Protein AF-0000000080788253 (afdb_homodimer)

Organism: Sulfurisphaera tokodaii (strain DSM 16993 / JCM 10545 / NBRC 100140 / 7) (NCBI:txid273063)

Structure (mmCIF, N/CA/C/O backbone):
data_AF-0000000080788253-model_v1
#
loop_
_entity.id
_entity.type
_entity.pdbx_description
1 polymer GTPase
#
loop_
_atom_site.group_PDB
_atom_site.id
_atom_site.type_symbol
_atom_site.label_atom_id
_atom_site.label_alt_id
_atom_site.label_comp_id
_atom_site.label_asym_id
_atom_site.label_entity_id
_atom_site.label_seq_id
_atom_site.pdbx_PDB_ins_code
_atom_site.Cartn_x
_atom_site.Cartn_y
_atom_site.Cartn_z
_atom_site.occupancy
_atom_site.B_iso_or_equiv
_atom_site.auth_seq_id
_atom_site.auth_comp_id
_atom_site.auth_asym_id
_atom_site.auth_atom_id
_atom_site.pdbx_PDB_model_num
ATOM 1 N N . MET A 1 1 ? 3.764 26.172 13.43 1 94.62 1 MET A N 1
ATOM 2 C CA . MET A 1 1 ? 2.744 25.578 12.562 1 94.62 1 MET A CA 1
ATOM 3 C C . MET A 1 1 ? 2.59 24.094 12.836 1 94.62 1 MET A C 1
ATOM 5 O O . MET A 1 1 ? 3.518 23.453 13.328 1 94.62 1 MET A O 1
ATOM 9 N N . TYR A 1 2 ? 1.348 23.641 12.648 1 97.25 2 TYR A N 1
ATOM 10 C CA . TYR A 1 2 ? 1.09 22.219 12.742 1 97.25 2 TYR A CA 1
ATOM 11 C C . TYR A 1 2 ? 0.846 21.609 11.367 1 97.25 2 TYR A C 1
ATOM 13 O O . TYR A 1 2 ? 0.045 22.141 10.586 1 97.25 2 TYR A O 1
ATOM 21 N N . PHE A 1 3 ? 1.555 20.547 11.062 1 98.25 3 PHE A N 1
ATOM 22 C CA . PHE A 1 3 ? 1.405 19.891 9.766 1 98.25 3 PHE A CA 1
ATOM 23 C C . PHE A 1 3 ? 0.56 18.625 9.891 1 98.25 3 PHE A C 1
ATOM 25 O O . PHE A 1 3 ? 0.757 17.828 10.812 1 98.25 3 PHE A O 1
ATOM 32 N N . ILE A 1 4 ? -0.395 18.469 8.992 1 98.69 4 ILE A N 1
ATOM 33 C CA . ILE A 1 4 ? -1.281 17.312 8.961 1 98.69 4 ILE A CA 1
ATOM 34 C C . ILE A 1 4 ? -1.165 16.609 7.609 1 98.69 4 ILE A C 1
ATOM 36 O O . ILE A 1 4 ? -1.608 17.141 6.586 1 98.69 4 ILE A O 1
ATOM 40 N N . PHE A 1 5 ? -0.598 15.438 7.586 1 98.75 5 PHE A N 1
ATOM 41 C CA . PHE A 1 5 ? -0.48 14.648 6.363 1 98.75 5 PHE A CA 1
ATOM 42 C C . PHE A 1 5 ? -1.684 13.734 6.195 1 98.75 5 PHE A C 1
ATOM 44 O O . PHE A 1 5 ? -1.979 12.922 7.074 1 98.75 5 PHE A O 1
ATOM 51 N N . ILE A 1 6 ? -2.391 13.859 5.07 1 98.81 6 ILE A N 1
ATOM 52 C CA . ILE A 1 6 ? -3.551 13.016 4.801 1 98.81 6 ILE A CA 1
ATOM 53 C C . ILE A 1 6 ? -3.123 11.789 3.99 1 98.81 6 ILE A C 1
ATOM 55 O O . ILE A 1 6 ? -2.635 11.922 2.865 1 98.81 6 ILE A O 1
ATOM 59 N N . LEU A 1 7 ? -3.307 10.602 4.605 1 98.56 7 LEU A N 1
ATOM 60 C CA . LEU A 1 7 ? -2.838 9.344 4.023 1 98.56 7 LEU A CA 1
ATOM 61 C C . LEU A 1 7 ? -3.998 8.383 3.811 1 98.56 7 LEU A C 1
ATOM 63 O O . LEU A 1 7 ? -5.016 8.461 4.504 1 98.56 7 LEU A O 1
ATOM 67 N N . GLY A 1 8 ? -3.801 7.473 2.867 1 97.94 8 GLY A N 1
ATOM 68 C CA . GLY A 1 8 ? -4.785 6.461 2.527 1 97.94 8 GLY A CA 1
ATOM 69 C C . GLY A 1 8 ? -4.582 5.867 1.147 1 97.94 8 GLY A C 1
ATOM 70 O O . GLY A 1 8 ? -3.779 6.371 0.361 1 97.94 8 GLY A O 1
ATOM 71 N N . THR A 1 9 ? -5.336 4.828 0.932 1 96.5 9 THR A N 1
ATOM 72 C CA . THR A 1 9 ? -5.238 4.176 -0.37 1 96.5 9 THR A CA 1
ATOM 73 C C . THR A 1 9 ? -5.945 5.004 -1.442 1 96.5 9 THR A C 1
ATOM 75 O O . THR A 1 9 ? -6.629 5.98 -1.13 1 96.5 9 THR A O 1
ATOM 78 N N . ALA A 1 10 ? -5.703 4.574 -2.668 1 93.31 10 ALA A N 1
ATOM 79 C CA . ALA A 1 10 ? -6.344 5.262 -3.787 1 93.31 10 ALA A CA 1
ATOM 80 C C . ALA A 1 10 ? -7.863 5.215 -3.664 1 93.31 10 ALA A C 1
ATOM 82 O O . ALA A 1 10 ? -8.445 4.152 -3.439 1 93.31 10 ALA A O 1
ATOM 83 N N . GLY A 1 11 ? -8.477 6.34 -3.723 1 91.62 11 GLY A N 1
ATOM 84 C CA . GLY A 1 11 ? -9.93 6.398 -3.701 1 91.62 11 GLY A CA 1
ATOM 85 C C . GLY A 1 11 ? -10.508 6.48 -2.299 1 91.62 11 GLY A C 1
ATOM 86 O O . GLY A 1 11 ? -11.727 6.52 -2.123 1 91.62 11 GLY A O 1
ATOM 87 N N . SER A 1 12 ? -9.664 6.574 -1.305 1 96.44 12 SER A N 1
ATOM 88 C CA . SER A 1 12 ? -10.141 6.535 0.073 1 96.44 12 SER A CA 1
ATOM 89 C C . SER A 1 12 ? -10.742 7.875 0.485 1 96.44 12 SER A C 1
ATOM 91 O O . SER A 1 12 ? -11.422 7.965 1.513 1 96.44 12 SER A O 1
ATOM 93 N N . GLY A 1 13 ? -10.477 8.984 -0.256 1 96.31 13 GLY A N 1
ATOM 94 C CA . GLY A 1 13 ? -11.102 10.266 0.038 1 96.31 13 GLY A CA 1
ATOM 95 C C . GLY A 1 13 ? -10.117 11.312 0.534 1 96.31 13 GLY A C 1
ATOM 96 O O . GLY A 1 13 ? -10.508 12.297 1.159 1 96.31 13 GLY A O 1
ATOM 97 N N . LYS A 1 14 ? -8.828 11.164 0.25 1 97.94 14 LYS A N 1
ATOM 98 C CA . LYS A 1 14 ? -7.777 12.055 0.742 1 97.94 14 LYS A CA 1
ATOM 99 C C . LYS A 1 14 ? -8.055 13.5 0.34 1 97.94 14 LYS A C 1
ATOM 101 O O . LYS A 1 14 ? -8.164 14.375 1.199 1 97.94 14 LYS A O 1
ATOM 106 N N . THR A 1 15 ? -8.234 13.727 -0.964 1 97.19 15 THR A N 1
ATOM 107 C CA . THR A 1 15 ? -8.398 15.07 -1.51 1 97.19 15 THR A CA 1
ATOM 108 C C . THR A 1 15 ? -9.688 15.711 -0.995 1 97.19 15 THR A C 1
ATOM 110 O O . THR A 1 15 ? -9.703 16.906 -0.669 1 97.19 15 THR A O 1
ATOM 113 N N . THR A 1 16 ? -10.719 14.945 -0.894 1 97.38 16 THR A N 1
ATOM 114 C CA . THR A 1 16 ? -11.992 15.445 -0.392 1 97.38 16 THR A CA 1
ATOM 115 C C . THR A 1 16 ? -11.883 15.82 1.084 1 97.38 16 THR A C 1
ATOM 117 O O . THR A 1 16 ? -12.445 16.828 1.517 1 97.38 16 THR A O 1
ATOM 120 N N . LEU A 1 17 ? -11.172 15 1.87 1 98.62 17 LEU A N 1
ATOM 121 C CA . LEU A 1 17 ? -11 15.32 3.285 1 98.62 17 LEU A CA 1
ATOM 122 C C . LEU A 1 17 ? -10.164 16.578 3.467 1 98.62 17 LEU A C 1
ATOM 124 O O . LEU A 1 17 ? -10.422 17.375 4.367 1 98.62 17 LEU A O 1
ATOM 128 N N . VAL A 1 18 ? -9.141 16.766 2.621 1 98.75 18 VAL A N 1
ATOM 129 C CA . VAL A 1 18 ? -8.297 17.953 2.691 1 98.75 18 VAL A CA 1
ATOM 130 C C . VAL A 1 18 ? -9.164 19.203 2.576 1 98.75 18 VAL A C 1
ATOM 132 O O . VAL A 1 18 ? -9.055 20.125 3.396 1 98.75 18 VAL A O 1
ATOM 135 N N . LYS A 1 19 ? -10.047 19.203 1.65 1 98.5 19 LYS A N 1
ATOM 136 C CA . LYS A 1 19 ? -10.938 20.344 1.438 1 98.5 19 LYS A CA 1
ATOM 137 C C . LYS A 1 19 ? -11.875 20.547 2.623 1 98.5 19 LYS A C 1
ATOM 139 O O . LYS A 1 19 ? -12.008 21.656 3.143 1 98.5 19 LYS A O 1
ATOM 144 N N . SER A 1 20 ? -12.492 19.484 3.039 1 98.5 20 SER A N 1
ATOM 145 C CA . SER A 1 20 ? -13.469 19.562 4.121 1 98.5 20 SER A CA 1
ATOM 146 C C . SER A 1 20 ? -12.812 19.984 5.43 1 98.5 20 SER A C 1
ATOM 148 O O . SER A 1 20 ? -13.391 20.766 6.191 1 98.5 20 SER A O 1
ATOM 150 N N . LEU A 1 21 ? -11.625 19.453 5.707 1 98.69 21 LEU A N 1
ATOM 151 C CA . LEU A 1 21 ? -10.898 19.812 6.918 1 98.69 21 LEU A CA 1
ATOM 152 C C . LEU A 1 21 ? -10.469 21.281 6.883 1 98.69 21 LEU A C 1
ATOM 154 O O . LEU A 1 21 ? -10.531 21.969 7.902 1 98.69 21 LEU A O 1
ATOM 158 N N . GLN A 1 22 ? -10.031 21.75 5.719 1 98.62 22 GLN A N 1
ATOM 159 C CA . GLN A 1 22 ? -9.703 23.172 5.582 1 98.62 22 GLN A CA 1
ATOM 160 C C . GLN A 1 22 ? -10.914 24.047 5.906 1 98.62 22 GLN A C 1
ATOM 162 O O . GLN A 1 22 ? -10.805 25 6.684 1 98.62 22 GLN A O 1
ATOM 167 N N . ASP A 1 23 ? -12.023 23.734 5.258 1 98.31 23 ASP A N 1
ATOM 168 C CA . ASP A 1 23 ? -13.242 24.484 5.5 1 98.31 23 ASP A CA 1
ATOM 169 C C . ASP A 1 23 ? -13.594 24.516 6.984 1 98.31 23 ASP A C 1
ATOM 171 O O . ASP A 1 23 ? -13.953 25.562 7.531 1 98.31 23 ASP A O 1
ATOM 175 N N . TYR A 1 24 ? -13.523 23.375 7.574 1 98.38 24 TYR A N 1
ATOM 176 C CA . TYR A 1 24 ? -13.805 23.25 9 1 98.38 24 TYR A CA 1
ATOM 177 C C . TYR A 1 24 ? -12.914 24.172 9.82 1 98.38 24 TYR A C 1
ATOM 179 O O . TYR A 1 24 ? -13.391 24.891 10.703 1 98.38 24 TYR A O 1
ATOM 187 N N . LEU A 1 25 ? -11.617 24.156 9.547 1 98.06 25 LEU A N 1
ATOM 188 C CA . LEU A 1 25 ? -10.656 24.953 10.297 1 98.06 25 LEU A CA 1
ATOM 189 C C . LEU A 1 25 ? -10.883 26.438 10.062 1 98.06 25 LEU A C 1
ATOM 191 O O . LEU A 1 25 ? -10.859 27.234 11.008 1 98.06 25 LEU A O 1
ATOM 195 N N . LEU A 1 26 ? -11.133 26.828 8.828 1 97.44 26 LEU A N 1
ATOM 196 C CA . LEU A 1 26 ? -11.414 28.219 8.5 1 97.44 26 LEU A CA 1
ATOM 197 C C . LEU A 1 26 ? -12.68 28.703 9.188 1 97.44 26 LEU A C 1
ATOM 199 O O . LEU A 1 26 ? -12.727 29.812 9.719 1 97.44 26 LEU A O 1
ATOM 203 N N . ASP A 1 27 ? -13.641 27.875 9.195 1 97.19 27 ASP A N 1
ATOM 204 C CA . ASP A 1 27 ? -14.914 28.203 9.836 1 97.19 27 ASP A CA 1
ATOM 205 C C . ASP A 1 27 ? -14.734 28.406 11.336 1 97.19 27 ASP A C 1
ATOM 207 O O . ASP A 1 27 ? -15.539 29.094 11.977 1 97.19 27 ASP A O 1
ATOM 211 N N . ASN A 1 28 ? -13.789 27.781 11.883 1 96.19 28 ASN A N 1
ATOM 212 C CA . ASN A 1 28 ? -13.492 27.922 13.305 1 96.19 28 ASN A CA 1
ATOM 213 C C . ASN A 1 28 ? -12.391 28.953 13.539 1 96.19 28 ASN A C 1
ATOM 215 O O . ASN A 1 28 ? -11.727 28.938 14.578 1 96.19 28 ASN A O 1
ATOM 219 N N . GLU A 1 29 ? -12 29.75 12.523 1 96.06 29 GLU A N 1
ATOM 220 C CA . GLU A 1 29 ? -11.141 30.922 12.586 1 96.06 29 GLU A CA 1
ATOM 221 C C . GLU A 1 29 ? -9.68 30.531 12.773 1 96.06 29 GLU A C 1
ATOM 223 O O . GLU A 1 29 ? -8.93 31.219 13.461 1 96.06 29 GLU A O 1
ATOM 228 N N . MET A 1 30 ? -9.406 29.359 12.305 1 95.88 30 MET A N 1
ATOM 229 C CA . MET A 1 30 ? -8.008 28.938 12.273 1 95.88 30 MET A CA 1
ATOM 230 C C . MET A 1 30 ? -7.43 29.094 10.867 1 95.88 30 MET A C 1
ATOM 232 O O . MET A 1 30 ? -7.992 28.578 9.898 1 95.88 30 MET A O 1
ATOM 236 N N . ASP A 1 31 ? -6.32 29.797 10.852 1 96.62 31 ASP A N 1
ATOM 237 C CA . ASP A 1 31 ? -5.66 29.969 9.562 1 96.62 31 ASP A CA 1
ATOM 238 C C . ASP A 1 31 ? -5.094 28.641 9.055 1 96.62 31 ASP A C 1
ATOM 240 O O . ASP A 1 31 ? -4.469 27.891 9.812 1 96.62 31 ASP A O 1
ATOM 244 N N . THR A 1 32 ? -5.363 28.406 7.777 1 98 32 THR A N 1
ATOM 245 C CA . THR A 1 32 ? -4.98 27.125 7.223 1 98 32 THR A CA 1
ATOM 246 C C . THR A 1 32 ? -4.352 27.281 5.844 1 98 32 THR A C 1
ATOM 248 O O . THR A 1 32 ? -4.734 28.188 5.086 1 98 32 THR A O 1
ATOM 251 N N . ALA A 1 33 ? -3.35 26.5 5.539 1 98.5 33 ALA A N 1
ATOM 252 C CA . ALA A 1 33 ? -2.734 26.391 4.223 1 98.5 33 ALA A CA 1
ATOM 253 C C . ALA A 1 33 ? -2.76 24.938 3.729 1 98.5 33 ALA A C 1
ATOM 255 O O . ALA A 1 33 ? -2.836 24 4.531 1 98.5 33 ALA A O 1
ATOM 256 N N . ILE A 1 34 ? -2.752 24.781 2.383 1 98.75 34 ILE A N 1
ATOM 257 C CA . ILE A 1 34 ? -2.768 23.453 1.789 1 98.75 34 ILE A CA 1
ATOM 258 C C . ILE A 1 34 ? -1.551 23.281 0.883 1 98.75 34 ILE A C 1
ATOM 260 O O . ILE A 1 34 ? -1.215 24.172 0.104 1 98.75 34 ILE A O 1
ATOM 264 N N . ILE A 1 35 ? -0.908 22.172 1.058 1 98.56 35 ILE A N 1
ATOM 265 C CA . ILE A 1 35 ? 0.14 21.719 0.143 1 98.56 35 ILE A CA 1
ATOM 266 C C . ILE A 1 35 ? -0.349 20.516 -0.658 1 98.56 35 ILE A C 1
ATOM 268 O O . ILE A 1 35 ? -0.769 19.516 -0.083 1 98.56 35 ILE A O 1
ATOM 272 N N . ASN A 1 36 ? -0.348 20.625 -1.934 1 98.38 36 ASN A N 1
ATOM 273 C CA . ASN A 1 36 ? -0.552 19.469 -2.791 1 98.38 36 ASN A CA 1
ATOM 274 C C . ASN A 1 36 ? 0.767 18.766 -3.113 1 98.38 36 ASN A C 1
ATOM 276 O O . ASN A 1 36 ? 1.619 19.328 -3.803 1 98.38 36 ASN A O 1
ATOM 280 N N . LEU A 1 37 ? 0.896 17.547 -2.684 1 97.56 37 LEU A N 1
ATOM 281 C CA . LEU A 1 37 ? 2.123 16.797 -2.918 1 97.56 37 LEU A CA 1
ATOM 282 C C . LEU A 1 37 ? 1.904 15.711 -3.975 1 97.56 37 LEU A C 1
ATOM 284 O O . LEU A 1 37 ? 2.754 14.844 -4.16 1 97.56 37 LEU A O 1
ATOM 288 N N . ASP A 1 38 ? 0.773 15.703 -4.652 1 96.69 38 ASP A N 1
ATOM 289 C CA . ASP A 1 38 ? 0.473 14.758 -5.719 1 96.69 38 ASP A CA 1
ATOM 290 C C . ASP A 1 38 ? 0.781 15.359 -7.09 1 96.69 38 ASP A C 1
ATOM 292 O O . ASP A 1 38 ? 0.01 16.172 -7.602 1 96.69 38 ASP A O 1
ATOM 296 N N . PRO A 1 39 ? 1.836 14.883 -7.695 1 96.94 39 PRO A N 1
ATOM 297 C CA . PRO A 1 39 ? 2.191 15.445 -9 1 96.94 39 PRO A CA 1
ATOM 298 C C . PRO A 1 39 ? 1.259 14.984 -10.117 1 96.94 39 PRO A C 1
ATOM 300 O O . PRO A 1 39 ? 1.363 15.469 -11.25 1 96.94 39 PRO A O 1
ATOM 303 N N . ALA A 1 40 ? 0.31 14.094 -9.773 1 95.31 40 ALA A N 1
ATOM 304 C CA . ALA A 1 40 ? -0.495 13.484 -10.828 1 95.31 40 ALA A CA 1
ATOM 305 C C . ALA A 1 40 ? -1.968 13.859 -10.68 1 95.31 40 ALA A C 1
ATOM 307 O O . ALA A 1 40 ? -2.809 13.414 -11.469 1 95.31 40 ALA A O 1
ATOM 308 N N . VAL A 1 41 ? -2.258 14.664 -9.703 1 93.69 41 VAL A N 1
ATOM 309 C CA . VAL A 1 41 ? -3.662 14.977 -9.461 1 93.69 41 VAL A CA 1
ATOM 310 C C . VAL A 1 41 ? -4.195 15.844 -10.602 1 93.69 41 VAL A C 1
ATOM 312 O O . VAL A 1 41 ? -3.498 16.75 -11.086 1 93.69 41 VAL A O 1
ATOM 315 N N . GLU A 1 42 ? -5.391 15.508 -11.086 1 89.38 42 GLU A N 1
ATOM 316 C CA . GLU A 1 42 ? -5.953 16.203 -12.242 1 89.38 42 GLU A CA 1
ATOM 317 C C . GLU A 1 42 ? -6.809 17.391 -11.805 1 89.38 42 GLU A C 1
ATOM 319 O O . GLU A 1 42 ? -6.645 18.5 -12.32 1 89.38 42 GLU A O 1
ATOM 324 N N . GLN A 1 43 ? -7.73 17.094 -10.945 1 88.62 43 GLN A N 1
ATOM 325 C CA . GLN A 1 43 ? -8.617 18.125 -10.422 1 88.62 43 GLN A CA 1
ATOM 326 C C . GLN A 1 43 ? -8.562 18.172 -8.898 1 88.62 43 GLN A C 1
ATOM 328 O O . GLN A 1 43 ? -8.609 17.141 -8.234 1 88.62 43 GLN A O 1
ATOM 333 N N . ILE A 1 44 ? -8.367 19.375 -8.406 1 93.31 44 ILE A N 1
ATOM 334 C CA . ILE A 1 44 ? -8.344 19.547 -6.957 1 93.31 44 ILE A CA 1
ATOM 335 C C . ILE A 1 44 ? -9.453 20.5 -6.535 1 93.31 44 ILE A C 1
ATOM 337 O O . ILE A 1 44 ? -9.641 21.562 -7.152 1 93.31 44 ILE A O 1
ATOM 341 N N . PRO A 1 45 ? -10.219 20.172 -5.547 1 95.69 45 PRO A N 1
ATOM 342 C CA . PRO A 1 45 ? -11.367 20.969 -5.113 1 95.69 45 PRO A CA 1
ATOM 343 C C . PRO A 1 45 ? -10.969 22.109 -4.168 1 95.69 45 PRO A C 1
ATOM 345 O O . PRO A 1 45 ? -11.82 22.656 -3.469 1 95.69 45 PRO A O 1
ATOM 348 N N . TYR A 1 46 ? -9.688 22.422 -4 1 97.69 46 TYR A N 1
ATOM 349 C CA . TYR A 1 46 ? -9.148 23.484 -3.156 1 97.69 46 TYR A CA 1
ATOM 350 C C . TYR A 1 46 ? -8.07 24.266 -3.891 1 97.69 46 TYR A C 1
ATOM 352 O O . TYR A 1 46 ? -7.629 23.859 -4.969 1 97.69 46 TYR A O 1
ATOM 360 N N . LYS A 1 47 ? -7.762 25.406 -3.367 1 97 47 LYS A N 1
ATOM 361 C CA . LYS A 1 47 ? -6.633 26.188 -3.879 1 97 47 LYS A CA 1
ATOM 362 C C . LYS A 1 47 ? -5.379 25.938 -3.049 1 97 47 LYS A C 1
ATOM 364 O O . LYS A 1 47 ? -5.293 26.375 -1.897 1 97 47 LYS A O 1
ATOM 369 N N . PRO A 1 48 ? -4.457 25.297 -3.607 1 98.12 48 PRO A N 1
ATOM 370 C CA . PRO A 1 48 ? -3.25 25.016 -2.826 1 98.12 48 PRO A CA 1
ATOM 371 C C . PRO A 1 48 ? -2.389 26.266 -2.617 1 98.12 48 PRO A C 1
ATOM 373 O O . PRO A 1 48 ? -2.295 27.109 -3.51 1 98.12 48 PRO A O 1
ATOM 376 N N . ASP A 1 49 ? -1.811 26.391 -1.463 1 98.25 49 ASP A N 1
ATOM 377 C CA . ASP A 1 49 ? -0.811 27.422 -1.193 1 98.25 49 ASP A CA 1
ATOM 378 C C . ASP A 1 49 ? 0.535 27.047 -1.813 1 98.25 49 ASP A C 1
ATOM 380 O O . ASP A 1 49 ? 1.315 27.938 -2.182 1 98.25 49 ASP A O 1
ATOM 384 N N . PHE A 1 50 ? 0.801 25.828 -1.932 1 98.25 50 PHE A N 1
ATOM 385 C CA . PHE A 1 50 ? 1.927 25.266 -2.676 1 98.25 50 PHE A CA 1
ATOM 386 C C . PHE A 1 50 ? 1.509 24.016 -3.443 1 98.25 50 PHE A C 1
ATOM 388 O O . PHE A 1 50 ? 0.919 23.109 -2.869 1 98.25 50 PHE A O 1
ATOM 395 N N . ASP A 1 51 ? 1.821 24 -4.699 1 98.06 51 ASP A N 1
ATOM 396 C CA . ASP A 1 51 ? 1.469 22.922 -5.609 1 98.06 51 ASP A CA 1
ATOM 397 C C . ASP A 1 51 ? 2.713 22.328 -6.262 1 98.06 51 ASP A C 1
ATOM 399 O O . ASP A 1 51 ? 3.365 22.969 -7.078 1 98.06 51 ASP A O 1
ATOM 403 N N . VAL A 1 52 ? 2.926 21.047 -5.957 1 97.81 52 VAL A N 1
ATOM 404 C CA . VAL A 1 52 ? 4.156 20.438 -6.449 1 97.81 52 VAL A CA 1
ATOM 405 C C . VAL A 1 52 ? 4.109 20.328 -7.973 1 97.81 52 VAL A C 1
ATOM 407 O O . VAL A 1 52 ? 5.145 20.188 -8.625 1 97.81 52 VAL A O 1
ATOM 410 N N . ARG A 1 53 ? 2.955 20.391 -8.578 1 97.12 53 ARG A N 1
ATOM 411 C CA . ARG A 1 53 ? 2.809 20.297 -10.023 1 97.12 53 ARG A CA 1
ATOM 412 C C . ARG A 1 53 ? 3.506 21.453 -10.719 1 97.12 53 ARG A C 1
ATOM 414 O O . ARG A 1 53 ? 3.797 21.391 -11.922 1 97.12 53 ARG A O 1
ATOM 421 N N . GLU A 1 54 ? 3.73 22.5 -9.992 1 97.12 54 GLU A N 1
ATOM 422 C CA . GLU A 1 54 ? 4.469 23.641 -10.539 1 97.12 54 GLU A CA 1
ATOM 423 C C . GLU A 1 54 ? 5.938 23.281 -10.758 1 97.12 54 GLU A C 1
ATOM 425 O O . GLU A 1 54 ? 6.625 23.953 -11.531 1 97.12 54 GLU A O 1
ATOM 430 N N . LEU A 1 55 ? 6.398 22.328 -10.039 1 97.75 55 LEU A N 1
ATOM 431 C CA . LEU A 1 55 ? 7.785 21.891 -10.156 1 97.75 55 LEU A CA 1
ATOM 432 C C . LEU A 1 55 ? 7.887 20.625 -11 1 97.75 55 LEU A C 1
ATOM 434 O O . LEU A 1 55 ? 8.734 20.547 -11.891 1 97.75 55 LEU A O 1
ATOM 438 N N . VAL A 1 56 ? 7.078 19.641 -10.656 1 97.69 56 VAL A N 1
ATOM 439 C CA . VAL A 1 56 ? 7.031 18.375 -11.367 1 97.69 56 VAL A CA 1
ATOM 440 C C . VAL A 1 56 ? 5.578 17.969 -11.617 1 97.69 56 VAL A C 1
ATOM 442 O O . VAL A 1 56 ? 4.816 17.766 -10.672 1 97.69 56 VAL A O 1
ATOM 445 N N . ASP A 1 57 ? 5.242 17.859 -12.875 1 96.75 57 ASP A N 1
ATOM 446 C CA . ASP A 1 57 ? 3.916 17.406 -13.305 1 96.75 57 ASP A CA 1
ATOM 447 C C . ASP A 1 57 ? 3.986 16.047 -13.992 1 96.75 57 ASP A C 1
ATOM 449 O O . ASP A 1 57 ? 4.691 15.898 -14.992 1 96.75 57 ASP A O 1
ATOM 453 N N . ALA A 1 58 ? 3.203 15.141 -13.469 1 95.19 58 ALA A N 1
ATOM 454 C CA . ALA A 1 58 ? 3.324 13.758 -13.93 1 95.19 58 ALA A CA 1
ATOM 455 C C . ALA A 1 58 ? 2.932 13.633 -15.398 1 95.19 58 ALA A C 1
ATOM 457 O O . ALA A 1 58 ? 3.498 12.82 -16.141 1 95.19 58 ALA A O 1
ATOM 458 N N . PHE A 1 59 ? 1.955 14.367 -15.82 1 92.06 59 PHE A N 1
ATOM 459 C CA . PHE A 1 59 ? 1.543 14.344 -17.219 1 92.06 59 PHE A CA 1
ATOM 460 C C . PHE A 1 59 ? 2.664 14.852 -18.125 1 92.06 59 PHE A C 1
ATOM 462 O O . PHE A 1 59 ? 2.928 14.266 -19.172 1 92.06 59 PHE A O 1
ATOM 469 N N . GLU A 1 60 ? 3.262 15.914 -17.734 1 94.56 60 GLU A N 1
ATOM 470 C CA . GLU A 1 60 ? 4.383 16.453 -18.5 1 94.56 60 GLU A CA 1
ATOM 471 C C . GLU A 1 60 ? 5.551 15.469 -18.531 1 94.56 60 GLU A C 1
ATOM 473 O O . GLU A 1 60 ? 6.219 15.336 -19.562 1 94.56 60 GLU A O 1
ATOM 478 N N . VAL A 1 61 ? 5.75 14.867 -17.391 1 95.62 61 VAL A N 1
ATOM 479 C CA . VAL A 1 61 ? 6.816 13.875 -17.312 1 95.62 61 VAL A CA 1
ATOM 480 C C . VAL A 1 61 ? 6.543 12.734 -18.281 1 95.62 61 VAL A C 1
ATOM 482 O O . VAL A 1 61 ? 7.449 12.266 -18.984 1 95.62 61 VAL A O 1
ATOM 485 N N . MET A 1 62 ? 5.348 12.32 -18.281 1 92 62 MET A N 1
ATOM 486 C CA . MET A 1 62 ? 4.93 11.25 -19.188 1 92 62 MET A CA 1
ATOM 487 C C . MET A 1 62 ? 5.219 11.625 -20.641 1 92 62 MET A C 1
ATOM 489 O O . MET A 1 62 ? 5.789 10.828 -21.391 1 92 62 MET A O 1
ATOM 493 N N . GLU A 1 63 ? 4.887 12.781 -21.078 1 91.38 63 GLU A N 1
ATOM 494 C CA . GLU A 1 63 ? 5.051 13.258 -22.453 1 91.38 63 GLU A CA 1
ATOM 495 C C . GLU A 1 63 ? 6.523 13.469 -22.781 1 91.38 63 GLU A C 1
ATOM 497 O O . GLU A 1 63 ? 7.004 13 -23.812 1 91.38 63 GLU A O 1
ATOM 502 N N . LYS A 1 64 ? 7.18 14.109 -21.938 1 94.62 64 LYS A N 1
ATOM 503 C CA . LYS A 1 64 ? 8.57 14.5 -22.172 1 94.62 64 LYS A CA 1
ATOM 504 C C . LYS A 1 64 ? 9.461 13.273 -22.312 1 94.62 64 LYS A C 1
ATOM 506 O O . LYS A 1 64 ? 10.375 13.258 -23.141 1 94.62 64 LYS A O 1
ATOM 511 N N . TYR A 1 65 ? 9.203 12.273 -21.516 1 93.69 65 TYR A N 1
ATOM 512 C CA . TYR A 1 65 ? 10.109 11.125 -21.5 1 93.69 65 TYR A CA 1
ATOM 513 C C . TYR A 1 65 ? 9.477 9.922 -22.188 1 93.69 65 TYR A C 1
ATOM 515 O O . TYR A 1 65 ? 10.07 8.836 -22.219 1 93.69 65 TYR A O 1
ATOM 523 N N . GLY A 1 66 ? 8.328 10.008 -22.641 1 90.19 66 GLY A N 1
ATOM 524 C CA . GLY A 1 66 ? 7.66 8.914 -23.328 1 90.19 66 GLY A CA 1
ATOM 525 C C . GLY A 1 66 ? 7.375 7.727 -22.422 1 90.19 66 GLY A C 1
ATOM 526 O O . GLY A 1 66 ? 7.586 6.578 -22.812 1 90.19 66 GLY A O 1
ATOM 527 N N . LEU A 1 67 ? 6.93 8.008 -21.219 1 90.62 67 LEU A N 1
ATOM 528 C CA . LEU A 1 67 ? 6.691 6.965 -20.219 1 90.62 67 LEU A CA 1
ATOM 529 C C . LEU A 1 67 ? 5.215 6.586 -20.172 1 90.62 67 LEU A C 1
ATOM 531 O O . LEU A 1 67 ? 4.352 7.395 -20.516 1 90.62 67 LEU A O 1
ATOM 535 N N . GLY A 1 68 ? 4.965 5.367 -19.719 1 88.69 68 GLY A N 1
ATOM 536 C CA . GLY A 1 68 ? 3.602 4.957 -19.438 1 88.69 68 GLY A CA 1
ATOM 537 C C . GLY A 1 68 ? 3.072 5.527 -18.125 1 88.69 68 GLY A C 1
ATOM 538 O O . GLY A 1 68 ? 3.805 6.195 -17.391 1 88.69 68 GLY A O 1
ATOM 539 N N . PRO A 1 69 ? 1.798 5.281 -17.891 1 90.44 69 PRO A N 1
ATOM 540 C CA . PRO A 1 69 ? 1.157 5.84 -16.703 1 90.44 69 PRO A CA 1
ATOM 541 C C . PRO A 1 69 ? 1.874 5.449 -15.414 1 90.44 69 PRO A C 1
ATOM 543 O O . PRO A 1 69 ? 2.158 6.312 -14.578 1 90.44 69 PRO A O 1
ATOM 546 N N . ASN A 1 70 ? 2.207 4.199 -15.242 1 89.69 70 ASN A N 1
ATOM 547 C CA . ASN A 1 70 ? 2.863 3.738 -14.023 1 89.69 70 ASN A CA 1
ATOM 548 C C . ASN A 1 70 ? 4.262 4.336 -13.875 1 89.69 70 ASN A C 1
ATOM 550 O O . ASN A 1 70 ? 4.594 4.891 -12.828 1 89.69 70 ASN A O 1
ATOM 554 N N . SER A 1 71 ? 5.004 4.297 -14.859 1 90.69 71 SER A N 1
ATOM 555 C CA . SER A 1 71 ? 6.387 4.766 -14.836 1 90.69 71 SER A CA 1
ATOM 556 C C . SER A 1 71 ? 6.457 6.277 -14.641 1 90.69 71 SER A C 1
ATOM 558 O O . SER A 1 71 ? 7.383 6.785 -14.008 1 90.69 71 SER A O 1
ATOM 560 N N . SER A 1 72 ? 5.457 6.91 -15.203 1 93.5 72 SER A N 1
ATOM 561 C CA . SER A 1 72 ? 5.441 8.367 -15.062 1 93.5 72 SER A CA 1
ATOM 562 C C . SER A 1 72 ? 5.188 8.781 -13.617 1 93.5 72 SER A C 1
ATOM 564 O O . SER A 1 72 ? 5.742 9.773 -13.148 1 93.5 72 SER A O 1
ATOM 566 N N . LEU A 1 73 ? 4.312 8.031 -12.922 1 94.44 73 LEU A N 1
ATOM 567 C CA . LEU A 1 73 ? 4.043 8.312 -11.516 1 94.44 73 LEU A CA 1
ATOM 568 C C . LEU A 1 73 ? 5.297 8.109 -10.672 1 94.44 73 LEU A C 1
ATOM 570 O O . LEU A 1 73 ? 5.656 8.969 -9.859 1 94.44 73 LEU A O 1
ATOM 574 N N . ILE A 1 74 ? 5.957 7.023 -10.914 1 93.19 74 ILE A N 1
ATOM 575 C CA . ILE A 1 74 ? 7.168 6.695 -10.172 1 93.19 74 ILE A CA 1
ATOM 576 C C . ILE A 1 74 ? 8.242 7.746 -10.445 1 93.19 74 ILE A C 1
ATOM 578 O O . ILE A 1 74 ? 8.844 8.289 -9.516 1 93.19 74 ILE A O 1
ATOM 582 N N . ALA A 1 75 ? 8.453 8.078 -11.719 1 95.19 75 ALA A N 1
ATOM 583 C CA . ALA A 1 75 ? 9.461 9.047 -12.125 1 95.19 75 ALA A CA 1
ATOM 584 C C . ALA A 1 75 ? 9.172 10.43 -11.547 1 95.19 75 ALA A C 1
ATOM 586 O O . ALA A 1 75 ? 10.086 11.141 -11.125 1 95.19 75 ALA A O 1
ATOM 587 N N . SER A 1 76 ? 7.953 10.781 -11.555 1 96.94 76 SER A N 1
ATOM 588 C CA . SER A 1 76 ? 7.57 12.102 -11.047 1 96.94 76 SER A CA 1
ATOM 589 C C . SER A 1 76 ? 7.902 12.242 -9.562 1 96.94 76 SER A C 1
ATOM 591 O O . SER A 1 76 ? 8.406 13.281 -9.133 1 96.94 76 SER A O 1
ATOM 593 N N . ILE A 1 77 ? 7.609 11.211 -8.82 1 95.25 77 ILE A N 1
ATOM 594 C CA . ILE A 1 77 ? 7.895 11.242 -7.391 1 95.25 77 ILE A CA 1
ATOM 595 C C . ILE A 1 77 ? 9.406 11.32 -7.168 1 95.25 77 ILE A C 1
ATOM 597 O O . ILE A 1 77 ? 9.875 12.086 -6.324 1 95.25 77 ILE A O 1
ATOM 601 N N . ASP A 1 78 ? 10.133 10.602 -7.934 1 93.19 78 ASP A N 1
ATOM 602 C CA . ASP A 1 78 ? 11.594 10.625 -7.801 1 93.19 78 ASP A CA 1
ATOM 603 C C . ASP A 1 78 ? 12.156 11.992 -8.188 1 93.19 78 ASP A C 1
ATOM 605 O O . ASP A 1 78 ? 13.102 12.469 -7.559 1 93.19 78 ASP A O 1
ATOM 609 N N . LEU A 1 79 ? 11.562 12.531 -9.188 1 96.25 79 LEU A N 1
ATOM 610 C CA . LEU A 1 79 ? 12.008 13.844 -9.633 1 96.25 79 LEU A CA 1
ATOM 611 C C . LEU A 1 79 ? 11.75 14.898 -8.57 1 96.25 79 LEU A C 1
ATOM 613 O O . LEU A 1 79 ? 12.492 15.883 -8.469 1 96.25 79 LEU A O 1
ATOM 617 N N . LEU A 1 80 ? 10.727 14.742 -7.77 1 96.38 80 LEU A N 1
ATOM 618 C CA . LEU A 1 80 ? 10.43 15.688 -6.707 1 96.38 80 LEU A CA 1
ATOM 619 C C . LEU A 1 80 ? 11.594 15.781 -5.719 1 96.38 80 LEU A C 1
ATOM 621 O O . LEU A 1 80 ? 11.828 16.844 -5.133 1 96.38 80 LEU A O 1
ATOM 625 N N . LEU A 1 81 ? 12.258 14.688 -5.52 1 94.19 81 LEU A N 1
ATOM 626 C CA . LEU A 1 81 ? 13.391 14.688 -4.598 1 94.19 81 LEU A CA 1
ATOM 627 C C . LEU A 1 81 ? 14.484 15.633 -5.082 1 94.19 81 LEU A C 1
ATOM 629 O O . LEU A 1 81 ? 15.156 16.266 -4.27 1 94.19 81 LEU A O 1
ATOM 633 N N . THR A 1 82 ? 14.641 15.711 -6.375 1 96.06 82 THR A N 1
ATOM 634 C CA . THR A 1 82 ? 15.641 16.609 -6.949 1 96.06 82 THR A CA 1
ATOM 635 C C . THR A 1 82 ? 15.242 18.062 -6.762 1 96.06 82 THR A C 1
ATOM 637 O O . THR A 1 82 ? 16.062 18.969 -6.93 1 96.06 82 THR A O 1
ATOM 640 N N . LYS A 1 83 ? 14.031 18.312 -6.434 1 97 83 LYS A N 1
ATOM 641 C CA . LYS A 1 83 ? 13.516 19.656 -6.215 1 97 83 LYS A CA 1
ATOM 642 C C . LYS A 1 83 ? 13.336 19.938 -4.727 1 97 83 LYS A C 1
ATOM 644 O O . LYS A 1 83 ? 12.57 20.828 -4.348 1 97 83 LYS A O 1
ATOM 649 N N . ALA A 1 84 ? 13.984 19.234 -3.912 1 95.44 84 ALA A N 1
ATOM 650 C CA . ALA A 1 84 ? 13.797 19.297 -2.465 1 95.44 84 ALA A CA 1
ATOM 651 C C . ALA A 1 84 ? 14.062 20.703 -1.945 1 95.44 84 ALA A C 1
ATOM 653 O O . ALA A 1 84 ? 13.32 21.219 -1.104 1 95.44 84 ALA A O 1
ATOM 654 N N . LYS A 1 85 ? 15.117 21.328 -2.418 1 95.31 85 LYS A N 1
ATOM 655 C CA . LYS A 1 85 ? 15.469 22.672 -1.973 1 95.31 85 LYS A CA 1
ATOM 656 C C . LYS A 1 85 ? 14.375 23.672 -2.336 1 95.31 85 LYS A C 1
ATOM 658 O O . LYS A 1 85 ? 13.992 24.5 -1.514 1 95.31 85 LYS A O 1
ATOM 663 N N . GLU A 1 86 ? 13.914 23.594 -3.535 1 97.56 86 GLU A N 1
ATOM 664 C CA . GLU A 1 86 ? 12.844 24.469 -3.99 1 97.56 86 GLU A CA 1
ATOM 665 C C . GLU A 1 86 ? 11.57 24.25 -3.18 1 97.56 86 GLU A C 1
ATOM 667 O O . GLU A 1 86 ? 10.891 25.219 -2.814 1 97.56 86 GLU A O 1
ATOM 672 N N . ILE A 1 87 ? 11.297 23.031 -2.893 1 97.56 87 ILE A N 1
ATOM 673 C CA . ILE A 1 87 ? 10.117 22.688 -2.1 1 97.56 87 ILE A CA 1
ATOM 674 C C . ILE A 1 87 ? 10.242 23.312 -0.708 1 97.56 87 ILE A C 1
ATOM 676 O O . ILE A 1 87 ? 9.297 23.938 -0.215 1 97.56 87 ILE A O 1
ATOM 680 N N . LYS A 1 88 ? 11.367 23.172 -0.163 1 96.06 88 LYS A N 1
ATOM 681 C CA . LYS A 1 88 ? 11.609 23.719 1.167 1 96.06 88 LYS A CA 1
ATOM 682 C C . LYS A 1 88 ? 11.422 25.234 1.177 1 96.06 88 LYS A C 1
ATOM 684 O O . LYS A 1 88 ? 10.805 25.781 2.092 1 96.06 88 LYS A O 1
ATOM 689 N N . GLU A 1 89 ? 11.938 25.891 0.185 1 96.94 89 GLU A N 1
ATOM 690 C CA . GLU A 1 89 ? 11.82 27.344 0.083 1 96.94 89 GLU A CA 1
ATOM 691 C C . GLU A 1 89 ? 10.359 27.766 -0.007 1 96.94 89 GLU A C 1
ATOM 693 O O . GLU A 1 89 ? 9.945 28.719 0.652 1 96.94 89 GLU A O 1
ATOM 698 N N . GLU A 1 90 ? 9.625 27.062 -0.796 1 97.06 90 GLU A N 1
ATOM 699 C CA . GLU A 1 90 ? 8.203 27.375 -0.956 1 97.06 90 GLU A CA 1
ATOM 700 C C . GLU A 1 90 ? 7.438 27.141 0.34 1 97.06 90 GLU A C 1
ATOM 702 O O . GLU A 1 90 ? 6.566 27.922 0.708 1 97.06 90 GLU A O 1
ATOM 707 N N . VAL A 1 91 ? 7.762 26.094 1.022 1 96.81 91 VAL A N 1
ATOM 708 C CA . VAL A 1 91 ? 7.082 25.734 2.264 1 96.81 91 VAL A CA 1
ATOM 709 C C . VAL A 1 91 ? 7.402 26.766 3.342 1 96.81 91 VAL A C 1
ATOM 711 O O . VAL A 1 91 ? 6.531 27.125 4.137 1 96.81 91 VAL A O 1
ATOM 714 N N . ASN A 1 92 ? 8.594 27.234 3.348 1 95.38 92 ASN A N 1
ATOM 715 C CA . ASN A 1 92 ? 9.039 28.203 4.34 1 95.38 92 ASN A CA 1
ATOM 716 C C . ASN A 1 92 ? 8.289 29.531 4.199 1 95.38 92 ASN A C 1
ATOM 718 O O . ASN A 1 92 ? 8.25 30.328 5.137 1 95.38 92 ASN A O 1
ATOM 722 N N . ARG A 1 93 ? 7.73 29.719 3.074 1 96.56 93 ARG A N 1
ATOM 723 C CA . ARG A 1 93 ? 7 30.969 2.836 1 96.56 93 ARG A CA 1
ATOM 724 C C . ARG A 1 93 ? 5.574 30.875 3.375 1 96.56 93 ARG A C 1
ATOM 726 O O . ARG A 1 93 ? 4.891 31.891 3.508 1 96.56 93 ARG A O 1
ATOM 733 N N . ILE A 1 94 ? 5.184 29.703 3.666 1 96.62 94 ILE A N 1
ATOM 734 C CA . ILE A 1 94 ? 3.824 29.484 4.145 1 96.62 94 ILE A CA 1
ATOM 735 C C . ILE A 1 94 ? 3.734 29.859 5.625 1 96.62 94 ILE A C 1
ATOM 737 O O . ILE A 1 94 ? 4.594 29.469 6.422 1 96.62 94 ILE A O 1
ATOM 741 N N . GLU A 1 95 ? 2.77 30.641 5.945 1 94.31 95 GLU A N 1
ATOM 742 C CA . GLU A 1 95 ? 2.428 30.969 7.324 1 94.31 95 GLU A CA 1
ATOM 743 C C . GLU A 1 95 ? 0.964 30.656 7.621 1 94.31 95 GLU A C 1
ATOM 745 O O . GLU A 1 95 ? 0.063 31.234 7.016 1 94.31 95 GLU A O 1
ATOM 750 N N . ALA A 1 96 ? 0.741 29.75 8.516 1 96.81 96 ALA A N 1
ATOM 751 C CA . ALA A 1 96 ? -0.597 29.328 8.922 1 96.81 96 ALA A CA 1
ATOM 752 C C . ALA A 1 96 ? -0.553 28.547 10.242 1 96.81 96 ALA A C 1
ATOM 754 O O . ALA A 1 96 ? 0.509 28.078 10.656 1 96.81 96 ALA A O 1
ATOM 755 N N . ASN A 1 97 ? -1.686 28.516 10.914 1 96.06 97 ASN A N 1
ATOM 756 C CA . ASN A 1 97 ? -1.763 27.672 12.094 1 96.06 97 ASN A CA 1
ATOM 757 C C . ASN A 1 97 ? -1.617 26.203 11.742 1 96.06 97 ASN A C 1
ATOM 759 O O . ASN A 1 97 ? -0.871 25.469 12.398 1 96.06 97 ASN A O 1
ATOM 763 N N . TYR A 1 98 ? -2.344 25.875 10.695 1 98.19 98 TYR A N 1
ATOM 764 C CA . TYR A 1 98 ? -2.352 24.484 10.234 1 98.19 98 TYR A CA 1
ATOM 765 C C . TYR A 1 98 ? -1.985 24.391 8.758 1 98.19 98 TYR A C 1
ATOM 767 O O . TYR A 1 98 ? -2.439 25.203 7.949 1 98.19 98 TYR A O 1
ATOM 775 N N . VAL A 1 99 ? -1.124 23.453 8.469 1 98.69 99 VAL A N 1
ATOM 776 C CA . VAL A 1 99 ? -0.802 23.125 7.082 1 98.69 99 VAL A CA 1
ATOM 777 C C . VAL A 1 99 ? -1.239 21.703 6.766 1 98.69 99 VAL A C 1
ATOM 779 O O . VAL A 1 99 ? -0.728 20.75 7.352 1 98.69 99 VAL A O 1
ATOM 782 N N . ILE A 1 100 ? -2.203 21.562 5.859 1 98.81 100 ILE A N 1
ATOM 783 C CA . ILE A 1 100 ? -2.701 20.266 5.445 1 98.81 100 ILE A CA 1
ATOM 784 C C . ILE A 1 100 ? -1.971 19.797 4.184 1 98.81 100 ILE A C 1
ATOM 786 O O . ILE A 1 100 ? -1.905 20.531 3.197 1 98.81 100 ILE A O 1
ATOM 790 N N . VAL A 1 101 ? -1.447 18.625 4.227 1 98.69 101 VAL A N 1
ATOM 791 C CA . VAL A 1 101 ? -0.659 18.109 3.115 1 98.69 101 VAL A CA 1
ATOM 792 C C . VAL A 1 101 ? -1.428 17 2.414 1 98.69 101 VAL A C 1
ATOM 794 O O . VAL A 1 101 ? -1.693 15.945 3.01 1 98.69 101 VAL A O 1
ATOM 797 N N . ASP A 1 102 ? -1.809 17.219 1.194 1 98.44 102 ASP A N 1
ATOM 798 C CA . ASP A 1 102 ? -2.428 16.203 0.338 1 98.44 102 ASP A CA 1
ATOM 799 C C . ASP A 1 102 ? -1.373 15.328 -0.327 1 98.44 102 ASP A C 1
ATOM 801 O O . ASP A 1 102 ? -0.618 15.797 -1.183 1 98.44 102 ASP A O 1
ATOM 805 N N . THR A 1 103 ? -1.335 14.109 0.017 1 98 103 THR A N 1
ATOM 806 C CA . THR A 1 103 ? -0.286 13.203 -0.447 1 98 103 THR A CA 1
ATOM 807 C C . THR A 1 103 ? -0.703 12.516 -1.741 1 98 103 THR A C 1
ATOM 809 O O . THR A 1 103 ? -1.875 12.547 -2.121 1 98 103 THR A O 1
ATOM 812 N N . PRO A 1 104 ? 0.248 11.859 -2.408 1 96.06 104 PRO A N 1
ATOM 813 C CA . PRO A 1 104 ? -0.026 11.227 -3.701 1 96.06 104 PRO A CA 1
ATOM 814 C C . PRO A 1 104 ? -1.18 10.227 -3.639 1 96.06 104 PRO A C 1
ATOM 816 O O . PRO A 1 104 ? -1.385 9.578 -2.607 1 96.06 104 PRO A O 1
ATOM 819 N N . GLY A 1 105 ? -1.835 10.062 -4.809 1 93.81 105 GLY A N 1
ATOM 820 C CA . GLY A 1 105 ? -2.996 9.188 -4.918 1 93.81 105 GLY A CA 1
ATOM 821 C C . GLY A 1 105 ? -2.734 7.781 -4.426 1 93.81 105 GLY A C 1
ATOM 822 O O . GLY A 1 105 ? -3.498 7.25 -3.615 1 93.81 105 GLY A O 1
ATOM 823 N N . GLN A 1 106 ? -1.739 7.223 -4.91 1 94.19 106 GLN A N 1
ATOM 824 C CA . GLN A 1 106 ? -1.343 5.898 -4.445 1 94.19 106 GLN A CA 1
ATOM 825 C C . GLN A 1 106 ? -0.402 5.996 -3.246 1 94.19 106 GLN A C 1
ATOM 827 O O . GLN A 1 106 ? 0.655 6.625 -3.33 1 94.19 106 GLN A O 1
ATOM 832 N N . ILE A 1 107 ? -0.769 5.348 -2.219 1 96.81 107 ILE A N 1
ATOM 833 C CA . ILE A 1 107 ? -0.094 5.527 -0.938 1 96.81 107 ILE A CA 1
ATOM 834 C C . ILE A 1 107 ? 1.334 4.992 -1.027 1 96.81 107 ILE A C 1
ATOM 836 O O . ILE A 1 107 ? 2.242 5.52 -0.381 1 96.81 107 ILE A O 1
ATOM 840 N N . GLU A 1 108 ? 1.56 3.945 -1.883 1 96.44 108 GLU A N 1
ATOM 841 C CA . GLU A 1 108 ? 2.875 3.312 -1.906 1 96.44 108 GLU A CA 1
ATOM 842 C C . GLU A 1 108 ? 3.928 4.25 -2.492 1 96.44 108 GLU A C 1
ATOM 844 O O . GLU A 1 108 ? 5.113 4.141 -2.172 1 96.44 108 GLU A O 1
ATOM 849 N N . LEU A 1 109 ? 3.521 5.199 -3.342 1 95.06 109 LEU A N 1
ATOM 850 C CA . LEU A 1 109 ? 4.453 6.148 -3.947 1 95.06 109 LEU A CA 1
ATOM 851 C C . LEU A 1 109 ? 4.984 7.125 -2.906 1 95.06 109 LEU A C 1
ATOM 853 O O . LEU A 1 109 ? 6.027 7.754 -3.117 1 95.06 109 LEU A O 1
ATOM 857 N N . PHE A 1 110 ? 4.27 7.234 -1.805 1 95.62 110 PHE A N 1
ATOM 858 C CA . PHE A 1 110 ? 4.66 8.133 -0.728 1 95.62 110 PHE A CA 1
ATOM 859 C C . PHE A 1 110 ? 5.262 7.355 0.437 1 95.62 110 PHE A C 1
ATOM 861 O O . PHE A 1 110 ? 6.355 7.676 0.903 1 95.62 110 PHE A O 1
ATOM 868 N N . ALA A 1 111 ? 4.691 6.277 0.772 1 95.75 111 ALA A N 1
ATOM 869 C CA . ALA A 1 111 ? 5.016 5.621 2.037 1 95.75 111 ALA A CA 1
ATOM 870 C C . ALA A 1 111 ? 6.141 4.605 1.855 1 95.75 111 ALA A C 1
ATOM 872 O O . ALA A 1 111 ? 6.906 4.344 2.787 1 95.75 111 ALA A O 1
ATOM 873 N N . TYR A 1 112 ? 6.328 4.016 0.719 1 96.31 112 TYR A N 1
ATOM 874 C CA . TYR A 1 112 ? 7.277 2.914 0.582 1 96.31 112 TYR A CA 1
ATOM 875 C C . TYR A 1 112 ? 8.422 3.291 -0.356 1 96.31 112 TYR A C 1
ATOM 877 O O . TYR A 1 112 ? 8.969 2.434 -1.05 1 96.31 112 TYR A O 1
ATOM 885 N N . ARG A 1 113 ? 8.602 4.559 -0.403 1 92.19 113 ARG A N 1
ATOM 886 C CA . ARG A 1 113 ? 9.781 5.109 -1.056 1 92.19 113 ARG A CA 1
ATOM 887 C C . ARG A 1 113 ? 10.539 6.051 -0.12 1 92.19 113 ARG A C 1
ATOM 889 O O . ARG A 1 113 ? 9.93 6.711 0.726 1 92.19 113 ARG A O 1
ATOM 896 N N . GLU A 1 114 ? 11.828 6.125 -0.351 1 90.56 114 GLU A N 1
ATOM 897 C CA . GLU A 1 114 ? 12.625 7.035 0.465 1 90.56 114 GLU A CA 1
ATOM 898 C C . GLU A 1 114 ? 12.211 8.484 0.23 1 90.56 114 GLU A C 1
ATOM 900 O O . GLU A 1 114 ? 12.258 9.305 1.148 1 90.56 114 GLU A O 1
ATOM 905 N N . THR A 1 115 ? 11.789 8.75 -0.94 1 91.31 115 THR A N 1
ATOM 906 C CA . THR A 1 115 ? 11.406 10.109 -1.32 1 91.31 115 THR A CA 1
ATOM 907 C C . THR A 1 115 ? 10.281 10.617 -0.424 1 91.31 115 THR A C 1
ATOM 909 O O . THR A 1 115 ? 10.336 11.75 0.069 1 91.31 115 THR A O 1
ATOM 912 N N . GLY A 1 116 ? 9.281 9.773 -0.173 1 91.81 116 GLY A N 1
ATOM 913 C CA . GLY A 1 116 ? 8.18 10.18 0.684 1 91.81 116 GLY A CA 1
ATOM 914 C C . GLY A 1 116 ? 8.617 10.508 2.1 1 91.81 116 GLY A C 1
ATOM 915 O O . GLY A 1 116 ? 8.148 11.492 2.684 1 91.81 116 GLY A O 1
ATOM 916 N N . ARG A 1 117 ? 9.445 9.727 2.598 1 91.75 117 ARG A N 1
ATOM 917 C CA . ARG A 1 117 ? 9.961 9.938 3.947 1 91.75 117 ARG A CA 1
ATOM 918 C C . ARG A 1 117 ? 10.758 11.234 4.031 1 91.75 117 ARG A C 1
ATOM 920 O O . ARG A 1 117 ? 10.562 12.031 4.945 1 91.75 117 ARG A O 1
ATOM 927 N N . ILE A 1 118 ? 11.609 11.469 3.09 1 93.94 118 ILE A N 1
ATOM 928 C CA . ILE A 1 118 ? 12.477 12.641 3.064 1 93.94 118 ILE A CA 1
ATOM 929 C C . ILE A 1 118 ? 11.633 13.906 2.906 1 93.94 118 ILE A C 1
ATOM 931 O O . ILE A 1 118 ? 11.82 14.875 3.637 1 93.94 118 ILE A O 1
ATOM 935 N N . LEU A 1 119 ? 10.695 13.82 2.031 1 95.06 119 LEU A N 1
ATOM 936 C CA . LEU A 1 119 ? 9.875 14.992 1.763 1 95.06 119 LEU A CA 1
ATOM 937 C C . LEU A 1 119 ? 9.008 15.336 2.971 1 95.06 119 LEU A C 1
ATOM 939 O O . LEU A 1 119 ? 8.812 16.516 3.289 1 95.06 119 LEU A O 1
ATOM 943 N N . SER A 1 120 ? 8.43 14.336 3.596 1 95.62 120 SER A N 1
ATOM 944 C CA . SER A 1 120 ? 7.602 14.602 4.766 1 95.62 120 SER A CA 1
ATOM 945 C C . SER A 1 120 ? 8.406 15.266 5.875 1 95.62 120 SER A C 1
ATOM 947 O O . SER A 1 120 ? 7.934 16.203 6.52 1 95.62 120 SER A O 1
ATOM 949 N N . SER A 1 121 ? 9.633 14.805 6.055 1 94.62 121 SER A N 1
ATOM 950 C CA . SER A 1 121 ? 10.516 15.375 7.07 1 94.62 121 SER A CA 1
ATOM 951 C C . SER A 1 121 ? 10.914 16.797 6.711 1 94.62 121 SER A C 1
ATOM 953 O O . SER A 1 121 ? 10.938 17.688 7.574 1 94.62 121 SER A O 1
ATOM 955 N N . LEU A 1 122 ? 11.172 16.969 5.484 1 95.44 122 LEU A N 1
ATOM 956 C CA . LEU A 1 122 ? 11.609 18.266 5 1 95.44 122 LEU A CA 1
ATOM 957 C C . LEU A 1 122 ? 10.492 19.297 5.129 1 95.44 122 LEU A C 1
ATOM 959 O O . LEU A 1 122 ? 10.719 20.422 5.582 1 95.44 122 LEU A O 1
ATOM 963 N N . ILE A 1 123 ? 9.352 18.922 4.789 1 96.06 123 ILE A N 1
ATOM 964 C CA . ILE A 1 123 ? 8.195 19.812 4.723 1 96.06 123 ILE A CA 1
ATOM 965 C C . ILE A 1 123 ? 7.789 20.234 6.137 1 96.06 123 ILE A C 1
ATOM 967 O O . ILE A 1 123 ? 7.438 21.391 6.367 1 96.06 123 ILE A O 1
ATOM 971 N N . SER A 1 124 ? 7.875 19.312 7.074 1 95.94 124 SER A N 1
ATOM 972 C CA . SER A 1 124 ? 7.398 19.609 8.422 1 95.94 124 SER A CA 1
ATOM 973 C C . SER A 1 124 ? 8.555 19.938 9.359 1 95.94 124 SER A C 1
ATOM 975 O O . SER A 1 124 ? 8.398 19.938 10.578 1 95.94 124 SER A O 1
ATOM 977 N N . GLU A 1 125 ? 9.727 20.156 8.781 1 94.56 125 GLU A N 1
ATOM 978 C CA . GLU A 1 125 ? 10.922 20.375 9.586 1 94.56 125 GLU A CA 1
ATOM 979 C C . GLU A 1 125 ? 10.727 21.516 10.578 1 94.56 125 GLU A C 1
ATOM 981 O O . GLU A 1 125 ? 10.289 22.609 10.203 1 94.56 125 GLU A O 1
ATOM 986 N N . GLY A 1 126 ? 11.016 21.25 11.859 1 92.06 126 GLY A N 1
ATOM 987 C CA . GLY A 1 126 ? 10.93 22.266 12.891 1 92.06 126 GLY A CA 1
ATOM 988 C C . GLY A 1 126 ? 9.523 22.469 13.43 1 92.06 126 GLY A C 1
ATOM 989 O O . GLY A 1 126 ? 9.297 23.312 14.297 1 92.06 126 GLY A O 1
ATOM 990 N N . ASN A 1 127 ? 8.555 21.766 12.891 1 95.5 127 ASN A N 1
ATOM 991 C CA . ASN A 1 127 ? 7.164 21.859 13.305 1 95.5 127 ASN A CA 1
ATOM 992 C C . ASN A 1 127 ? 6.605 20.516 13.75 1 95.5 127 ASN A C 1
ATOM 994 O O . ASN A 1 127 ? 7.16 19.469 13.398 1 95.5 127 ASN A O 1
ATOM 998 N N . LYS A 1 128 ? 5.605 20.562 14.555 1 95.69 128 LYS A N 1
ATOM 999 C CA . LYS A 1 128 ? 4.902 19.328 14.898 1 95.69 128 LYS A CA 1
ATOM 1000 C C . LYS A 1 128 ? 4.07 18.812 13.727 1 95.69 128 LYS A C 1
ATOM 1002 O O . LYS A 1 128 ? 3.498 19.609 12.977 1 95.69 128 LYS A O 1
ATOM 1007 N N . SER A 1 129 ? 4.078 17.531 13.609 1 97.5 129 SER A N 1
ATOM 1008 C CA . SER A 1 129 ? 3.33 16.938 12.508 1 97.5 129 SER A CA 1
ATOM 1009 C C . SER A 1 129 ? 2.594 15.672 12.961 1 97.5 129 SER A C 1
ATOM 1011 O O . SER A 1 129 ? 2.979 15.047 13.945 1 97.5 129 SER A O 1
ATOM 1013 N N . ALA A 1 130 ? 1.492 15.391 12.305 1 97.75 130 ALA A N 1
ATOM 1014 C CA . ALA A 1 130 ? 0.71 14.164 12.461 1 97.75 130 ALA A CA 1
ATOM 1015 C C . ALA A 1 130 ? 0.104 13.727 11.133 1 97.75 130 ALA A C 1
ATOM 1017 O O . ALA A 1 130 ? 0.059 14.5 10.18 1 97.75 130 ALA A O 1
ATOM 1018 N N . SER A 1 131 ? -0.223 12.469 11.117 1 98.25 131 SER A N 1
ATOM 1019 C CA . SER A 1 131 ? -0.907 11.984 9.922 1 98.25 131 SER A CA 1
ATOM 1020 C C . SER A 1 131 ? -2.328 11.531 10.242 1 98.25 131 SER A C 1
ATOM 1022 O O . SER A 1 131 ? -2.639 11.211 11.391 1 98.25 131 SER A O 1
ATOM 1024 N N . VAL A 1 132 ? -3.162 11.711 9.312 1 98.75 132 VAL A N 1
ATOM 1025 C CA . VAL A 1 132 ? -4.5 11.133 9.32 1 98.75 132 VAL A CA 1
ATOM 1026 C C . VAL A 1 132 ? -4.582 10.008 8.281 1 98.75 132 VAL A C 1
ATOM 1028 O O . VAL A 1 132 ? -4.402 10.25 7.086 1 98.75 132 VAL A O 1
ATOM 1031 N N . PHE A 1 133 ? -4.789 8.82 8.789 1 98.75 133 PHE A N 1
ATOM 1032 C CA . PHE A 1 133 ? -4.906 7.68 7.891 1 98.75 133 PHE A CA 1
ATOM 1033 C C . PHE A 1 133 ? -6.367 7.332 7.648 1 98.75 133 PHE A C 1
ATOM 1035 O O . PHE A 1 133 ? -7.113 7.07 8.594 1 98.75 133 PHE A O 1
ATOM 1042 N N . LEU A 1 134 ? -6.746 7.293 6.367 1 98.88 134 LEU A N 1
ATOM 1043 C CA . LEU A 1 134 ? -8.133 7.043 5.984 1 98.88 134 LEU A CA 1
ATOM 1044 C C . LEU A 1 134 ? -8.359 5.562 5.695 1 98.88 134 LEU A C 1
ATOM 1046 O O . LEU A 1 134 ? -7.797 5.02 4.742 1 98.88 134 LEU A O 1
ATOM 1050 N N . MET A 1 135 ? -9.164 4.977 6.527 1 98.5 135 MET A N 1
ATOM 1051 C CA . MET A 1 135 ? -9.711 3.65 6.246 1 98.5 135 MET A CA 1
ATOM 1052 C C . MET A 1 135 ? -11.055 3.748 5.543 1 98.5 135 MET A C 1
ATOM 1054 O O . MET A 1 135 ? -12.062 4.102 6.164 1 98.5 135 MET A O 1
ATOM 1058 N N . ASP A 1 136 ? -11.055 3.406 4.297 1 97.88 136 ASP A N 1
ATOM 1059 C CA . ASP A 1 136 ? -12.273 3.506 3.504 1 97.88 136 ASP A CA 1
ATOM 1060 C C . ASP A 1 136 ? -13.375 2.621 4.082 1 97.88 136 ASP A C 1
ATOM 1062 O O . ASP A 1 136 ? -13.219 1.403 4.18 1 97.88 136 ASP A O 1
ATOM 1066 N N . SER A 1 137 ? -14.539 3.211 4.324 1 97.81 137 SER A N 1
ATOM 1067 C CA . SER A 1 137 ? -15.633 2.52 5 1 97.81 137 SER A CA 1
ATOM 1068 C C . SER A 1 137 ? -16.156 1.363 4.156 1 97.81 137 SER A C 1
ATOM 1070 O O . SER A 1 137 ? -16.641 0.364 4.695 1 97.81 137 SER A O 1
ATOM 1072 N N . PHE A 1 138 ? -16.047 1.481 2.898 1 95.12 138 PHE A N 1
ATOM 1073 C CA . PHE A 1 138 ? -16.5 0.41 2.025 1 95.12 138 PHE A CA 1
ATOM 1074 C C . PHE A 1 138 ? -15.711 -0.868 2.268 1 95.12 138 PHE A C 1
ATOM 1076 O O . PHE A 1 138 ? -16.266 -1.965 2.26 1 95.12 138 PHE A O 1
ATOM 1083 N N . LEU A 1 139 ? -14.492 -0.738 2.48 1 95.94 139 LEU A N 1
ATOM 1084 C CA . LEU A 1 139 ? -13.648 -1.894 2.756 1 95.94 139 LEU A CA 1
ATOM 1085 C C . LEU A 1 139 ? -13.711 -2.277 4.23 1 95.94 139 LEU A C 1
ATOM 1087 O O . LEU A 1 139 ? -13.766 -3.463 4.566 1 95.94 139 LEU A O 1
ATOM 1091 N N . ALA A 1 140 ? -13.766 -1.249 5.051 1 97.31 140 ALA A N 1
ATOM 1092 C CA . ALA A 1 140 ? -13.586 -1.42 6.492 1 97.31 140 ALA A CA 1
ATOM 1093 C C . ALA A 1 140 ? -14.797 -2.105 7.117 1 97.31 140 ALA A C 1
ATOM 1095 O O . ALA A 1 140 ? -14.75 -2.539 8.273 1 97.31 140 ALA A O 1
ATOM 1096 N N . LYS A 1 141 ? -15.891 -2.227 6.387 1 96.88 141 LYS A N 1
ATOM 1097 C CA . LYS A 1 141 ? -17.078 -2.859 6.961 1 96.88 141 LYS A CA 1
ATOM 1098 C C . LYS A 1 141 ? -16.938 -4.379 6.953 1 96.88 141 LYS A C 1
ATOM 1100 O O . LYS A 1 141 ? -17.75 -5.082 7.574 1 96.88 141 LYS A O 1
ATOM 1105 N N . ASP A 1 142 ? -15.953 -4.926 6.254 1 96.31 142 ASP A N 1
ATOM 1106 C CA . ASP A 1 142 ? -15.578 -6.336 6.293 1 96.31 142 ASP A CA 1
ATOM 1107 C C . ASP A 1 142 ? -14.469 -6.582 7.312 1 96.31 142 ASP A C 1
ATOM 1109 O O . ASP A 1 142 ? -13.492 -5.836 7.367 1 96.31 142 ASP A O 1
ATOM 1113 N N . ALA A 1 143 ? -14.641 -7.594 8.117 1 97.06 143 ALA A N 1
ATOM 1114 C CA . ALA A 1 143 ? -13.742 -7.828 9.242 1 97.06 143 ALA A CA 1
ATOM 1115 C C . ALA A 1 143 ? -12.305 -8.008 8.766 1 97.06 143 ALA A C 1
ATOM 1117 O O . ALA A 1 143 ? -11.383 -7.41 9.32 1 97.06 143 ALA A O 1
ATOM 1118 N N . ARG A 1 144 ? -12.102 -8.828 7.738 1 96.31 144 ARG A N 1
ATOM 1119 C CA . ARG A 1 144 ? -10.758 -9.094 7.234 1 96.31 144 ARG A CA 1
ATOM 1120 C C . ARG A 1 144 ? -10.125 -7.82 6.672 1 96.31 144 ARG A C 1
ATOM 1122 O O . ARG A 1 144 ? -8.953 -7.539 6.922 1 96.31 144 ARG A O 1
ATOM 1129 N N . SER A 1 145 ? -10.969 -7.113 5.938 1 97.25 145 SER A N 1
ATOM 1130 C CA . SER A 1 145 ? -10.492 -5.855 5.379 1 97.25 145 SER A CA 1
ATOM 1131 C C . SER A 1 145 ? -10.188 -4.84 6.477 1 97.25 145 SER A C 1
ATOM 1133 O O . SER A 1 145 ? -9.25 -4.051 6.355 1 97.25 145 SER A O 1
ATOM 1135 N N . TYR A 1 146 ? -10.992 -4.863 7.562 1 98 146 TYR A N 1
ATOM 1136 C CA . TYR A 1 146 ? -10.766 -3.969 8.695 1 98 146 TYR A CA 1
ATOM 1137 C C . TYR A 1 146 ? -9.398 -4.211 9.312 1 98 146 TYR A C 1
ATOM 1139 O O . TYR A 1 146 ? -8.617 -3.27 9.5 1 98 146 TYR A O 1
ATOM 1147 N N . ILE A 1 147 ? -9.047 -5.438 9.57 1 97.69 147 ILE A N 1
ATOM 1148 C CA . ILE A 1 147 ? -7.758 -5.797 10.141 1 97.69 147 ILE A CA 1
ATOM 1149 C C . ILE A 1 147 ? -6.645 -5.449 9.156 1 97.69 147 ILE A C 1
ATOM 1151 O O . ILE A 1 147 ? -5.594 -4.938 9.547 1 97.69 147 ILE A O 1
ATOM 1155 N N . SER A 1 148 ? -6.918 -5.742 7.891 1 97.88 148 SER A N 1
ATOM 1156 C CA . SER A 1 148 ? -5.953 -5.434 6.84 1 97.88 148 SER A CA 1
ATOM 1157 C C . SER A 1 148 ? -5.598 -3.949 6.836 1 97.88 148 SER A C 1
ATOM 1159 O O . SER A 1 148 ? -4.422 -3.588 6.773 1 97.88 148 SER A O 1
ATOM 1161 N N . LEU A 1 149 ? -6.574 -3.15 6.957 1 98.38 149 LEU A N 1
ATOM 1162 C CA . LEU A 1 149 ? -6.355 -1.708 6.918 1 98.38 149 LEU A CA 1
ATOM 1163 C C . LEU A 1 149 ? -5.625 -1.236 8.172 1 98.38 149 LEU A C 1
ATOM 1165 O O . LEU A 1 149 ? -4.789 -0.33 8.102 1 98.38 149 LEU A O 1
ATOM 1169 N N . LEU A 1 150 ? -5.934 -1.835 9.289 1 97.94 150 LEU A N 1
ATOM 1170 C CA . LEU A 1 150 ? -5.211 -1.503 10.516 1 97.94 150 LEU A CA 1
ATOM 1171 C C . LEU A 1 150 ? -3.74 -1.89 10.398 1 97.94 150 LEU A C 1
ATOM 1173 O O . LEU A 1 150 ? -2.861 -1.143 10.828 1 97.94 150 LEU A O 1
ATOM 1177 N N . LEU A 1 151 ? -3.479 -3.006 9.797 1 97.81 151 LEU A N 1
ATOM 1178 C CA . LEU A 1 151 ? -2.105 -3.441 9.57 1 97.81 151 LEU A CA 1
ATOM 1179 C C . LEU A 1 151 ? -1.39 -2.512 8.602 1 97.81 151 LEU A C 1
ATOM 1181 O O . LEU A 1 151 ? -0.228 -2.156 8.812 1 97.81 151 LEU A O 1
ATOM 1185 N N . LEU A 1 152 ? -2.09 -2.154 7.582 1 98.5 152 LEU A N 1
ATOM 1186 C CA . LEU A 1 152 ? -1.521 -1.211 6.625 1 98.5 152 LEU A CA 1
ATOM 1187 C C . LEU A 1 152 ? -1.181 0.112 7.301 1 98.5 152 LEU A C 1
ATOM 1189 O O . LEU A 1 152 ? -0.098 0.663 7.09 1 98.5 152 LEU A O 1
ATOM 1193 N N . SER A 1 153 ? -2.088 0.612 8.109 1 98.06 153 SER A N 1
ATOM 1194 C CA . SER A 1 153 ? -1.855 1.862 8.82 1 98.06 153 SER A CA 1
ATOM 1195 C C . SER A 1 153 ? -0.624 1.766 9.719 1 98.06 153 SER A C 1
ATOM 1197 O O . SER A 1 153 ? 0.175 2.703 9.789 1 98.06 153 SER A O 1
ATOM 1199 N N . SER A 1 154 ? -0.477 0.671 10.375 1 97.12 154 SER A N 1
ATOM 1200 C CA . SER A 1 154 ? 0.679 0.454 11.234 1 97.12 154 SER A CA 1
ATOM 1201 C C . SER A 1 154 ? 1.968 0.374 10.43 1 97.12 154 SER A C 1
ATOM 1203 O O . SER A 1 154 ? 3.012 0.867 10.859 1 97.12 154 SER A O 1
ATOM 1205 N N . SER A 1 155 ? 1.86 -0.293 9.344 1 97.81 155 SER A N 1
ATOM 1206 C CA . SER A 1 155 ? 2.998 -0.362 8.43 1 97.81 155 SER A CA 1
ATOM 1207 C C . SER A 1 155 ? 3.486 1.031 8.047 1 97.81 155 SER A C 1
ATOM 1209 O O . SER A 1 155 ? 4.684 1.315 8.109 1 97.81 155 SER A O 1
ATOM 1211 N N . ILE A 1 156 ? 2.576 1.845 7.75 1 97.56 156 ILE A N 1
ATOM 1212 C CA . ILE A 1 156 ? 2.885 3.201 7.312 1 97.56 156 ILE A CA 1
ATOM 1213 C C . ILE A 1 156 ? 3.43 4.012 8.484 1 97.56 156 ILE A C 1
ATOM 1215 O O . ILE A 1 156 ? 4.332 4.832 8.312 1 97.56 156 ILE A O 1
ATOM 1219 N N . LYS A 1 157 ? 2.883 3.793 9.625 1 95.62 157 LYS A N 1
ATOM 1220 C CA . LYS A 1 157 ? 3.371 4.469 10.82 1 95.62 157 LYS A CA 1
ATOM 1221 C C . LYS A 1 157 ? 4.848 4.168 11.062 1 95.62 157 LYS A C 1
ATOM 1223 O O . LYS A 1 157 ? 5.613 5.055 11.438 1 95.62 157 LYS A O 1
ATOM 1228 N N . PHE A 1 158 ? 5.289 2.949 10.836 1 95.31 158 PHE A N 1
ATOM 1229 C CA . PHE A 1 158 ? 6.688 2.574 10.984 1 95.31 158 PHE A CA 1
ATOM 1230 C C . PHE A 1 158 ? 7.559 3.297 9.961 1 95.31 158 PHE A C 1
ATOM 1232 O O . PHE A 1 158 ? 8.719 3.611 10.242 1 95.31 158 PHE A O 1
ATOM 1239 N N . ARG A 1 159 ? 7.012 3.592 8.828 1 94.94 159 ARG A N 1
ATOM 1240 C CA . ARG A 1 159 ? 7.773 4.195 7.734 1 94.94 159 ARG A CA 1
ATOM 1241 C C . ARG A 1 159 ? 7.926 5.695 7.938 1 94.94 159 ARG A C 1
ATOM 1243 O O . ARG A 1 159 ? 9 6.254 7.719 1 94.94 159 ARG A O 1
ATOM 1250 N N . LEU A 1 160 ? 6.871 6.324 8.336 1 93.94 160 LEU A N 1
ATOM 1251 C CA . LEU A 1 160 ? 6.863 7.781 8.336 1 93.94 160 LEU A CA 1
ATOM 1252 C C . LEU A 1 160 ? 7.191 8.32 9.727 1 93.94 160 LEU A C 1
ATOM 1254 O O . LEU A 1 160 ? 7.543 9.5 9.867 1 93.94 160 LEU A O 1
ATOM 1258 N N . VAL A 1 161 ? 7.109 7.594 10.68 1 90.94 161 VAL A N 1
ATOM 1259 C CA . VAL A 1 161 ? 7.516 7.902 12.047 1 90.94 161 VAL A CA 1
ATOM 1260 C C . VAL A 1 161 ? 6.824 9.18 12.516 1 90.94 161 VAL A C 1
ATOM 1262 O O . VAL A 1 161 ? 7.488 10.141 12.922 1 90.94 161 VAL A O 1
ATOM 1265 N N . MET A 1 162 ? 5.57 9.273 12.508 1 92.25 162 MET A N 1
ATOM 1266 C CA . MET A 1 162 ? 4.793 10.391 13.047 1 92.25 162 MET A CA 1
ATOM 1267 C C . MET A 1 162 ? 3.498 9.891 13.68 1 92.25 162 MET A C 1
ATOM 1269 O O . MET A 1 162 ? 2.961 8.859 13.273 1 92.25 162 MET A O 1
ATOM 1273 N N . PRO A 1 163 ? 3.064 10.609 14.641 1 94.88 163 PRO A N 1
ATOM 1274 C CA . PRO A 1 163 ? 1.777 10.227 15.227 1 94.88 163 PRO A CA 1
ATOM 1275 C C . PRO A 1 163 ? 0.661 10.133 14.188 1 94.88 163 PRO A C 1
ATOM 1277 O O . PRO A 1 163 ? 0.673 10.867 13.195 1 94.88 163 PRO A O 1
ATOM 1280 N N . GLN A 1 164 ? -0.253 9.242 14.516 1 96.44 164 GLN A N 1
ATOM 1281 C CA . GLN A 1 164 ? -1.255 8.938 13.5 1 96.44 164 GLN A CA 1
ATOM 1282 C C . GLN A 1 164 ? -2.654 8.891 14.102 1 96.44 164 GLN A C 1
ATOM 1284 O O . GLN A 1 164 ? -2.848 8.336 15.188 1 96.44 164 GLN A O 1
ATOM 1289 N N . VAL A 1 165 ? -3.588 9.531 13.398 1 97.75 165 VAL A N 1
ATOM 1290 C CA . VAL A 1 165 ? -5.008 9.406 13.711 1 97.75 165 VAL A CA 1
ATOM 1291 C C . VAL A 1 165 ? -5.684 8.516 12.672 1 97.75 165 VAL A C 1
ATOM 1293 O O . VAL A 1 165 ? -5.516 8.727 11.469 1 97.75 165 VAL A O 1
ATOM 1296 N N . LEU A 1 166 ? -6.414 7.535 13.156 1 98.06 166 LEU A N 1
ATOM 1297 C CA . LEU A 1 166 ? -7.145 6.652 12.25 1 98.06 166 LEU A CA 1
ATOM 1298 C C . LEU A 1 166 ? -8.578 7.133 12.07 1 98.06 166 LEU A C 1
ATOM 1300 O O . LEU A 1 166 ? -9.258 7.469 13.047 1 98.06 166 LEU A O 1
ATOM 1304 N N . THR A 1 167 ? -9.031 7.164 10.797 1 98.69 167 THR A N 1
ATOM 1305 C CA . THR A 1 167 ? -10.406 7.555 10.516 1 98.69 167 THR A CA 1
ATOM 1306 C C . THR A 1 167 ? -11.086 6.527 9.617 1 98.69 167 THR A C 1
ATOM 1308 O O . THR A 1 167 ? -10.438 5.879 8.797 1 98.69 167 THR A O 1
ATOM 1311 N N . LEU A 1 168 ? -12.367 6.316 9.883 1 98.62 168 LEU A N 1
ATOM 1312 C CA . LEU A 1 168 ? -13.242 5.68 8.906 1 98.62 168 LEU A CA 1
ATOM 1313 C C . LEU A 1 168 ? -13.805 6.711 7.934 1 98.62 168 LEU A C 1
ATOM 1315 O O . LEU A 1 168 ? -14.781 7.395 8.25 1 98.62 168 LEU A O 1
ATOM 1319 N N . SER A 1 169 ? -13.164 6.762 6.789 1 98.69 169 SER A N 1
ATOM 1320 C CA . SER A 1 169 ? -13.594 7.77 5.82 1 98.69 169 SER A CA 1
ATOM 1321 C C . SER A 1 169 ? -14.883 7.355 5.121 1 98.69 169 SER A C 1
ATOM 1323 O O . SER A 1 169 ? -15.258 6.18 5.148 1 98.69 169 SER A O 1
ATOM 1325 N N . LYS A 1 170 ? -15.625 8.305 4.586 1 98.44 170 LYS A N 1
ATOM 1326 C CA . LYS A 1 170 ? -16.906 8.102 3.916 1 98.44 170 LYS A CA 1
ATOM 1327 C C . LYS A 1 170 ? -17.906 7.434 4.848 1 98.44 170 LYS A C 1
ATOM 1329 O O . LYS A 1 170 ? -18.656 6.547 4.43 1 98.44 170 LYS A O 1
ATOM 1334 N N . ALA A 1 171 ? -17.938 7.891 5.996 1 98.38 171 ALA A N 1
ATOM 1335 C CA . ALA A 1 171 ? -18.75 7.285 7.035 1 98.38 171 ALA A CA 1
ATOM 1336 C C . ALA A 1 171 ? -20.234 7.383 6.684 1 98.38 171 ALA A C 1
ATOM 1338 O O . ALA A 1 171 ? -21.062 6.629 7.211 1 98.38 171 ALA A O 1
ATOM 1339 N N . ASP A 1 172 ? -20.578 8.297 5.797 1 98.06 172 ASP A N 1
ATOM 1340 C CA . ASP A 1 172 ? -21.953 8.477 5.387 1 98.06 172 ASP A CA 1
ATOM 1341 C C . ASP A 1 172 ? -22.453 7.27 4.59 1 98.06 172 ASP A C 1
ATOM 1343 O O . ASP A 1 172 ? -23.656 7.086 4.418 1 98.06 172 ASP A O 1
ATOM 1347 N N . LEU A 1 173 ? -21.562 6.453 4.16 1 96.94 173 LEU A N 1
ATOM 1348 C CA . LEU A 1 173 ? -21.938 5.277 3.381 1 96.94 173 LEU A CA 1
ATOM 1349 C C . LEU A 1 173 ? -22.25 4.098 4.293 1 96.94 173 LEU A C 1
ATOM 1351 O O . LEU A 1 173 ? -22.766 3.074 3.838 1 96.94 173 LEU A O 1
ATOM 1355 N N . LEU A 1 174 ? -21.938 4.176 5.559 1 97.69 174 LEU A N 1
ATOM 1356 C CA . LEU A 1 174 ? -22.234 3.109 6.512 1 97.69 174 LEU A CA 1
ATOM 1357 C C . LEU A 1 174 ? -23.641 3.256 7.078 1 97.69 174 LEU A C 1
ATOM 1359 O O . LEU A 1 174 ? -24.062 4.355 7.445 1 97.69 174 LEU A O 1
ATOM 1363 N N . THR A 1 175 ? -24.359 2.162 7.148 1 97.69 175 THR A N 1
ATOM 1364 C CA . THR A 1 175 ? -25.625 2.154 7.883 1 97.69 175 THR A CA 1
ATOM 1365 C C . THR A 1 175 ? -25.375 2.191 9.391 1 97.69 175 THR A C 1
ATOM 1367 O O . THR A 1 175 ? -24.281 1.851 9.852 1 97.69 175 THR A O 1
ATOM 1370 N N . PRO A 1 176 ? -26.344 2.619 10.109 1 96.88 176 PRO A N 1
ATOM 1371 C CA . PRO A 1 176 ? -26.203 2.594 11.562 1 96.88 176 PRO A CA 1
ATOM 1372 C C . PRO A 1 176 ? -25.844 1.207 12.094 1 96.88 176 PRO A C 1
ATOM 1374 O O . PRO A 1 176 ? -25.047 1.084 13.031 1 96.88 176 PRO A O 1
ATOM 1377 N N . GLN A 1 177 ? -26.391 0.197 11.469 1 97.62 177 GLN A N 1
ATOM 1378 C CA . GLN A 1 177 ? -26.125 -1.174 11.891 1 97.62 177 GLN A CA 1
ATOM 1379 C C . GLN A 1 177 ? -24.672 -1.554 11.617 1 97.62 177 GLN A C 1
ATOM 1381 O O . GLN A 1 177 ? -24.031 -2.199 12.445 1 97.62 177 GLN A O 1
ATOM 1386 N N . GLU A 1 178 ? -24.234 -1.146 10.516 1 97.62 178 GLU A N 1
ATOM 1387 C CA . GLU A 1 178 ? -22.844 -1.419 10.164 1 97.62 178 GLU A CA 1
ATOM 1388 C C . GLU A 1 178 ? -21.891 -0.695 11.109 1 97.62 178 GLU A C 1
ATOM 1390 O O . GLU A 1 178 ? -20.891 -1.268 11.547 1 97.62 178 GLU A O 1
ATOM 1395 N N . LEU A 1 179 ? -22.156 0.509 11.391 1 97.38 179 LEU A N 1
ATOM 1396 C CA . LEU A 1 179 ? -21.328 1.283 12.312 1 97.38 179 LEU A CA 1
ATOM 1397 C C . LEU A 1 179 ? -21.344 0.661 13.703 1 97.38 179 LEU A C 1
ATOM 1399 O O . LEU A 1 179 ? -20.297 0.59 14.359 1 97.38 179 LEU A O 1
ATOM 1403 N N . GLU A 1 180 ? -22.453 0.24 14.133 1 97.25 180 GLU A N 1
ATOM 1404 C CA . GLU A 1 180 ? -22.547 -0.42 15.43 1 97.25 180 GLU A CA 1
ATOM 1405 C C . GLU A 1 180 ? -21.734 -1.713 15.461 1 97.25 180 GLU A C 1
ATOM 1407 O O . GLU A 1 180 ? -21.094 -2.023 16.453 1 97.25 180 GLU A O 1
ATOM 1412 N N . ARG A 1 181 ? -21.828 -2.426 14.43 1 97.19 181 ARG A N 1
ATOM 1413 C CA . ARG A 1 181 ? -21.031 -3.654 14.328 1 97.19 181 ARG A CA 1
ATOM 1414 C C . ARG A 1 181 ? -19.547 -3.363 14.453 1 97.19 181 ARG A C 1
ATOM 1416 O O . ARG A 1 181 ? -18.828 -4.047 15.188 1 97.19 181 ARG A O 1
ATOM 1423 N N . ILE A 1 182 ? -19.125 -2.359 13.766 1 97.19 182 ILE A N 1
ATOM 1424 C CA . ILE A 1 182 ? -17.719 -1.969 13.812 1 97.19 182 ILE A CA 1
ATOM 1425 C C . ILE A 1 182 ? -17.344 -1.553 15.227 1 97.19 182 ILE A C 1
ATOM 1427 O O . ILE A 1 182 ? -16.266 -1.903 15.719 1 97.19 182 ILE A O 1
ATOM 1431 N N . ARG A 1 183 ? -18.172 -0.826 15.867 1 95.88 183 ARG A N 1
ATOM 1432 C CA . ARG A 1 183 ? -17.938 -0.433 17.25 1 95.88 183 ARG A CA 1
ATOM 1433 C C . ARG A 1 183 ? -17.781 -1.657 18.156 1 95.88 183 ARG A C 1
ATOM 1435 O O . ARG A 1 183 ? -16.875 -1.713 18.984 1 95.88 183 ARG A O 1
ATOM 1442 N N . ASN A 1 184 ? -18.625 -2.631 17.922 1 95.31 184 ASN A N 1
ATOM 1443 C CA . ASN A 1 184 ? -18.594 -3.852 18.734 1 95.31 184 ASN A CA 1
ATOM 1444 C C . ASN A 1 184 ? -17.344 -4.68 18.438 1 95.31 184 ASN A C 1
ATOM 1446 O O . ASN A 1 184 ? -16.844 -5.371 19.328 1 95.31 184 ASN A O 1
ATOM 1450 N N . TRP A 1 185 ? -16.938 -4.633 17.188 1 95.44 185 TRP A N 1
ATOM 1451 C CA . TRP A 1 185 ? -15.695 -5.312 16.828 1 95.44 185 TRP A CA 1
ATOM 1452 C C . TRP A 1 185 ? -14.562 -4.93 17.781 1 95.44 185 TRP A C 1
ATOM 1454 O O . TRP A 1 185 ? -13.789 -5.789 18.203 1 95.44 185 TRP A O 1
ATOM 1464 N N . ILE A 1 186 ? -14.508 -3.693 18.156 1 92.75 186 ILE A N 1
ATOM 1465 C CA . ILE A 1 186 ? -13.391 -3.166 18.922 1 92.75 186 ILE A CA 1
ATOM 1466 C C . ILE A 1 186 ? -13.703 -3.252 20.422 1 92.75 186 ILE A C 1
ATOM 1468 O O . ILE A 1 186 ? -12.891 -3.756 21.203 1 92.75 186 ILE A O 1
ATOM 1472 N N . GLU A 1 187 ? -14.844 -2.836 20.859 1 91.06 187 GLU A N 1
ATOM 1473 C CA . GLU A 1 187 ? -15.195 -2.738 22.266 1 91.06 187 GLU A CA 1
ATOM 1474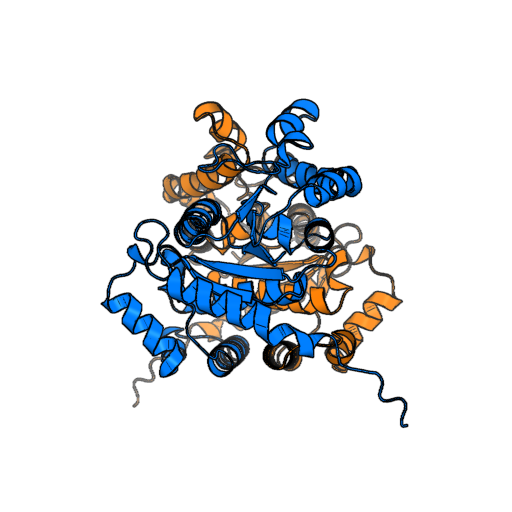 C C . GLU A 1 187 ? -15.359 -4.121 22.891 1 91.06 187 GLU A C 1
ATOM 1476 O O . GLU A 1 187 ? -14.984 -4.34 24.047 1 91.06 187 GLU A O 1
ATOM 1481 N N . GLU A 1 188 ? -15.867 -5.023 22.125 1 91.44 188 GLU A N 1
ATOM 1482 C CA . GLU A 1 188 ? -16.156 -6.352 22.656 1 91.44 188 GLU A CA 1
ATOM 1483 C C . GLU A 1 188 ? -15.164 -7.387 22.125 1 91.44 188 GLU A C 1
ATOM 1485 O O . GLU A 1 188 ? -15.156 -8.531 22.578 1 91.44 188 GLU A O 1
ATOM 1490 N N . GLY A 1 189 ? -14.43 -6.977 21.156 1 90.69 189 GLY A N 1
ATOM 1491 C CA . GLY A 1 189 ? -13.484 -7.91 20.562 1 90.69 189 GLY A CA 1
ATOM 1492 C C . GLY A 1 189 ? -14.148 -8.93 19.656 1 90.69 189 GLY A C 1
ATOM 1493 O O . GLY A 1 189 ? -13.562 -9.969 19.344 1 90.69 189 GLY A O 1
ATOM 1494 N N . SER A 1 190 ? -15.312 -8.664 19.156 1 94.5 190 SER A N 1
ATOM 1495 C CA . SER A 1 190 ? -16.109 -9.641 18.406 1 94.5 190 SER A CA 1
ATOM 1496 C C . SER A 1 190 ? -15.57 -9.82 16.984 1 94.5 190 SER A C 1
ATOM 1498 O O . SER A 1 190 ? -15.992 -10.727 16.266 1 94.5 190 SER A O 1
ATOM 1500 N N . ILE A 1 191 ? -14.594 -8.961 16.625 1 95.31 191 ILE A N 1
ATOM 1501 C CA . ILE A 1 191 ? -14.078 -9.031 15.258 1 95.31 191 ILE A CA 1
ATOM 1502 C C . ILE A 1 191 ? -13.406 -10.383 15.023 1 95.31 191 ILE A C 1
ATOM 1504 O O . ILE A 1 191 ? -13.43 -10.906 13.906 1 95.31 191 ILE A O 1
ATOM 1508 N N . ILE A 1 192 ? -12.82 -10.93 16.016 1 94.25 192 ILE A N 1
ATOM 1509 C CA . ILE A 1 192 ? -12.094 -12.188 15.898 1 94.25 192 ILE A CA 1
ATOM 1510 C C . ILE A 1 192 ? -13.039 -13.289 15.406 1 94.25 192 ILE A C 1
ATOM 1512 O O . ILE A 1 192 ? -12.648 -14.117 14.578 1 94.25 192 ILE A O 1
ATOM 1516 N N . ASP A 1 193 ? -14.266 -13.211 15.836 1 94.38 193 ASP A N 1
ATOM 1517 C CA . ASP A 1 193 ? -15.273 -14.172 15.414 1 94.38 193 ASP A CA 1
ATOM 1518 C C . ASP A 1 193 ? -15.641 -13.977 13.945 1 94.38 193 ASP A C 1
ATOM 1520 O O . ASP A 1 193 ? -15.969 -14.945 13.25 1 94.38 193 ASP A O 1
ATOM 1524 N N . ASP A 1 194 ? -15.562 -12.773 13.523 1 96.06 194 ASP A N 1
ATOM 1525 C CA . ASP A 1 194 ? -16.016 -12.43 12.18 1 96.06 194 ASP A CA 1
ATOM 1526 C C . ASP A 1 194 ? -14.914 -12.664 11.148 1 96.06 194 ASP A C 1
ATOM 1528 O O . ASP A 1 194 ? -15.156 -12.578 9.945 1 96.06 194 ASP A O 1
ATOM 1532 N N . LEU A 1 195 ? -13.711 -12.953 11.594 1 95.06 195 LEU A N 1
ATOM 1533 C CA . LEU A 1 195 ? -12.594 -13.188 10.695 1 95.06 195 LEU A CA 1
ATOM 1534 C C . LEU A 1 195 ? -12.711 -14.555 10.023 1 95.06 195 LEU A C 1
ATOM 1536 O O . LEU A 1 195 ? -12.07 -14.812 9 1 95.06 195 LEU A O 1
ATOM 1540 N N . GLY A 1 196 ? -13.547 -15.398 10.578 1 90.5 196 GLY A N 1
ATOM 1541 C CA . GLY A 1 196 ? -13.625 -16.766 10.078 1 90.5 196 GLY A CA 1
ATOM 1542 C C . GLY A 1 196 ? -12.398 -17.594 10.414 1 90.5 196 GLY A C 1
ATOM 1543 O O . GLY A 1 196 ? -11.82 -17.438 11.492 1 90.5 196 GLY A O 1
ATOM 1544 N N . VAL A 1 197 ? -12.07 -18.531 9.539 1 88.06 197 VAL A N 1
ATOM 1545 C CA . VAL A 1 197 ? -10.93 -19.406 9.766 1 88.06 197 VAL A CA 1
ATOM 1546 C C . VAL A 1 197 ? -9.648 -18.719 9.32 1 88.06 197 VAL A C 1
ATOM 1548 O O . VAL A 1 197 ? -9.508 -18.328 8.156 1 88.06 197 VAL A O 1
ATOM 1551 N N . ILE A 1 198 ? -8.758 -18.531 10.281 1 89.69 198 ILE A N 1
ATOM 1552 C CA . ILE A 1 198 ? -7.461 -17.938 9.992 1 89.69 198 ILE A CA 1
ATOM 1553 C C . ILE A 1 198 ? -6.363 -18.719 10.695 1 89.69 198 ILE A C 1
ATOM 1555 O O . ILE A 1 198 ? -6.629 -19.453 11.656 1 89.69 198 ILE A O 1
ATOM 1559 N N . ASP A 1 199 ? -5.16 -18.703 10.172 1 90.19 199 ASP A N 1
ATOM 1560 C CA . ASP A 1 199 ? -4.047 -19.406 10.789 1 90.19 199 ASP A CA 1
ATOM 1561 C C . ASP A 1 199 ? -3.623 -18.75 12.094 1 90.19 199 ASP A C 1
ATOM 1563 O O . ASP A 1 199 ? -4.105 -17.656 12.43 1 90.19 199 ASP A O 1
ATOM 1567 N N . GLU A 1 200 ? -2.809 -19.344 12.828 1 89.94 200 GLU A N 1
ATOM 1568 C CA . GLU A 1 200 ? -2.4 -18.906 14.156 1 89.94 200 GLU A CA 1
ATOM 1569 C C . GLU A 1 200 ? -1.684 -17.562 14.102 1 89.94 200 GLU A C 1
ATOM 1571 O O . GLU A 1 200 ? -1.903 -16.703 14.953 1 89.94 200 GLU A O 1
ATOM 1576 N N . TYR A 1 201 ? -0.83 -17.453 13.164 1 90.06 201 TYR A N 1
ATOM 1577 C CA . TYR A 1 201 ? -0.091 -16.203 13.008 1 90.06 201 TYR A CA 1
ATOM 1578 C C . TYR A 1 201 ? -1.04 -15.031 12.797 1 90.06 201 TYR A C 1
ATOM 1580 O O . TYR A 1 201 ? -0.909 -14 13.461 1 90.06 201 TYR A O 1
ATOM 1588 N N . SER A 1 202 ? -1.985 -15.195 11.922 1 92.69 202 SER A N 1
ATOM 1589 C CA . SER A 1 202 ? -2.967 -14.156 11.633 1 92.69 202 SER A CA 1
ATOM 1590 C C . SER A 1 202 ? -3.826 -13.852 12.852 1 92.69 202 SER A C 1
ATOM 1592 O O . SER A 1 202 ? -4.148 -12.688 13.117 1 92.69 202 SER A O 1
ATOM 1594 N N . TYR A 1 203 ? -4.145 -14.859 13.539 1 94.19 203 TYR A N 1
ATOM 1595 C CA . TYR A 1 203 ? -4.926 -14.695 14.758 1 94.19 203 TYR A CA 1
ATOM 1596 C C . TYR A 1 203 ? -4.172 -13.859 15.789 1 94.19 203 TYR A C 1
ATOM 1598 O O . TYR A 1 203 ? -4.727 -12.914 16.359 1 94.19 203 TYR A O 1
ATOM 1606 N N . GLU A 1 204 ? -2.939 -14.156 16.016 1 93.81 204 GLU A N 1
ATOM 1607 C CA . GLU A 1 204 ? -2.125 -13.438 17 1 93.81 204 GLU A CA 1
ATOM 1608 C C . GLU A 1 204 ? -1.955 -11.977 16.609 1 93.81 204 GLU A C 1
ATOM 1610 O O . GLU A 1 204 ? -2.01 -11.086 17.469 1 93.81 204 GLU A O 1
ATOM 1615 N N . LEU A 1 205 ? -1.801 -11.773 15.391 1 94.19 205 LEU A N 1
ATOM 1616 C CA . LEU A 1 205 ? -1.637 -10.406 14.906 1 94.19 205 LEU A CA 1
ATOM 1617 C C . LEU A 1 205 ? -2.92 -9.609 15.094 1 94.19 205 LEU A C 1
ATOM 1619 O O . LEU A 1 205 ? -2.885 -8.484 15.602 1 94.19 205 LEU A O 1
ATOM 1623 N N . ALA A 1 206 ? -4.02 -10.227 14.633 1 95.06 206 ALA A N 1
ATOM 1624 C CA . ALA A 1 206 ? -5.312 -9.562 14.781 1 95.06 206 ALA A CA 1
ATOM 1625 C C . ALA A 1 206 ? -5.594 -9.234 16.25 1 95.06 206 ALA A C 1
ATOM 1627 O O . ALA A 1 206 ? -6.004 -8.117 16.578 1 95.06 206 ALA A O 1
ATOM 1628 N N . ASN A 1 207 ? -5.297 -10.156 17.109 1 94.06 207 ASN A N 1
ATOM 1629 C CA . ASN A 1 207 ? -5.523 -9.953 18.547 1 94.06 207 ASN A CA 1
ATOM 1630 C C . ASN A 1 207 ? -4.648 -8.828 19.094 1 94.06 207 ASN A C 1
ATOM 1632 O O . ASN A 1 207 ? -5.105 -8.016 19.891 1 94.06 207 ASN A O 1
ATOM 1636 N N . THR A 1 208 ? -3.418 -8.844 18.719 1 93.62 208 THR A N 1
ATOM 1637 C CA . THR A 1 208 ? -2.494 -7.812 19.188 1 93.62 208 THR A CA 1
ATOM 1638 C C . THR A 1 208 ? -2.977 -6.426 18.766 1 93.62 208 THR A C 1
ATOM 1640 O O . THR A 1 208 ? -2.947 -5.492 19.578 1 93.62 208 THR A O 1
ATOM 1643 N N . ILE A 1 209 ? -3.467 -6.305 17.547 1 94.56 209 ILE A N 1
ATOM 1644 C CA . ILE A 1 209 ? -3.951 -5.023 17.047 1 94.56 209 ILE A CA 1
ATOM 1645 C C . ILE A 1 209 ? -5.164 -4.578 17.859 1 94.56 209 ILE A C 1
ATOM 1647 O O . ILE A 1 209 ? -5.207 -3.447 18.359 1 94.56 209 ILE A O 1
ATOM 1651 N N . ILE A 1 210 ? -6.078 -5.469 18.047 1 93.31 210 ILE A N 1
ATOM 1652 C CA . ILE A 1 210 ? -7.355 -5.145 18.672 1 93.31 210 ILE A CA 1
ATOM 1653 C C . ILE A 1 210 ? -7.137 -4.82 20.156 1 93.31 210 ILE A C 1
ATOM 1655 O O . ILE A 1 210 ? -7.742 -3.889 20.688 1 93.31 210 ILE A O 1
ATOM 1659 N N . GLU A 1 211 ? -6.262 -5.512 20.766 1 91.38 211 GLU A N 1
ATOM 1660 C CA . GLU A 1 211 ? -6.008 -5.316 22.188 1 91.38 211 GLU A CA 1
ATOM 1661 C C . GLU A 1 211 ? -5.301 -3.99 22.453 1 91.38 211 GLU A C 1
ATOM 1663 O O . GLU A 1 211 ? -5.391 -3.436 23.547 1 91.38 211 GLU A O 1
ATOM 1668 N N . ASN A 1 212 ? -4.598 -3.516 21.469 1 89.12 212 ASN A N 1
ATOM 1669 C CA . ASN A 1 212 ? -3.791 -2.318 21.688 1 89.12 212 ASN A CA 1
ATOM 1670 C C . ASN A 1 212 ? -4.445 -1.083 21.062 1 89.12 212 ASN A C 1
ATOM 1672 O O . ASN A 1 212 ? -3.922 0.026 21.188 1 89.12 212 ASN A O 1
ATOM 1676 N N . LEU A 1 213 ? -5.523 -1.374 20.391 1 87.44 213 LEU A N 1
ATOM 1677 C CA . LEU A 1 213 ? -6.27 -0.241 19.859 1 87.44 213 LEU A CA 1
ATOM 1678 C C . LEU A 1 213 ? -7.086 0.44 20.953 1 87.44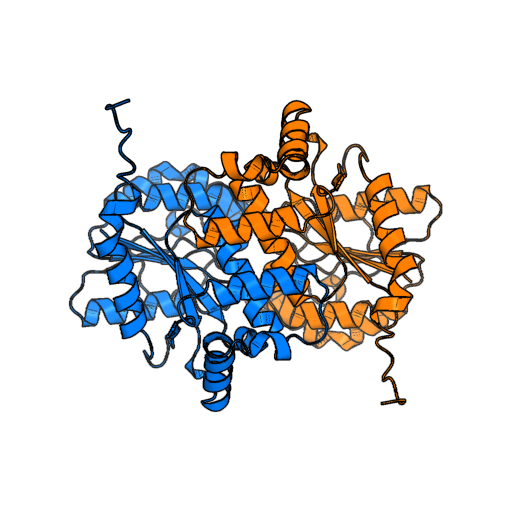 213 LEU A C 1
ATOM 1680 O O . LEU A 1 213 ? -7.922 -0.198 21.594 1 87.44 213 LEU A O 1
ATOM 1684 N N . ASP A 1 214 ? -6.777 1.636 21.297 1 78.06 214 ASP A N 1
ATOM 1685 C CA . ASP A 1 214 ? -7.473 2.34 22.375 1 78.06 214 ASP A CA 1
ATOM 1686 C C . ASP A 1 214 ? -8.914 2.656 21.969 1 78.06 214 ASP A C 1
ATOM 1688 O O . ASP A 1 214 ? -9.836 2.49 22.781 1 78.06 214 ASP A O 1
ATOM 1692 N N . ASN A 1 215 ? -9.07 3.139 20.812 1 85 215 ASN A N 1
ATOM 1693 C CA . ASN A 1 215 ? -10.375 3.559 20.312 1 85 215 ASN A CA 1
ATOM 1694 C C . ASN A 1 215 ? -10.586 3.164 18.859 1 85 215 ASN A C 1
ATOM 1696 O O . ASN A 1 215 ? -9.617 2.93 18.141 1 85 215 ASN A O 1
ATOM 1700 N N . MET A 1 216 ? -11.883 2.986 18.562 1 91.94 216 MET A N 1
ATOM 1701 C CA . MET A 1 216 ? -12.211 2.785 17.156 1 91.94 216 MET A CA 1
ATOM 1702 C C . MET A 1 216 ? -11.789 3.99 16.312 1 91.94 216 MET A C 1
ATOM 1704 O O . MET A 1 216 ? -11.891 5.133 16.766 1 91.94 216 MET A O 1
ATOM 1708 N N . PRO A 1 217 ? -11.328 3.758 15.094 1 97.44 217 PRO A N 1
ATOM 1709 C CA . PRO A 1 217 ? -11.094 4.883 14.188 1 97.44 217 PRO A CA 1
ATOM 1710 C C . PRO A 1 217 ? -12.297 5.824 14.094 1 97.44 217 PRO A C 1
ATOM 1712 O O . PRO A 1 217 ? -13.445 5.367 14.125 1 97.44 217 PRO A O 1
ATOM 1715 N N . ILE A 1 218 ? -12.047 7.066 13.977 1 98.38 218 ILE A N 1
ATOM 1716 C CA . ILE A 1 218 ? -13.086 8.094 14.016 1 98.38 218 ILE A CA 1
ATOM 1717 C C . ILE A 1 218 ? -13.875 8.07 12.719 1 98.38 218 ILE A C 1
ATOM 1719 O O . ILE A 1 218 ? -13.32 8.305 11.641 1 98.38 218 ILE A O 1
ATOM 1723 N N . PRO A 1 219 ? -15.195 7.785 12.781 1 98.56 219 PRO A N 1
ATOM 1724 C CA . PRO A 1 219 ? -15.992 7.934 11.562 1 98.56 219 PRO A CA 1
ATOM 1725 C C . PRO A 1 219 ? -16.062 9.383 11.078 1 98.56 219 PRO A C 1
ATOM 1727 O O . PRO A 1 219 ? -16.438 10.273 11.844 1 98.56 219 PRO A O 1
ATOM 1730 N N . VAL A 1 220 ? -15.695 9.586 9.828 1 98.81 220 VAL A N 1
ATOM 1731 C CA . VAL A 1 220 ? -15.672 10.938 9.273 1 98.81 220 VAL A CA 1
ATOM 1732 C C . VAL A 1 220 ? -16.328 10.945 7.898 1 98.81 220 VAL A C 1
ATOM 1734 O O . VAL A 1 220 ? -16.078 10.062 7.078 1 98.81 220 VAL A O 1
ATOM 1737 N N . SER A 1 221 ? -17.188 11.867 7.648 1 98.69 221 SER A N 1
ATOM 1738 C CA . SER A 1 221 ? -17.75 12.141 6.324 1 98.69 221 SER A CA 1
ATOM 1739 C C . SER A 1 221 ? -17.375 13.539 5.848 1 98.69 221 SER A C 1
ATOM 1741 O O . SER A 1 221 ? -17.797 14.531 6.449 1 98.69 221 SER A O 1
ATOM 1743 N N . SER A 1 222 ? -16.688 13.586 4.77 1 98.19 222 SER A N 1
ATOM 1744 C CA . SER A 1 222 ? -16.312 14.875 4.195 1 98.19 222 SER A CA 1
ATOM 1745 C C . SER A 1 222 ? -17.516 15.555 3.551 1 98.19 222 SER A C 1
ATOM 1747 O O . SER A 1 222 ? -17.5 16.766 3.312 1 98.19 222 SER A O 1
ATOM 1749 N N . ILE A 1 223 ? -18.5 14.805 3.285 1 97.06 223 ILE A N 1
ATOM 1750 C CA . ILE A 1 223 ? -19.688 15.312 2.615 1 97.06 223 ILE A CA 1
ATOM 1751 C C . ILE A 1 223 ? -20.625 15.953 3.639 1 97.06 223 ILE A C 1
ATOM 1753 O O . ILE A 1 223 ? -21.094 17.078 3.439 1 97.06 223 ILE A O 1
ATOM 1757 N N . THR A 1 224 ? -20.828 15.352 4.809 1 97.44 224 THR A N 1
ATOM 1758 C CA . THR A 1 224 ? -21.781 15.836 5.801 1 97.44 224 THR A CA 1
ATOM 1759 C C . THR A 1 224 ? -21.062 16.641 6.891 1 97.44 224 THR A C 1
ATOM 1761 O O . THR A 1 224 ? -21.703 17.391 7.629 1 97.44 224 THR A O 1
ATOM 1764 N N . GLY A 1 225 ? -19.766 16.375 7.047 1 97.62 225 GLY A N 1
ATOM 1765 C CA . GLY A 1 225 ? -19 17.031 8.102 1 97.62 225 GLY A CA 1
ATOM 1766 C C . GLY A 1 225 ? -18.969 16.234 9.391 1 97.62 225 GLY A C 1
ATOM 1767 O O . GLY A 1 225 ? -18.281 16.609 10.344 1 97.62 225 GLY A O 1
ATOM 1768 N N . GLU A 1 226 ? -19.672 15.164 9.367 1 97.81 226 GLU A N 1
ATOM 1769 C CA . GLU A 1 226 ? -19.688 14.32 10.562 1 97.81 226 GLU A CA 1
ATOM 1770 C C . GLU A 1 226 ? -18.281 13.852 10.93 1 97.81 226 GLU A C 1
ATOM 1772 O O . GLU A 1 226 ? -17.5 13.477 10.062 1 97.81 226 GLU A O 1
ATOM 1777 N N . GLY A 1 227 ? -17.969 13.953 12.25 1 98.5 227 GLY A N 1
ATOM 1778 C CA . GLY A 1 227 ? -16.734 13.398 12.766 1 98.5 227 GLY A CA 1
ATOM 1779 C C . GLY A 1 227 ? -15.57 14.375 12.719 1 98.5 227 GLY A C 1
ATOM 1780 O O . GLY A 1 227 ? -14.508 14.117 13.273 1 98.5 227 GLY A O 1
ATOM 1781 N N . LEU A 1 228 ? -15.734 15.523 12.086 1 98.69 228 LEU A N 1
ATOM 1782 C CA . LEU A 1 228 ? -14.648 16.484 11.945 1 98.69 228 LEU A CA 1
ATOM 1783 C C . LEU A 1 228 ? -14.281 17.094 13.297 1 98.69 228 LEU A C 1
ATOM 1785 O O . LEU A 1 228 ? -13.109 17.375 13.555 1 98.69 228 LEU A O 1
ATOM 1789 N N . ASP A 1 229 ? -15.242 17.266 14.156 1 98.5 229 ASP A N 1
ATOM 1790 C CA . ASP A 1 229 ? -14.969 17.766 15.508 1 98.5 229 ASP A CA 1
ATOM 1791 C C . ASP A 1 229 ? -14.078 16.781 16.266 1 98.5 229 ASP A C 1
ATOM 1793 O O . ASP A 1 229 ? -13.125 17.188 16.938 1 98.5 229 ASP A O 1
ATOM 1797 N N . GLU A 1 230 ? -14.469 15.562 16.188 1 98.25 230 GLU A N 1
ATOM 1798 C CA . GLU A 1 230 ? -13.703 14.523 16.859 1 98.25 230 GLU A CA 1
ATOM 1799 C C . GLU A 1 230 ? -12.297 14.414 16.281 1 98.25 230 GLU A C 1
ATOM 1801 O O . GLU A 1 230 ? -11.328 14.227 17.016 1 98.25 230 GLU A O 1
ATOM 1806 N N . LEU A 1 231 ? -12.188 14.477 14.953 1 98.62 231 LEU A N 1
ATOM 1807 C CA . LEU A 1 231 ? -10.891 14.445 14.297 1 98.62 231 LEU A CA 1
ATOM 1808 C C . LEU A 1 231 ? -10.008 15.602 14.758 1 98.62 231 LEU A C 1
ATOM 1810 O O . LEU A 1 231 ? -8.852 15.398 15.117 1 98.62 231 LEU A O 1
ATOM 1814 N N . TYR A 1 232 ? -10.594 16.75 14.828 1 98.19 232 TYR A N 1
ATOM 1815 C CA . TYR A 1 232 ? -9.875 17.938 15.289 1 98.19 232 TYR A CA 1
ATOM 1816 C C . TYR A 1 232 ? -9.406 17.766 16.734 1 98.19 232 TYR A C 1
ATOM 1818 O O . TYR A 1 232 ? -8.266 18.078 17.062 1 98.19 232 TYR A O 1
ATOM 1826 N N . ALA A 1 233 ? -10.258 17.312 17.547 1 97.5 233 ALA A N 1
ATOM 1827 C CA . ALA A 1 233 ? -9.93 17.094 18.953 1 97.5 233 ALA A CA 1
ATOM 1828 C C . ALA A 1 233 ? -8.742 16.141 19.109 1 97.5 233 ALA A C 1
ATOM 1830 O O . ALA A 1 233 ? -7.844 16.391 19.922 1 97.5 233 ALA A O 1
ATOM 1831 N N . GLU A 1 234 ? -8.758 15.109 18.375 1 97 234 GLU A N 1
ATOM 1832 C CA . GLU A 1 234 ? -7.668 14.141 18.438 1 97 234 GLU A CA 1
ATOM 1833 C C . GLU A 1 234 ? -6.352 14.758 17.953 1 97 234 GLU A C 1
ATOM 1835 O O . GLU A 1 234 ? -5.297 14.5 18.547 1 97 234 GLU A O 1
ATOM 1840 N N . LEU A 1 235 ? -6.41 15.484 16.891 1 97.69 235 LEU A N 1
ATOM 1841 C CA . LEU A 1 235 ? -5.223 16.172 16.391 1 97.69 235 LEU A CA 1
ATOM 1842 C C . LEU A 1 235 ? -4.672 17.125 17.438 1 97.69 235 LEU A C 1
ATOM 1844 O O . LEU A 1 235 ? -3.461 17.203 17.656 1 97.69 235 LEU A O 1
ATOM 1848 N N . GLN A 1 236 ? -5.527 17.844 18.156 1 96.25 236 GLN A N 1
ATOM 1849 C CA . GLN A 1 236 ? -5.109 18.75 19.219 1 96.25 236 GLN A CA 1
ATOM 1850 C C . GLN A 1 236 ? -4.426 18 20.344 1 96.25 236 GLN A C 1
ATOM 1852 O O . GLN A 1 236 ? -3.434 18.469 20.906 1 96.25 236 GLN A O 1
ATOM 1857 N N . ARG A 1 237 ? -5.008 16.906 20.641 1 95.12 237 ARG A N 1
ATOM 1858 C CA . ARG A 1 237 ? -4.398 16.094 21.688 1 95.12 237 ARG A CA 1
ATOM 1859 C C . ARG A 1 237 ? -2.973 15.695 21.312 1 95.12 237 ARG A C 1
ATOM 1861 O O . ARG A 1 237 ? -2.07 15.75 22.156 1 95.12 237 ARG A O 1
ATOM 1868 N N . ILE A 1 238 ? -2.773 15.344 20.109 1 94.62 238 ILE A N 1
ATOM 1869 C CA . ILE A 1 238 ? -1.458 14.945 19.609 1 94.62 238 ILE A CA 1
ATOM 1870 C C . ILE A 1 238 ? -0.512 16.141 19.656 1 94.62 238 ILE A C 1
ATOM 1872 O O . ILE A 1 238 ? 0.621 16.031 20.125 1 94.62 238 ILE A O 1
ATOM 1876 N N . PHE A 1 239 ? -0.947 17.266 19.219 1 94.75 239 PHE A N 1
ATOM 1877 C CA . PHE A 1 239 ? -0.097 18.453 19.109 1 94.75 239 PHE A CA 1
ATOM 1878 C C . PHE A 1 239 ? 0.182 19.047 20.469 1 94.75 239 PHE A C 1
ATOM 1880 O O . PHE A 1 239 ? 1.252 19.625 20.703 1 94.75 239 PHE A O 1
ATOM 1887 N N . ALA A 1 240 ? -0.763 18.984 21.453 1 88.19 240 ALA A N 1
ATOM 1888 C CA . ALA A 1 240 ? -0.576 19.484 22.812 1 88.19 240 ALA A CA 1
ATOM 1889 C C . ALA A 1 240 ? 0.353 18.562 23.609 1 88.19 240 ALA A C 1
ATOM 1891 O O . ALA A 1 240 ? 1.129 19.047 24.453 1 88.19 240 ALA A O 1
ATOM 1892 N N . GLY A 1 241 ? 0.102 17.219 23.641 1 71.81 241 GLY A N 1
ATOM 1893 C CA . GLY A 1 241 ? 0.867 16.234 24.391 1 71.81 241 GLY A CA 1
ATOM 1894 C C . GLY A 1 241 ? 2.285 16.062 23.891 1 71.81 241 GLY A C 1
ATOM 1895 O O . GLY A 1 241 ? 3.113 15.43 24.531 1 71.81 241 GLY A O 1
ATOM 1896 N N . GLY A 1 242 ? 2.668 16.172 22.75 1 54.88 242 GLY A N 1
ATOM 1897 C CA . GLY A 1 242 ? 3.934 15.859 22.109 1 54.88 242 GLY A CA 1
ATOM 1898 C C . GLY A 1 242 ? 5.117 16.547 22.75 1 54.88 242 GLY A C 1
ATOM 1899 O O . GLY A 1 242 ? 6.242 16.469 22.25 1 54.88 242 GLY A O 1
ATOM 1900 N N . GLU A 1 243 ? 5.133 17.453 23.656 1 43.56 243 GLU A N 1
ATOM 1901 C CA . GLU A 1 243 ? 6.387 17.844 24.297 1 43.56 243 GLU A CA 1
ATOM 1902 C C . GLU A 1 243 ? 7.176 16.625 24.766 1 43.56 243 GLU A C 1
ATOM 1904 O O . GLU A 1 243 ? 8.406 16.656 24.781 1 43.56 243 GLU A O 1
ATOM 1909 N N . ASP A 1 244 ? 6.637 15.539 25.438 1 41.25 244 ASP A N 1
ATOM 1910 C CA . ASP A 1 244 ? 7.355 14.438 26.062 1 41.25 244 ASP A CA 1
ATOM 1911 C C . ASP A 1 244 ? 7.891 13.461 25.031 1 41.25 244 ASP A C 1
ATOM 1913 O O . ASP A 1 244 ? 8.508 12.445 25.375 1 41.25 244 ASP A O 1
ATOM 1917 N N . TYR A 1 245 ? 7.586 13.414 23.844 1 39.81 245 TYR A N 1
ATOM 1918 C CA . TYR A 1 245 ? 8.195 12.453 22.922 1 39.81 245 TYR A CA 1
ATOM 1919 C C . TYR A 1 245 ? 9.672 12.766 22.719 1 39.81 245 TYR A C 1
ATOM 1921 O O . TYR A 1 245 ? 10.477 11.852 22.484 1 39.81 245 TYR A O 1
ATOM 1929 N N . LEU A 1 246 ? 10.172 13.984 22.656 1 36.59 246 LEU A N 1
ATOM 1930 C CA . LEU A 1 246 ? 11.586 14.297 22.453 1 36.59 246 LEU A CA 1
ATOM 1931 C C . LEU A 1 246 ? 12.367 14.125 23.75 1 36.59 246 LEU A C 1
ATOM 1933 O O . LEU A 1 246 ? 13.594 14.031 23.734 1 36.59 246 LEU A O 1
ATOM 1937 N N . THR A 1 247 ? 11.883 14.406 24.891 1 34.41 247 THR A N 1
ATOM 1938 C CA . THR A 1 247 ? 12.703 14.578 26.094 1 34.41 247 THR A CA 1
ATOM 1939 C C . THR A 1 247 ? 13.164 13.227 26.625 1 34.41 247 THR A C 1
ATOM 1941 O O . THR A 1 247 ? 13.406 13.078 27.828 1 34.41 247 THR A O 1
ATOM 1944 N N . GLU A 1 248 ? 13.273 12.141 25.891 1 33.12 248 GLU A N 1
ATOM 1945 C CA . GLU A 1 248 ? 14.211 11.203 26.516 1 33.12 248 GLU A CA 1
ATOM 1946 C C . GLU A 1 248 ? 15.586 11.836 26.688 1 33.12 248 GLU A C 1
ATOM 1948 O O . GLU A 1 248 ? 16.312 12.047 25.719 1 33.12 248 GLU A O 1
ATOM 1953 N N . GLU A 1 249 ? 15.781 12.852 27.516 1 30.11 249 GLU A N 1
ATOM 1954 C CA . GLU A 1 249 ? 17.016 13.359 28.109 1 30.11 249 GLU A CA 1
ATOM 1955 C C . GLU A 1 249 ? 17.953 12.219 28.484 1 30.11 249 GLU A C 1
ATOM 1957 O O . GLU A 1 249 ? 17.531 11.203 29.031 1 30.11 249 GLU A O 1
ATOM 1962 N N . PRO A 1 250 ? 19.188 12.133 27.891 1 32.62 250 PRO A N 1
ATOM 1963 C CA . PRO A 1 250 ? 20.312 11.391 28.484 1 32.62 250 PRO A CA 1
ATOM 1964 C C . PRO A 1 250 ? 20.5 11.703 29.969 1 32.62 250 PRO A C 1
ATOM 1966 O O . PRO A 1 250 ? 20.391 12.859 30.375 1 32.62 250 PRO A O 1
ATOM 1969 N N . SER A 1 251 ? 19.969 10.969 30.844 1 28.06 251 SER A N 1
ATOM 1970 C CA . SER A 1 251 ? 20.375 11.148 32.25 1 28.06 251 SER A CA 1
ATOM 1971 C C . SER A 1 251 ? 21.891 11.211 32.344 1 28.06 251 SER A C 1
ATOM 1973 O O . SER A 1 251 ? 22.594 10.312 31.906 1 28.06 251 SER A O 1
ATOM 1975 N N . PRO A 1 252 ? 22.391 12.383 32.375 1 27.69 252 PRO A N 1
ATOM 1976 C CA . PRO A 1 252 ? 23.797 12.508 32.812 1 27.69 252 PRO A CA 1
ATOM 1977 C C . PRO A 1 252 ? 24.078 11.711 34.094 1 27.69 252 PRO A C 1
ATOM 1979 O O . PRO A 1 252 ? 25.234 11.547 34.469 1 27.69 252 PRO A O 1
ATOM 1982 N N . LYS A 1 253 ? 23.141 11.656 35.031 1 23.03 253 LYS A N 1
ATOM 1983 C CA . LYS A 1 253 ? 23.578 11.195 36.344 1 23.03 253 LYS A CA 1
ATOM 1984 C C . LYS A 1 253 ? 23.969 9.719 36.312 1 23.03 253 LYS A C 1
ATOM 1986 O O . LYS A 1 253 ? 24.453 9.18 37.312 1 23.03 253 LYS A O 1
ATOM 1991 N N . LEU A 1 254 ? 24 8.773 35.344 1 21.47 254 LEU A N 1
ATOM 1992 C CA . LEU A 1 254 ? 25.062 7.805 35.531 1 21.47 254 LEU A CA 1
ATOM 1993 C C . LEU A 1 254 ? 26.281 8.164 34.688 1 21.47 254 LEU A C 1
ATOM 1995 O O . LEU A 1 254 ? 26.125 8.703 33.562 1 21.47 254 LEU A O 1
ATOM 1999 N N . MET B 1 1 ? -3.344 -27.453 -11.883 1 94.75 1 MET B N 1
ATOM 2000 C CA . MET B 1 1 ? -2.379 -26.359 -12.039 1 94.75 1 MET B CA 1
ATOM 2001 C C . MET B 1 1 ? -2.158 -25.641 -10.719 1 94.75 1 MET B C 1
ATOM 2003 O O . MET B 1 1 ? -3.025 -25.656 -9.844 1 94.75 1 MET B O 1
ATOM 2007 N N . TYR B 1 2 ? -0.925 -25.156 -10.586 1 97.25 2 TYR B N 1
ATOM 2008 C CA . TYR B 1 2 ? -0.617 -24.328 -9.43 1 97.25 2 TYR B CA 1
ATOM 2009 C C . TYR B 1 2 ? -0.45 -22.859 -9.844 1 97.25 2 TYR B C 1
ATOM 2011 O O . TYR B 1 2 ? 0.271 -22.562 -10.797 1 97.25 2 TYR B O 1
ATOM 2019 N N . PHE B 1 3 ? -1.142 -21.984 -9.148 1 98.25 3 PHE B N 1
ATOM 2020 C CA . PHE B 1 3 ? -1.06 -20.562 -9.461 1 98.25 3 PHE B CA 1
ATOM 2021 C C . PHE B 1 3 ? -0.167 -19.828 -8.461 1 98.25 3 PHE B C 1
ATOM 2023 O O . PHE B 1 3 ? -0.276 -20.047 -7.254 1 98.25 3 PHE B O 1
ATOM 2030 N N . ILE B 1 4 ? 0.734 -19.016 -8.969 1 98.69 4 ILE B N 1
ATOM 2031 C CA . ILE B 1 4 ? 1.655 -18.234 -8.156 1 98.69 4 ILE B CA 1
ATOM 2032 C C . ILE B 1 4 ? 1.47 -16.734 -8.445 1 98.69 4 ILE B C 1
ATOM 2034 O O . ILE B 1 4 ? 1.827 -16.266 -9.531 1 98.69 4 ILE B O 1
ATOM 2038 N N . PHE B 1 5 ? 0.941 -16 -7.508 1 98.75 5 PHE B N 1
ATOM 2039 C CA . PHE B 1 5 ? 0.767 -14.562 -7.652 1 98.75 5 PHE B CA 1
ATOM 2040 C C . PHE B 1 5 ? 1.985 -13.812 -7.125 1 98.75 5 PHE B C 1
ATOM 2042 O O . PHE B 1 5 ? 2.367 -13.977 -5.965 1 98.75 5 PHE B O 1
ATOM 2049 N N . ILE B 1 6 ? 2.611 -12.992 -7.965 1 98.81 6 ILE B N 1
ATOM 2050 C CA . ILE B 1 6 ? 3.777 -12.211 -7.559 1 98.81 6 ILE B CA 1
ATOM 2051 C C . ILE B 1 6 ? 3.336 -10.828 -7.09 1 98.81 6 ILE B C 1
ATOM 2053 O O . ILE B 1 6 ? 2.771 -10.055 -7.867 1 98.81 6 ILE B O 1
ATOM 2057 N N . LEU B 1 7 ? 3.592 -10.562 -5.793 1 98.56 7 LEU B N 1
ATOM 2058 C CA . LEU B 1 7 ? 3.125 -9.336 -5.152 1 98.56 7 LEU B CA 1
ATOM 2059 C C . LEU B 1 7 ? 4.297 -8.523 -4.613 1 98.56 7 LEU B C 1
ATOM 2061 O O . LEU B 1 7 ? 5.355 -9.078 -4.309 1 98.56 7 LEU B O 1
ATOM 2065 N N . GLY B 1 8 ? 4.078 -7.219 -4.488 1 97.94 8 GLY B N 1
ATOM 2066 C CA . GLY B 1 8 ? 5.07 -6.285 -3.98 1 97.94 8 GLY B CA 1
ATOM 2067 C C . GLY B 1 8 ? 4.789 -4.848 -4.367 1 97.94 8 GLY B C 1
ATOM 2068 O O . GLY B 1 8 ? 3.918 -4.578 -5.195 1 97.94 8 GLY B O 1
ATOM 2069 N N . THR B 1 9 ? 5.551 -4 -3.752 1 96.44 9 THR B N 1
ATOM 2070 C CA . THR B 1 9 ? 5.387 -2.582 -4.051 1 96.44 9 THR B CA 1
ATOM 2071 C C . THR B 1 9 ? 5.992 -2.242 -5.41 1 96.44 9 THR B C 1
ATOM 2073 O O . THR B 1 9 ? 6.668 -3.072 -6.02 1 96.44 9 THR B O 1
ATOM 2076 N N . ALA B 1 10 ? 5.688 -1.021 -5.824 1 93.38 10 ALA B N 1
ATOM 2077 C CA . ALA B 1 10 ? 6.227 -0.561 -7.098 1 93.38 10 ALA B CA 1
ATOM 2078 C C . ALA B 1 10 ? 7.754 -0.576 -7.082 1 93.38 10 ALA B C 1
ATOM 2080 O O . ALA B 1 10 ? 8.375 -0.067 -6.148 1 93.38 10 ALA B O 1
ATOM 2081 N N . GLY B 1 11 ? 8.336 -1.219 -8.039 1 91.75 11 GLY B N 1
ATOM 2082 C CA . GLY B 1 11 ? 9.781 -1.225 -8.164 1 91.75 11 GLY B CA 1
ATOM 2083 C C . GLY B 1 11 ? 10.445 -2.348 -7.391 1 91.75 11 GLY B C 1
ATOM 2084 O O . GLY B 1 11 ? 11.672 -2.473 -7.387 1 91.75 11 GLY B O 1
ATOM 2085 N N . SER B 1 12 ? 9.656 -3.209 -6.789 1 96.44 12 SER B N 1
ATOM 2086 C CA . SER B 1 12 ? 10.227 -4.242 -5.93 1 96.44 12 SER B CA 1
ATOM 2087 C C . SER B 1 12 ? 10.82 -5.383 -6.754 1 96.44 12 SER B C 1
ATOM 2089 O O . SER B 1 12 ? 11.555 -6.219 -6.227 1 96.44 12 SER B O 1
ATOM 2091 N N . GLY B 1 13 ? 10.469 -5.516 -8.055 1 96.38 13 GLY B N 1
ATOM 2092 C CA . GLY B 1 13 ? 11.062 -6.527 -8.906 1 96.38 13 GLY B CA 1
ATOM 2093 C C . GLY B 1 13 ? 10.086 -7.602 -9.344 1 96.38 13 GLY B C 1
ATOM 2094 O O . GLY B 1 13 ? 10.484 -8.695 -9.742 1 96.38 13 GLY B O 1
ATOM 2095 N N . LYS B 1 14 ? 8.781 -7.336 -9.312 1 97.94 14 LYS B N 1
ATOM 2096 C CA . LYS B 1 14 ? 7.746 -8.312 -9.625 1 97.94 14 LYS B CA 1
ATOM 2097 C C . LYS B 1 14 ? 7.949 -8.898 -11.023 1 97.94 14 LYS B C 1
ATOM 2099 O O . LYS B 1 14 ? 8.094 -10.117 -11.172 1 97.94 14 LYS B O 1
ATOM 2104 N N . THR B 1 15 ? 8.031 -8.023 -12.039 1 97.25 15 THR B N 1
ATOM 2105 C CA . THR B 1 15 ? 8.117 -8.438 -13.43 1 97.25 15 THR B CA 1
ATOM 2106 C C . THR B 1 15 ? 9.414 -9.195 -13.695 1 97.25 15 THR B C 1
ATOM 2108 O O . THR B 1 15 ? 9.414 -10.195 -14.414 1 97.25 15 THR B O 1
ATOM 2111 N N . THR B 1 16 ? 10.477 -8.758 -13.102 1 97.44 16 THR B N 1
ATOM 2112 C CA . THR B 1 16 ? 11.766 -9.422 -13.258 1 97.44 16 THR B CA 1
ATOM 2113 C C . THR B 1 16 ? 11.75 -10.805 -12.617 1 97.44 16 THR B C 1
ATOM 2115 O O . THR B 1 16 ? 12.305 -11.758 -13.172 1 97.44 16 THR B O 1
ATOM 2118 N N . LEU B 1 17 ? 11.102 -10.938 -11.445 1 98.62 17 LEU B N 1
ATOM 2119 C CA . LEU B 1 17 ? 11.023 -12.234 -10.797 1 98.62 17 LEU B CA 1
ATOM 2120 C C . LEU B 1 17 ? 10.164 -13.195 -11.609 1 98.62 17 LEU B C 1
ATOM 2122 O O . LEU B 1 17 ? 10.461 -14.391 -11.68 1 98.62 17 LEU B O 1
ATOM 2126 N N . VAL B 1 18 ? 9.07 -12.688 -12.211 1 98.75 18 VAL B N 1
ATOM 2127 C CA . VAL B 1 18 ? 8.203 -13.516 -13.039 1 98.75 18 VAL B CA 1
ATOM 2128 C C . VAL B 1 18 ? 9.023 -14.188 -14.141 1 98.75 18 VAL B C 1
ATOM 2130 O O . VAL B 1 18 ? 8.938 -15.398 -14.328 1 98.75 18 VAL B O 1
ATOM 2133 N N . LYS B 1 19 ? 9.844 -13.445 -14.781 1 98.56 19 LYS B N 1
ATOM 2134 C CA . LYS B 1 19 ? 10.68 -13.961 -15.859 1 98.56 19 LYS B CA 1
ATOM 2135 C C . LYS B 1 19 ? 11.688 -14.977 -15.328 1 98.56 19 LYS B C 1
ATOM 2137 O O . LYS B 1 19 ? 11.82 -16.078 -15.875 1 98.56 19 LYS B O 1
ATOM 2142 N N . SER B 1 20 ? 12.367 -14.609 -14.289 1 98.5 20 SER B N 1
ATOM 2143 C CA . SER B 1 20 ? 13.406 -15.469 -13.734 1 98.5 20 SER B CA 1
ATOM 2144 C C . SER B 1 20 ? 12.828 -16.781 -13.211 1 98.5 20 SER B C 1
ATOM 2146 O O . SER B 1 20 ? 13.43 -17.844 -13.375 1 98.5 20 SER B O 1
ATOM 2148 N N . LEU B 1 21 ? 11.68 -16.703 -12.547 1 98.69 21 LEU B N 1
ATOM 2149 C CA . LEU B 1 21 ? 11.023 -17.891 -12.016 1 98.69 21 LEU B CA 1
ATOM 2150 C C . LEU B 1 21 ? 10.547 -18.797 -13.141 1 98.69 21 LEU B C 1
ATOM 2152 O O . LEU B 1 21 ? 10.656 -20.016 -13.047 1 98.69 21 LEU B O 1
ATOM 2156 N N . GLN B 1 22 ? 10.023 -18.203 -14.219 1 98.62 22 GLN B N 1
ATOM 2157 C CA . GLN B 1 22 ? 9.641 -19 -15.375 1 98.62 22 GLN B CA 1
ATOM 2158 C C . GLN B 1 22 ? 10.844 -19.766 -15.938 1 98.62 22 GLN B C 1
ATOM 2160 O O . GLN B 1 22 ? 10.758 -20.969 -16.188 1 98.62 22 GLN B O 1
ATOM 2165 N N . ASP B 1 23 ? 11.914 -19.031 -16.156 1 98.38 23 ASP B N 1
ATOM 2166 C CA . ASP B 1 23 ? 13.125 -19.656 -16.688 1 98.38 23 ASP B CA 1
ATOM 2167 C C . ASP B 1 23 ? 13.57 -20.812 -15.797 1 98.38 23 ASP B C 1
ATOM 2169 O O . ASP B 1 23 ? 13.93 -21.875 -16.297 1 98.38 23 ASP B O 1
ATOM 2173 N N . TYR B 1 24 ? 13.57 -20.562 -14.539 1 98.38 24 TYR B N 1
ATOM 2174 C CA . TYR B 1 24 ? 13.953 -21.578 -13.57 1 98.38 24 TYR B CA 1
ATOM 2175 C C . TYR B 1 24 ? 13.086 -22.812 -13.711 1 98.38 24 TYR B C 1
ATOM 2177 O O . TYR B 1 24 ? 13.602 -23.938 -13.742 1 98.38 24 TYR B O 1
ATOM 2185 N N . LEU B 1 25 ? 11.781 -22.656 -13.789 1 98.06 25 LEU B N 1
ATOM 2186 C CA . LEU B 1 25 ? 10.852 -23.766 -13.867 1 98.06 25 LEU B CA 1
ATOM 2187 C C . LEU B 1 25 ? 11.008 -24.516 -15.188 1 98.06 25 LEU B C 1
ATOM 2189 O O . LEU B 1 25 ? 11.031 -25.75 -15.211 1 98.06 25 LEU B O 1
ATOM 2193 N N . LEU B 1 26 ? 11.164 -23.781 -16.281 1 97.44 26 LEU B N 1
ATOM 2194 C CA . LEU B 1 26 ? 11.375 -24.391 -17.578 1 97.44 26 LEU B CA 1
ATOM 2195 C C . LEU B 1 26 ? 12.672 -25.188 -17.609 1 97.44 26 LEU B C 1
ATOM 2197 O O . LEU B 1 26 ? 12.719 -26.297 -18.141 1 97.44 26 LEU B O 1
ATOM 2201 N N . ASP B 1 27 ? 13.664 -24.625 -17.031 1 97.19 27 ASP B N 1
ATOM 2202 C CA . ASP B 1 27 ? 14.961 -25.297 -16.969 1 97.19 27 ASP B CA 1
ATOM 2203 C C . ASP B 1 27 ? 14.875 -26.594 -16.172 1 97.19 27 ASP B C 1
ATOM 2205 O O . ASP B 1 27 ? 15.695 -27.5 -16.359 1 97.19 27 ASP B O 1
ATOM 2209 N N . ASN B 1 28 ? 13.984 -26.656 -15.273 1 96.19 28 ASN B N 1
ATOM 2210 C CA . ASN B 1 28 ? 13.781 -27.859 -14.477 1 96.19 28 ASN B CA 1
ATOM 2211 C C . ASN B 1 28 ? 12.672 -28.734 -15.055 1 96.19 28 ASN B C 1
ATOM 2213 O O . ASN B 1 28 ? 12.078 -29.547 -14.344 1 96.19 28 ASN B O 1
ATOM 2217 N N . GLU B 1 29 ? 12.188 -28.453 -16.281 1 96.12 29 GLU B N 1
ATOM 2218 C CA . GLU B 1 29 ? 11.297 -29.266 -17.094 1 96.12 29 GLU B CA 1
ATOM 2219 C C . GLU B 1 29 ? 9.859 -29.219 -16.578 1 96.12 29 GLU B C 1
ATOM 2221 O O . GLU B 1 29 ? 9.133 -30.203 -16.641 1 96.12 29 GLU B O 1
ATOM 2226 N N . MET B 1 30 ? 9.594 -28.141 -15.953 1 95.88 30 MET B N 1
ATOM 2227 C CA . MET B 1 30 ? 8.211 -27.875 -15.555 1 95.88 30 MET B CA 1
ATOM 2228 C C . MET B 1 30 ? 7.539 -26.906 -16.516 1 95.88 30 MET B C 1
ATOM 2230 O O . MET B 1 30 ? 8.055 -25.812 -16.75 1 95.88 30 MET B O 1
ATOM 2234 N N . ASP B 1 31 ? 6.406 -27.375 -17 1 96.69 31 ASP B N 1
ATOM 2235 C CA . ASP B 1 31 ? 5.66 -26.5 -17.891 1 96.69 31 ASP B CA 1
ATOM 2236 C C . ASP B 1 31 ? 5.102 -25.297 -17.141 1 96.69 31 ASP B C 1
ATOM 2238 O O . ASP B 1 31 ? 4.547 -25.438 -16.047 1 96.69 31 ASP B O 1
ATOM 2242 N N . THR B 1 32 ? 5.301 -24.141 -17.781 1 98 32 THR B N 1
ATOM 2243 C CA . THR B 1 32 ? 4.918 -22.922 -17.109 1 98 32 THR B CA 1
ATOM 2244 C C . THR B 1 32 ? 4.195 -21.969 -18.062 1 98 32 THR B C 1
ATOM 2246 O O . T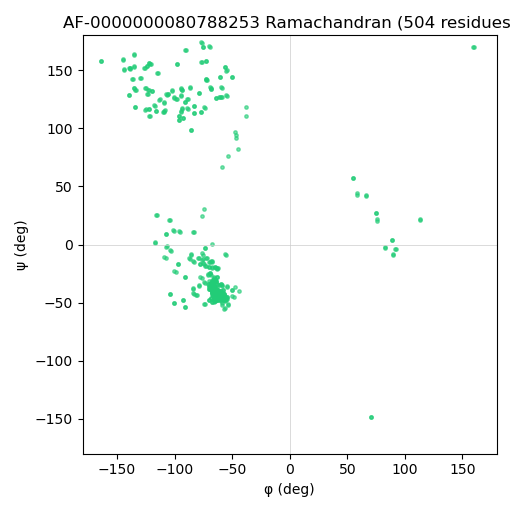HR B 1 32 ? 4.504 -21.922 -19.25 1 98 32 THR B O 1
ATOM 2249 N N . ALA B 1 33 ? 3.193 -21.266 -17.562 1 98.56 33 ALA B N 1
ATOM 2250 C CA . ALA B 1 33 ? 2.494 -20.188 -18.266 1 98.56 33 ALA B CA 1
ATOM 2251 C C . ALA B 1 33 ? 2.529 -18.906 -17.453 1 98.56 33 ALA B C 1
ATOM 2253 O O . ALA B 1 33 ? 2.686 -18.938 -16.219 1 98.56 33 ALA B O 1
ATOM 2254 N N . ILE B 1 34 ? 2.438 -17.766 -18.172 1 98.75 34 ILE B N 1
ATOM 2255 C CA . ILE B 1 34 ? 2.455 -16.469 -17.5 1 98.75 34 ILE B CA 1
ATOM 2256 C C . ILE B 1 34 ? 1.186 -15.688 -17.859 1 98.75 34 ILE B C 1
ATOM 2258 O O . ILE B 1 34 ? 0.771 -15.656 -19.016 1 98.75 34 ILE B O 1
ATOM 2262 N N . ILE B 1 35 ? 0.589 -15.148 -16.828 1 98.56 35 ILE B N 1
ATOM 2263 C CA . ILE B 1 35 ? -0.501 -14.188 -17 1 98.56 35 ILE B CA 1
ATOM 2264 C C . ILE B 1 35 ? -0.028 -12.797 -16.594 1 98.56 35 ILE B C 1
ATOM 2266 O O . ILE B 1 35 ? 0.463 -1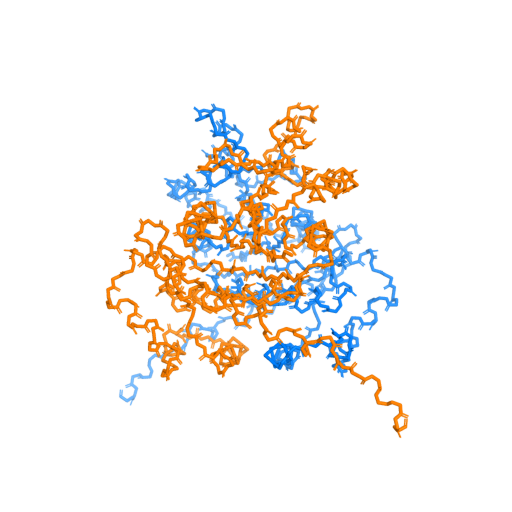2.602 -15.477 1 98.56 35 ILE B O 1
ATOM 2270 N N . ASN B 1 36 ? -0.121 -11.875 -17.484 1 98.38 36 ASN B N 1
ATOM 2271 C CA . ASN B 1 36 ? 0.062 -10.469 -17.125 1 98.38 36 ASN B CA 1
ATOM 2272 C C . ASN B 1 36 ? -1.252 -9.828 -16.703 1 98.38 36 ASN B C 1
ATOM 2274 O O . ASN B 1 36 ? -2.166 -9.664 -17.516 1 98.38 36 ASN B O 1
ATOM 2278 N N . LEU B 1 37 ? -1.311 -9.398 -15.469 1 97.56 37 LEU B N 1
ATOM 2279 C CA . LEU B 1 37 ? -2.527 -8.781 -14.945 1 97.56 37 LEU B CA 1
ATOM 2280 C C . LEU B 1 37 ? -2.348 -7.277 -14.781 1 97.56 37 LEU B C 1
ATOM 2282 O O . LEU B 1 37 ? -3.178 -6.613 -14.156 1 97.56 37 LEU B O 1
ATOM 2286 N N . ASP B 1 38 ? -1.268 -6.699 -15.273 1 96.75 38 ASP B N 1
ATOM 2287 C CA . ASP B 1 38 ? -1.01 -5.262 -15.234 1 96.75 38 ASP B CA 1
ATOM 2288 C C . ASP B 1 38 ? -1.427 -4.586 -16.531 1 96.75 38 ASP B C 1
ATOM 2290 O O . ASP B 1 38 ? -0.718 -4.676 -17.547 1 96.75 38 ASP B O 1
ATOM 2294 N N . PRO B 1 39 ? -2.504 -3.848 -16.469 1 97 39 PRO B N 1
ATOM 2295 C CA . PRO B 1 39 ? -2.965 -3.203 -17.703 1 97 39 PRO B CA 1
ATOM 2296 C C . PRO B 1 39 ? -2.094 -2.016 -18.109 1 97 39 PRO B C 1
ATOM 2298 O O . PRO B 1 39 ? -2.289 -1.438 -19.172 1 97 39 PRO B O 1
ATOM 2301 N N . ALA B 1 40 ? -1.094 -1.688 -17.266 1 95.44 40 ALA B N 1
ATOM 2302 C CA . ALA B 1 40 ? -0.343 -0.458 -17.5 1 95.44 40 ALA B CA 1
ATOM 2303 C C . ALA B 1 40 ? 1.123 -0.76 -17.797 1 95.44 40 ALA B C 1
ATOM 2305 O O . ALA B 1 40 ? 1.923 0.156 -18 1 95.44 40 ALA B O 1
ATOM 2306 N N . VAL B 1 41 ? 1.448 -2.021 -17.812 1 93.81 41 VAL B N 1
ATOM 2307 C CA . VAL B 1 41 ? 2.854 -2.361 -18.016 1 93.81 41 VAL B CA 1
ATOM 2308 C C . VAL B 1 41 ? 3.281 -1.999 -19.438 1 93.81 41 VAL B C 1
ATOM 2310 O O . VAL B 1 41 ? 2.523 -2.201 -20.391 1 93.81 41 VAL B O 1
ATOM 2313 N N . GLU B 1 42 ? 4.457 -1.367 -19.547 1 89.5 42 GLU B N 1
ATOM 2314 C CA . GLU B 1 42 ? 4.922 -0.886 -20.844 1 89.5 42 GLU B CA 1
ATOM 2315 C C . GLU B 1 42 ? 5.77 -1.938 -21.547 1 89.5 42 GLU B C 1
ATOM 2317 O O . GLU B 1 42 ? 5.539 -2.242 -22.719 1 89.5 42 GLU B O 1
ATOM 2322 N N . GLN B 1 43 ? 6.758 -2.387 -20.844 1 88.69 43 GLN B N 1
ATOM 2323 C CA . GLN B 1 43 ? 7.645 -3.412 -21.375 1 88.69 43 GLN B CA 1
ATOM 2324 C C . GLN B 1 43 ? 7.688 -4.633 -20.469 1 88.69 43 GLN B C 1
ATOM 2326 O O . GLN B 1 43 ? 7.812 -4.5 -19.25 1 88.69 43 GLN B O 1
ATOM 2331 N N . ILE B 1 44 ? 7.492 -5.781 -21.078 1 93.31 44 ILE B N 1
ATOM 2332 C CA . ILE B 1 44 ? 7.559 -7.02 -20.312 1 93.31 44 ILE B CA 1
ATOM 2333 C C . ILE B 1 44 ? 8.664 -7.918 -20.875 1 93.31 44 ILE B C 1
ATOM 2335 O O . ILE B 1 44 ? 8.773 -8.094 -22.078 1 93.31 44 ILE B O 1
ATOM 2339 N N . PRO B 1 45 ? 9.5 -8.445 -20.031 1 95.75 45 PRO B N 1
ATOM 2340 C CA . PRO B 1 45 ? 10.648 -9.258 -20.469 1 95.75 45 PRO B CA 1
ATOM 2341 C C . PRO B 1 45 ? 10.281 -10.711 -20.734 1 95.75 45 PRO B C 1
ATOM 2343 O O . PRO B 1 45 ? 11.156 -11.578 -20.781 1 95.75 45 PRO B O 1
ATOM 2346 N N . TYR B 1 46 ? 8.992 -11.078 -20.781 1 97.75 46 TYR B N 1
ATOM 2347 C CA . TYR B 1 46 ? 8.477 -12.422 -21.031 1 97.75 46 TYR B CA 1
ATOM 2348 C C . TYR B 1 46 ? 7.328 -12.375 -22.031 1 97.75 46 TYR B C 1
ATOM 2350 O O . TYR B 1 46 ? 6.82 -11.305 -22.359 1 97.75 46 TYR B O 1
ATOM 2358 N N . LYS B 1 47 ? 7.023 -13.516 -22.578 1 97.06 47 LYS B N 1
ATOM 2359 C CA . LYS B 1 47 ? 5.84 -13.641 -23.422 1 97.06 47 LYS B CA 1
ATOM 2360 C C . LYS B 1 47 ? 4.648 -14.172 -22.625 1 97.06 47 LYS B C 1
ATOM 2362 O O . LYS B 1 47 ? 4.629 -15.344 -22.25 1 97.06 47 LYS B O 1
ATOM 2367 N N . PRO B 1 48 ? 3.719 -13.375 -22.422 1 98.19 48 PRO B N 1
ATOM 2368 C CA . PRO B 1 48 ? 2.574 -13.844 -21.641 1 98.19 48 PRO B CA 1
ATOM 2369 C C . PRO B 1 48 ? 1.69 -14.82 -22.422 1 98.19 48 PRO B C 1
ATOM 2371 O O . PRO B 1 48 ? 1.516 -14.664 -23.641 1 98.19 48 PRO B O 1
ATOM 2374 N N . ASP B 1 49 ? 1.181 -15.797 -21.75 1 98.19 49 ASP B N 1
ATOM 2375 C CA . ASP B 1 49 ? 0.171 -16.688 -22.328 1 98.19 49 ASP B CA 1
ATOM 2376 C C . ASP B 1 49 ? -1.203 -16.016 -22.328 1 98.19 49 ASP B C 1
ATOM 2378 O O . ASP B 1 49 ? -2.035 -16.312 -23.188 1 98.19 49 ASP B O 1
ATOM 2382 N N . PHE B 1 50 ? -1.432 -15.164 -21.438 1 98.25 50 PHE B N 1
ATOM 2383 C CA . PHE B 1 50 ? -2.588 -14.281 -21.391 1 98.25 50 PHE B CA 1
ATOM 2384 C C . PHE B 1 50 ? -2.182 -12.883 -20.938 1 98.25 50 PHE B C 1
ATOM 2386 O O . PHE B 1 50 ? -1.524 -12.734 -19.891 1 98.25 50 PHE B O 1
ATOM 2393 N N . ASP B 1 51 ? -2.578 -11.914 -21.688 1 98.06 51 ASP B N 1
ATOM 2394 C CA . ASP B 1 51 ? -2.254 -10.508 -21.438 1 98.06 51 ASP B CA 1
ATOM 2395 C C . ASP B 1 51 ? -3.52 -9.672 -21.297 1 98.06 51 ASP B C 1
ATOM 2397 O O . ASP B 1 51 ? -4.246 -9.469 -22.281 1 98.06 51 ASP B O 1
ATOM 2401 N N . VAL B 1 52 ? -3.678 -9.109 -20.109 1 97.81 52 VAL B N 1
ATOM 2402 C CA . VAL B 1 52 ? -4.918 -8.391 -19.859 1 97.81 52 VAL B CA 1
ATOM 2403 C C . VAL B 1 52 ? -4.973 -7.137 -20.734 1 97.81 52 VAL B C 1
ATOM 2405 O O . VAL B 1 52 ? -6.047 -6.574 -20.953 1 97.81 52 VAL B O 1
ATOM 2408 N N . ARG B 1 53 ? -3.865 -6.66 -21.219 1 97.12 53 ARG B N 1
ATOM 2409 C CA . ARG B 1 53 ? -3.818 -5.469 -22.062 1 97.12 53 ARG B CA 1
ATOM 2410 C C . ARG B 1 53 ? -4.602 -5.684 -23.359 1 97.12 53 ARG B C 1
ATOM 2412 O O . ARG B 1 53 ? -4.973 -4.723 -24.031 1 97.12 53 ARG B O 1
ATOM 2419 N N . GLU B 1 54 ? -4.809 -6.914 -23.688 1 97.12 54 GLU B N 1
ATOM 2420 C CA . GLU B 1 54 ? -5.621 -7.238 -24.859 1 97.12 54 GLU B CA 1
ATOM 2421 C C . GLU B 1 54 ? -7.086 -6.891 -24.625 1 97.12 54 GLU B C 1
ATOM 2423 O O . GLU B 1 54 ? -7.852 -6.734 -25.578 1 97.12 54 GLU B O 1
ATOM 2428 N N . LEU B 1 55 ? -7.457 -6.867 -23.406 1 97.75 55 LEU B N 1
ATOM 2429 C CA . LEU B 1 55 ? -8.836 -6.547 -23.047 1 97.75 55 LEU B CA 1
ATOM 2430 C C . LEU B 1 55 ? -8.953 -5.094 -22.594 1 97.75 55 LEU B C 1
ATOM 2432 O O . LEU B 1 55 ? -9.859 -4.375 -23.031 1 97.75 55 LEU B O 1
ATOM 2436 N N . VAL B 1 56 ? -8.094 -4.715 -21.672 1 97.69 56 VAL B N 1
ATOM 2437 C CA . VAL B 1 56 ? -8.055 -3.359 -21.125 1 97.69 56 VAL B CA 1
ATOM 2438 C C . VAL B 1 56 ? -6.609 -2.867 -21.062 1 97.69 56 VAL B C 1
ATOM 2440 O O . VAL B 1 56 ? -5.777 -3.449 -20.375 1 97.69 56 VAL B O 1
ATOM 2443 N N . ASP B 1 57 ? -6.348 -1.804 -21.781 1 96.81 57 ASP B N 1
ATOM 2444 C CA . ASP B 1 57 ? -5.043 -1.151 -21.797 1 96.81 57 ASP B CA 1
ATOM 2445 C C . ASP B 1 57 ? -5.117 0.238 -21.172 1 96.81 57 ASP B C 1
ATOM 2447 O O . ASP B 1 57 ? -5.879 1.093 -21.625 1 96.81 57 ASP B O 1
ATOM 2451 N N . ALA B 1 58 ? -4.277 0.427 -20.188 1 95.31 58 ALA B N 1
ATOM 2452 C CA . ALA B 1 58 ? -4.387 1.648 -19.391 1 95.31 58 ALA B CA 1
ATOM 2453 C C . ALA B 1 58 ? -4.09 2.881 -20.234 1 95.31 58 ALA B C 1
ATOM 2455 O O . ALA B 1 58 ? -4.68 3.943 -20.031 1 95.31 58 ALA B O 1
ATOM 2456 N N . PHE B 1 59 ? -3.154 2.791 -21.125 1 92.12 59 PHE B N 1
ATOM 2457 C CA . PHE B 1 59 ? -2.834 3.908 -22 1 92.12 59 PHE B CA 1
ATOM 2458 C C . PHE B 1 59 ? -4.023 4.258 -22.891 1 92.12 59 PHE B C 1
ATOM 2460 O O . PHE B 1 59 ? -4.34 5.434 -23.078 1 92.12 59 PHE B O 1
ATOM 2467 N N . GLU B 1 60 ? -4.633 3.266 -23.453 1 94.69 60 GLU B N 1
ATOM 2468 C CA . GLU B 1 60 ? -5.82 3.479 -24.266 1 94.69 60 GLU B CA 1
ATOM 2469 C C . GLU B 1 60 ? -6.957 4.086 -23.453 1 94.69 60 GLU B C 1
ATOM 2471 O O . GLU B 1 60 ? -7.688 4.949 -23.953 1 94.69 60 GLU B O 1
ATOM 2476 N N . VAL B 1 61 ? -7.062 3.568 -22.25 1 95.69 61 VAL B N 1
ATOM 2477 C CA . VAL B 1 61 ? -8.094 4.09 -21.359 1 95.69 61 VAL B CA 1
ATOM 2478 C C . VAL B 1 61 ? -7.848 5.574 -21.109 1 95.69 61 VAL B C 1
ATOM 2480 O O . VAL B 1 61 ? -8.781 6.375 -21.125 1 95.69 61 VAL B O 1
ATOM 2483 N N . MET B 1 62 ? -6.645 5.879 -20.859 1 92.06 62 MET B N 1
ATOM 2484 C CA . MET B 1 62 ? -6.258 7.266 -20.625 1 92.06 62 MET B CA 1
ATOM 2485 C C . MET B 1 62 ? -6.648 8.148 -21.797 1 92.06 62 MET B C 1
ATOM 2487 O O . MET B 1 62 ? -7.242 9.211 -21.609 1 92.06 62 MET B O 1
ATOM 2491 N N . GLU B 1 63 ? -6.383 7.766 -22.984 1 91.5 63 GLU B N 1
ATOM 2492 C CA . GLU B 1 63 ? -6.648 8.531 -24.203 1 91.5 63 GLU B CA 1
ATOM 2493 C C . GLU B 1 63 ? -8.148 8.617 -24.484 1 91.5 63 GLU B C 1
ATOM 2495 O O . GLU B 1 63 ? -8.672 9.703 -24.734 1 91.5 63 GLU B O 1
ATOM 2500 N N . LYS B 1 64 ? -8.766 7.539 -24.406 1 94.75 64 LYS B N 1
ATOM 2501 C CA . LYS B 1 64 ? -10.18 7.43 -24.766 1 94.75 64 LYS B CA 1
ATOM 2502 C C . LYS B 1 64 ? -11.039 8.297 -23.844 1 94.75 64 LYS B C 1
ATOM 2504 O O . LYS B 1 64 ? -12 8.922 -24.297 1 94.75 64 LYS B O 1
ATOM 2509 N N . TYR B 1 65 ? -10.703 8.32 -22.594 1 93.62 65 TYR B N 1
ATOM 2510 C CA . TYR B 1 65 ? -11.562 8.992 -21.625 1 93.62 65 TYR B CA 1
ATOM 2511 C C . TYR B 1 65 ? -10.938 10.305 -21.156 1 93.62 65 TYR B C 1
ATOM 2513 O O . TYR B 1 65 ? -11.5 10.992 -20.312 1 93.62 65 TYR B O 1
ATOM 2521 N N . GLY B 1 66 ? -9.82 10.625 -21.578 1 90.06 66 GLY B N 1
ATOM 2522 C CA . GLY B 1 66 ? -9.164 11.867 -21.203 1 90.06 66 GLY B CA 1
ATOM 2523 C C . GLY B 1 66 ? -8.789 11.922 -19.734 1 90.06 66 GLY B C 1
ATOM 2524 O O . GLY B 1 66 ? -8.984 12.945 -19.078 1 90.06 66 GLY B O 1
ATOM 2525 N N . LEU B 1 67 ? -8.273 10.82 -19.219 1 90.62 67 LEU B N 1
ATOM 2526 C CA . LEU B 1 67 ? -7.945 10.703 -17.812 1 90.62 67 LEU B CA 1
ATOM 2527 C C . LEU B 1 67 ? -6.457 10.953 -17.578 1 90.62 67 LEU B C 1
ATOM 2529 O O . LEU B 1 67 ? -5.645 10.75 -18.484 1 90.62 67 LEU B O 1
ATOM 2533 N N . GLY B 1 68 ? -6.141 11.375 -16.359 1 88.69 68 GLY B N 1
ATOM 2534 C CA . GLY B 1 68 ? -4.746 11.453 -15.945 1 88.69 68 GLY B CA 1
ATOM 2535 C C . GLY B 1 68 ? -4.148 10.102 -15.617 1 88.69 68 GLY B C 1
ATOM 2536 O O . GLY B 1 68 ? -4.852 9.086 -15.625 1 88.69 68 GLY B O 1
ATOM 2537 N N . PRO B 1 69 ? -2.854 10.109 -15.375 1 90.44 69 PRO B N 1
ATOM 2538 C CA . PRO B 1 69 ? -2.15 8.852 -15.109 1 90.44 69 PRO B CA 1
ATOM 2539 C C . PRO B 1 69 ? -2.766 8.07 -13.953 1 90.44 69 PRO B C 1
ATOM 2541 O O . PRO B 1 69 ? -3.021 6.867 -14.078 1 90.44 69 PRO B O 1
ATOM 2544 N N . ASN B 1 70 ? -3.043 8.703 -12.844 1 89.75 70 ASN B N 1
ATOM 2545 C CA . ASN B 1 70 ? -3.604 8.016 -11.68 1 89.75 70 ASN B CA 1
ATOM 2546 C C . ASN B 1 70 ? -5.008 7.488 -11.961 1 89.75 70 ASN B C 1
ATOM 2548 O O . ASN B 1 70 ? -5.293 6.312 -11.727 1 89.75 70 ASN B O 1
ATOM 2552 N N . SER B 1 71 ? -5.816 8.258 -12.492 1 90.62 71 SER B N 1
ATOM 2553 C CA . SER B 1 71 ? -7.207 7.902 -12.75 1 90.62 71 SER B CA 1
ATOM 2554 C C . SER B 1 71 ? -7.312 6.805 -13.805 1 90.62 71 SER B C 1
ATOM 2556 O O . SER B 1 71 ? -8.211 5.961 -13.742 1 90.62 71 SER B O 1
ATOM 2558 N N . SER B 1 72 ? -6.375 6.883 -14.719 1 93.5 72 SER B N 1
ATOM 2559 C CA . SER B 1 72 ? -6.395 5.863 -15.766 1 93.5 72 SER B CA 1
ATOM 2560 C C . SER B 1 72 ? -6.059 4.488 -15.203 1 93.5 72 SER B C 1
ATOM 2562 O O . SER B 1 72 ? -6.609 3.479 -15.648 1 93.5 72 SER B O 1
ATOM 2564 N N . LEU B 1 73 ? -5.113 4.438 -14.242 1 94.38 73 LEU B N 1
ATOM 2565 C CA . LEU B 1 73 ? -4.762 3.172 -13.602 1 94.38 73 LEU B CA 1
ATOM 2566 C C . LEU B 1 73 ? -5.945 2.605 -12.828 1 94.38 73 LEU B C 1
ATOM 2568 O O . LEU B 1 73 ? -6.277 1.427 -12.969 1 94.38 73 LEU B O 1
ATOM 2572 N N . ILE B 1 74 ? -6.582 3.453 -12.094 1 93.12 74 ILE B N 1
ATOM 2573 C CA . ILE B 1 74 ? -7.73 3.043 -11.289 1 93.12 74 ILE B CA 1
ATOM 2574 C C . ILE B 1 74 ? -8.859 2.566 -12.211 1 93.12 74 ILE B C 1
ATOM 2576 O O . ILE B 1 74 ? -9.406 1.481 -12.008 1 93.12 74 ILE B O 1
ATOM 2580 N N . ALA B 1 75 ? -9.156 3.336 -13.25 1 95.25 75 ALA B N 1
ATOM 2581 C CA . ALA B 1 75 ? -10.227 3.014 -14.188 1 95.25 75 ALA B CA 1
ATOM 2582 C C . ALA B 1 75 ? -9.938 1.705 -14.922 1 95.25 75 ALA B C 1
ATOM 2584 O O . ALA B 1 75 ? -10.844 0.903 -15.148 1 95.25 75 ALA B O 1
ATOM 2585 N N . SER B 1 76 ? -8.734 1.527 -15.289 1 97 76 SER B N 1
ATOM 2586 C CA . SER B 1 76 ? -8.359 0.322 -16.016 1 97 76 SER B CA 1
ATOM 2587 C C . SER B 1 76 ? -8.602 -0.93 -15.18 1 97 76 SER B C 1
ATOM 2589 O O . SER B 1 76 ? -9.102 -1.935 -15.688 1 97 76 SER B O 1
ATOM 2591 N N . ILE B 1 77 ? -8.227 -0.856 -13.938 1 95.25 77 ILE B N 1
ATOM 2592 C CA . ILE B 1 77 ? -8.414 -1.994 -13.039 1 95.25 77 ILE B CA 1
ATOM 2593 C C . ILE B 1 77 ? -9.906 -2.266 -12.867 1 95.25 77 ILE B C 1
ATOM 2595 O O . ILE B 1 77 ? -10.344 -3.42 -12.906 1 95.25 77 ILE B O 1
ATOM 2599 N N . ASP B 1 78 ? -10.664 -1.239 -12.734 1 93.25 78 ASP B N 1
ATOM 2600 C CA . ASP B 1 78 ? -12.102 -1.402 -12.57 1 93.25 78 ASP B CA 1
ATOM 2601 C C . ASP B 1 78 ? -12.734 -1.983 -13.828 1 93.25 78 ASP B C 1
ATOM 2603 O O . ASP B 1 78 ? -13.656 -2.803 -13.75 1 93.25 78 ASP B O 1
ATOM 2607 N N . LEU B 1 79 ? -12.227 -1.524 -14.922 1 96.31 79 LEU B N 1
ATOM 2608 C CA . LEU B 1 79 ? -12.75 -2.014 -16.188 1 96.31 79 LEU B CA 1
ATOM 2609 C C . LEU B 1 79 ? -12.453 -3.5 -16.359 1 96.31 79 LEU B C 1
ATOM 2611 O O . LEU B 1 79 ? -13.219 -4.215 -17.016 1 96.31 79 LEU B O 1
ATOM 2615 N N . LEU B 1 80 ? -11.375 -3.988 -15.812 1 96.38 80 LEU B N 1
ATOM 2616 C CA . LEU B 1 80 ? -11.039 -5.406 -15.906 1 96.38 80 LEU B CA 1
ATOM 2617 C C . LEU B 1 80 ? -12.133 -6.266 -15.289 1 96.38 80 LEU B C 1
ATOM 2619 O O . LEU B 1 80 ? -12.359 -7.395 -15.727 1 96.38 80 LEU B O 1
ATOM 2623 N N . LEU B 1 81 ? -12.75 -5.758 -14.258 1 94.12 81 LEU B N 1
ATOM 2624 C CA . LEU B 1 81 ? -13.812 -6.508 -13.609 1 94.12 81 LEU B CA 1
ATOM 2625 C C . LEU B 1 81 ? -14.969 -6.762 -14.578 1 94.12 81 LEU B C 1
ATOM 2627 O O . LEU B 1 81 ? -15.609 -7.812 -14.516 1 94.12 81 LEU B O 1
ATOM 2631 N N . THR B 1 82 ? -15.211 -5.812 -15.438 1 96.06 82 THR B N 1
ATOM 2632 C CA . THR B 1 82 ? -16.281 -5.957 -16.422 1 96.06 82 THR B CA 1
ATOM 2633 C C . THR B 1 82 ? -15.914 -7.012 -17.469 1 96.06 82 THR B C 1
ATOM 2635 O O . THR B 1 82 ? -16.766 -7.477 -18.219 1 96.06 82 THR B O 1
ATOM 2638 N N . LYS B 1 83 ? -14.688 -7.371 -17.531 1 97 83 LYS B N 1
ATOM 2639 C CA . LYS B 1 83 ? -14.203 -8.375 -18.469 1 97 83 LYS B CA 1
ATOM 2640 C C . LYS B 1 83 ? -13.93 -9.703 -17.781 1 97 83 LYS B C 1
ATOM 2642 O O . LYS B 1 83 ? -13.18 -10.539 -18.281 1 97 83 LYS B O 1
ATOM 2647 N N . ALA B 1 84 ? -14.508 -9.914 -16.672 1 95.44 84 ALA B N 1
ATOM 2648 C CA . ALA B 1 84 ? -14.227 -11.078 -15.828 1 95.44 84 ALA B CA 1
ATOM 2649 C C . ALA B 1 84 ? -14.5 -12.375 -16.578 1 95.44 84 ALA B C 1
ATOM 2651 O O . ALA B 1 84 ? -13.727 -13.328 -16.5 1 95.44 84 ALA B O 1
ATOM 2652 N N . LYS B 1 85 ? -15.609 -12.422 -17.281 1 95.31 85 LYS B N 1
ATOM 2653 C CA . LYS B 1 85 ? -15.977 -13.625 -18.016 1 95.31 85 LYS B CA 1
ATOM 2654 C C . LYS B 1 85 ? -14.938 -13.938 -19.094 1 95.31 85 LYS B C 1
ATOM 2656 O O . LYS B 1 85 ? -14.531 -15.086 -19.266 1 95.31 85 LYS B O 1
ATOM 2661 N N . GLU B 1 86 ? -14.555 -12.938 -19.812 1 97.5 86 GLU B N 1
ATOM 2662 C CA . GLU B 1 86 ? -13.547 -13.102 -20.859 1 97.5 86 GLU B CA 1
ATOM 2663 C C . GLU B 1 86 ? -12.219 -13.562 -20.281 1 97.5 86 GLU B C 1
ATOM 2665 O O . GLU B 1 86 ? -11.547 -14.43 -20.844 1 97.5 86 GLU B O 1
ATOM 2670 N N . ILE B 1 87 ? -11.883 -13.016 -19.172 1 97.56 87 ILE B N 1
ATOM 2671 C CA . ILE B 1 87 ? -10.641 -13.375 -18.484 1 97.56 87 ILE B CA 1
ATOM 2672 C C . ILE B 1 87 ? -10.688 -14.852 -18.078 1 97.56 87 ILE B C 1
ATOM 2674 O O . ILE B 1 87 ? -9.727 -15.594 -18.328 1 97.56 87 ILE B O 1
ATOM 2678 N N . LYS B 1 88 ? -11.773 -15.219 -17.562 1 96.06 88 LYS B N 1
ATOM 2679 C CA . LYS B 1 88 ? -11.938 -16.609 -17.141 1 96.06 88 LYS B CA 1
ATOM 2680 C C . LYS B 1 88 ? -11.797 -17.562 -18.312 1 96.06 88 LYS B C 1
ATOM 2682 O O . LYS B 1 88 ? -11.141 -18.594 -18.219 1 96.06 88 LYS B O 1
ATOM 2687 N N . GLU B 1 89 ? -12.406 -17.219 -19.406 1 96.88 89 GLU B N 1
ATOM 2688 C CA . GLU B 1 89 ? -12.344 -18.047 -20.594 1 96.88 89 GLU B CA 1
ATOM 2689 C C . GLU B 1 89 ? -10.906 -18.188 -21.094 1 96.88 89 GLU B C 1
ATOM 2691 O O . GLU B 1 89 ? -10.484 -19.297 -21.453 1 96.88 89 GLU B O 1
ATOM 2696 N N . GLU B 1 90 ? -10.203 -17.109 -21.094 1 97 90 GLU B N 1
ATOM 2697 C CA . GLU B 1 90 ? -8.812 -17.141 -21.531 1 97 90 GLU B CA 1
ATOM 2698 C C . GLU B 1 90 ? -7.949 -17.984 -20.578 1 97 90 GLU B C 1
ATOM 2700 O O . GLU B 1 90 ? -7.082 -18.734 -21.031 1 97 90 GLU B O 1
ATOM 2705 N N . VAL B 1 91 ? -8.195 -17.859 -19.312 1 96.81 91 VAL B N 1
ATOM 2706 C CA . VAL B 1 91 ? -7.422 -18.578 -18.297 1 96.81 91 VAL B CA 1
ATOM 2707 C C . VAL B 1 91 ? -7.695 -20.062 -18.406 1 96.81 91 VAL B C 1
ATOM 2709 O O . VAL B 1 91 ? -6.785 -20.891 -18.25 1 96.81 91 VAL B O 1
ATOM 2712 N N . ASN B 1 92 ? -8.898 -20.422 -18.688 1 95.38 92 ASN B N 1
ATOM 2713 C CA . ASN B 1 92 ? -9.297 -21.812 -18.797 1 95.38 92 ASN B CA 1
ATOM 2714 C C . ASN B 1 92 ? -8.609 -22.516 -19.969 1 95.38 92 ASN B C 1
ATOM 2716 O O . ASN B 1 92 ? -8.531 -23.734 -20 1 95.38 92 ASN B O 1
ATOM 2720 N N . ARG B 1 93 ? -8.133 -21.734 -20.859 1 96.56 93 ARG B N 1
ATOM 2721 C CA . ARG B 1 93 ? -7.461 -22.297 -22.016 1 96.56 93 ARG B CA 1
ATOM 2722 C C . ARG B 1 93 ? -6 -22.625 -21.703 1 96.56 93 ARG B C 1
ATOM 2724 O O . ARG B 1 93 ? -5.34 -23.328 -22.469 1 96.56 93 ARG B O 1
ATOM 2731 N N . ILE B 1 94 ? -5.559 -22.094 -20.641 1 96.56 94 ILE B N 1
ATOM 2732 C CA . ILE B 1 94 ? -4.16 -22.281 -20.266 1 96.56 94 ILE B CA 1
ATOM 2733 C C . ILE B 1 94 ? -3.986 -23.672 -19.641 1 96.56 94 ILE B C 1
ATOM 2735 O O . ILE B 1 94 ? -4.773 -24.078 -18.781 1 96.56 94 ILE B O 1
ATOM 2739 N N . GLU B 1 95 ? -3.027 -24.375 -20.109 1 94.25 95 GLU B N 1
ATOM 2740 C CA . GLU B 1 95 ? -2.605 -25.641 -19.531 1 94.25 95 GLU B CA 1
ATOM 2741 C C . GLU B 1 95 ? -1.114 -25.641 -19.203 1 94.25 95 GLU B C 1
ATOM 2743 O O . GLU B 1 95 ? -0.277 -25.516 -20.094 1 94.25 95 GLU B O 1
ATOM 2748 N N . ALA B 1 96 ? -0.797 -25.75 -17.953 1 96.81 96 ALA B N 1
ATOM 2749 C CA . ALA B 1 96 ? 0.579 -25.766 -17.453 1 96.81 96 ALA B CA 1
ATOM 2750 C C . ALA B 1 96 ? 0.647 -26.297 -16.031 1 96.81 96 ALA B C 1
ATOM 2752 O O . ALA B 1 96 ? -0.366 -26.359 -15.328 1 96.81 96 ALA B O 1
ATOM 2753 N N . ASN B 1 97 ? 1.825 -26.766 -15.664 1 96.06 97 ASN B N 1
ATOM 2754 C CA . ASN B 1 97 ? 2.01 -27.156 -14.266 1 96.06 97 ASN B CA 1
ATOM 2755 C C . ASN B 1 97 ? 1.89 -25.953 -13.336 1 96.06 97 ASN B C 1
ATOM 2757 O O . ASN B 1 97 ? 1.213 -26.031 -12.305 1 96.06 97 ASN B O 1
ATOM 2761 N N . TYR B 1 98 ? 2.561 -24.922 -13.781 1 98.19 98 TYR B N 1
ATOM 2762 C CA . TYR B 1 98 ? 2.586 -23.688 -12.992 1 98.19 98 TYR B CA 1
ATOM 2763 C C . TYR B 1 98 ? 2.123 -22.5 -13.828 1 98.19 98 TYR B C 1
ATOM 2765 O O . TYR B 1 98 ? 2.5 -22.359 -14.992 1 98.19 98 TYR B O 1
ATOM 2773 N N . VAL B 1 99 ? 1.269 -21.703 -13.211 1 98.69 99 VAL B N 1
ATOM 2774 C CA . VAL B 1 99 ? 0.863 -20.438 -13.805 1 98.69 99 VAL B CA 1
ATOM 2775 C C . VAL B 1 99 ? 1.322 -19.281 -12.93 1 98.69 99 VAL B C 1
ATOM 2777 O O . VAL B 1 99 ? 0.884 -19.156 -11.781 1 98.69 99 VAL B O 1
ATOM 2780 N N . ILE B 1 100 ? 2.225 -18.469 -13.453 1 98.81 100 ILE B N 1
ATOM 2781 C CA . ILE B 1 100 ? 2.738 -17.297 -12.727 1 98.81 100 ILE B CA 1
ATOM 2782 C C . ILE B 1 100 ? 1.938 -16.062 -13.117 1 98.81 100 ILE B C 1
ATOM 2784 O O . ILE B 1 100 ? 1.782 -15.758 -14.297 1 98.81 100 ILE B O 1
ATOM 2788 N N . VAL B 1 101 ? 1.458 -15.367 -12.148 1 98.69 101 VAL B N 1
ATOM 2789 C CA . VAL B 1 101 ? 0.613 -14.203 -12.383 1 98.69 101 VAL B CA 1
ATOM 2790 C C . VAL B 1 101 ? 1.367 -12.93 -12.008 1 98.69 101 VAL B C 1
ATOM 2792 O O . VAL B 1 101 ? 1.705 -12.727 -10.836 1 98.69 101 VAL B O 1
ATOM 2795 N N . ASP B 1 102 ? 1.658 -12.109 -12.969 1 98.5 102 ASP B N 1
ATOM 2796 C CA . ASP B 1 102 ? 2.252 -10.789 -12.766 1 98.5 102 ASP B CA 1
ATOM 2797 C C . ASP B 1 102 ? 1.184 -9.758 -12.422 1 98.5 102 ASP B C 1
ATOM 2799 O O . ASP B 1 102 ? 0.357 -9.406 -13.266 1 98.5 102 ASP B O 1
ATOM 2803 N N . THR B 1 103 ? 1.208 -9.258 -11.258 1 98 103 THR B N 1
ATOM 2804 C CA . THR B 1 103 ? 0.16 -8.367 -10.773 1 98 103 THR B CA 1
ATOM 2805 C C . THR B 1 103 ? 0.508 -6.91 -11.07 1 98 103 THR B C 1
ATOM 2807 O O . THR B 1 103 ? 1.647 -6.598 -11.422 1 98 103 THR B O 1
ATOM 2810 N N . PRO B 1 104 ? -0.463 -5.996 -10.914 1 96.12 104 PRO B N 1
ATOM 2811 C CA . PRO B 1 104 ? -0.259 -4.586 -11.25 1 96.12 104 PRO B CA 1
ATOM 2812 C C . PRO B 1 104 ? 0.929 -3.969 -10.516 1 96.12 104 PRO B C 1
ATOM 2814 O O . PRO B 1 104 ? 1.227 -4.355 -9.383 1 96.12 104 PRO B O 1
ATOM 2817 N N . GLY B 1 105 ? 1.511 -2.936 -11.164 1 93.88 105 GLY B N 1
ATOM 2818 C CA . GLY B 1 105 ? 2.689 -2.266 -10.633 1 93.88 105 GLY B CA 1
ATOM 2819 C C . GLY B 1 105 ? 2.51 -1.769 -9.211 1 93.88 105 GLY B C 1
ATOM 2820 O O . GLY B 1 105 ? 3.346 -2.033 -8.352 1 93.88 105 GLY B O 1
ATOM 2821 N N . GLN B 1 106 ? 1.503 -1.082 -9.008 1 94.19 106 GLN B N 1
ATOM 2822 C CA . GLN B 1 106 ? 1.183 -0.627 -7.664 1 94.19 106 GLN B CA 1
ATOM 2823 C C . GLN B 1 106 ? 0.32 -1.648 -6.926 1 94.19 106 GLN B C 1
ATOM 2825 O O . GLN B 1 106 ? -0.763 -2.006 -7.395 1 94.19 106 GLN B O 1
ATOM 2830 N N . ILE B 1 107 ? 0.78 -2.029 -5.809 1 96.81 107 ILE B N 1
ATOM 2831 C CA . ILE B 1 107 ? 0.182 -3.158 -5.105 1 96.81 107 ILE B CA 1
ATOM 2832 C C . ILE B 1 107 ? -1.229 -2.793 -4.648 1 96.81 107 ILE B C 1
ATOM 2834 O O . ILE B 1 107 ? -2.113 -3.652 -4.594 1 96.81 107 ILE B O 1
ATOM 2838 N N . GLU B 1 108 ? -1.472 -1.483 -4.359 1 96.38 108 GLU B N 1
ATOM 2839 C CA . GLU B 1 108 ? -2.766 -1.107 -3.795 1 96.38 108 GLU B CA 1
ATOM 2840 C C . GLU B 1 108 ? -3.883 -1.278 -4.82 1 96.38 108 GLU B C 1
ATOM 2842 O O . GLU B 1 108 ? -5.039 -1.494 -4.453 1 96.38 108 GLU B O 1
ATOM 2847 N N . LEU B 1 109 ? -3.568 -1.203 -6.113 1 95.06 109 LEU B N 1
ATOM 2848 C CA . LEU B 1 109 ? -4.57 -1.355 -7.164 1 95.06 109 LEU B CA 1
ATOM 2849 C C . LEU B 1 109 ? -5.066 -2.795 -7.238 1 95.06 109 LEU B C 1
ATOM 2851 O O . LEU B 1 109 ? -6.133 -3.061 -7.793 1 95.06 109 LEU B O 1
ATOM 2855 N N . PHE B 1 110 ? -4.285 -3.695 -6.68 1 95.56 110 PHE B N 1
ATOM 2856 C CA . PHE B 1 110 ? -4.633 -5.113 -6.68 1 95.56 110 PHE B CA 1
ATOM 2857 C C . PHE B 1 110 ? -5.129 -5.547 -5.309 1 95.56 110 PHE B C 1
ATOM 2859 O O . PHE B 1 110 ? -6.207 -6.137 -5.188 1 95.56 110 PHE B O 1
ATOM 2866 N N . ALA B 1 111 ? -4.5 -5.117 -4.301 1 95.81 111 ALA B N 1
ATOM 2867 C CA . ALA B 1 111 ? -4.719 -5.703 -2.979 1 95.81 111 ALA B CA 1
ATOM 2868 C C . ALA B 1 111 ? -5.816 -4.957 -2.225 1 95.81 111 ALA B C 1
ATOM 2870 O O . ALA B 1 111 ? -6.504 -5.539 -1.382 1 95.81 111 ALA B O 1
ATOM 2871 N N . TYR B 1 112 ? -6.059 -3.703 -2.461 1 96.31 112 TYR B N 1
ATOM 2872 C CA . TYR B 1 112 ? -6.98 -2.934 -1.631 1 96.31 112 TYR B CA 1
ATOM 2873 C C . TYR B 1 112 ? -8.195 -2.48 -2.434 1 96.31 112 TYR B C 1
ATOM 2875 O O . TYR B 1 112 ? -8.758 -1.416 -2.174 1 96.31 112 TYR B O 1
ATOM 2883 N N . ARG B 1 113 ? -8.422 -3.256 -3.428 1 92.19 113 ARG B N 1
ATOM 2884 C CA . ARG B 1 113 ? -9.664 -3.131 -4.188 1 92.19 113 ARG B CA 1
ATOM 2885 C C . ARG B 1 113 ? -10.383 -4.473 -4.281 1 92.19 113 ARG B C 1
ATOM 2887 O O . ARG B 1 113 ? -9.742 -5.527 -4.301 1 92.19 113 ARG B O 1
ATOM 2894 N N . GLU B 1 114 ? -11.695 -4.383 -4.395 1 90.5 114 GLU B N 1
ATOM 2895 C CA . GLU B 1 114 ? -12.461 -5.613 -4.543 1 90.5 114 GLU B CA 1
ATOM 2896 C C . GLU B 1 114 ? -12.117 -6.328 -5.848 1 90.5 114 GLU B C 1
ATOM 2898 O O . GLU B 1 114 ? -12.133 -7.562 -5.906 1 90.5 114 GLU B O 1
ATOM 2903 N N . THR B 1 115 ? -11.781 -5.57 -6.812 1 91.31 115 THR B N 1
ATOM 2904 C CA . THR B 1 115 ? -11.469 -6.113 -8.125 1 91.31 115 THR B CA 1
ATOM 2905 C C . THR B 1 115 ? -10.297 -7.094 -8.039 1 91.31 115 THR B C 1
ATOM 2907 O O . THR B 1 115 ? -10.359 -8.188 -8.609 1 91.31 115 THR B O 1
ATOM 2910 N N . GLY B 1 116 ? -9.266 -6.723 -7.293 1 91.88 116 GLY B N 1
ATOM 2911 C CA . GLY B 1 116 ? -8.117 -7.609 -7.145 1 91.88 116 GLY B CA 1
ATOM 2912 C C . GLY B 1 116 ? -8.469 -8.93 -6.484 1 91.88 116 GLY B C 1
ATOM 2913 O O . GLY B 1 116 ? -7.996 -9.984 -6.914 1 91.88 116 GLY B O 1
ATOM 2914 N N . ARG B 1 117 ? -9.234 -8.852 -5.508 1 91.88 117 ARG B N 1
ATOM 2915 C CA . ARG B 1 117 ? -9.664 -10.055 -4.793 1 91.88 117 ARG B CA 1
ATOM 2916 C C . ARG B 1 117 ? -10.492 -10.961 -5.691 1 91.88 117 ARG B C 1
ATOM 2918 O O . ARG B 1 117 ? -10.266 -12.172 -5.758 1 91.88 117 ARG B O 1
ATOM 2925 N N . ILE B 1 118 ? -11.406 -10.406 -6.414 1 93.94 118 ILE B N 1
ATOM 2926 C CA . ILE B 1 118 ? -12.312 -11.148 -7.281 1 93.94 118 ILE B CA 1
ATOM 2927 C C . ILE B 1 118 ? -11.516 -11.789 -8.422 1 93.94 118 ILE B C 1
ATOM 2929 O O . ILE B 1 118 ? -11.688 -12.977 -8.711 1 93.94 118 ILE B O 1
ATOM 2933 N N . LEU B 1 119 ? -10.656 -11.031 -8.961 1 95.06 119 LEU B N 1
ATOM 2934 C CA . LEU B 1 119 ? -9.883 -11.531 -10.102 1 95.06 119 LEU B CA 1
ATOM 2935 C C . LEU B 1 119 ? -8.953 -12.656 -9.672 1 95.06 119 LEU B C 1
ATOM 2937 O O . LEU B 1 119 ? -8.781 -13.633 -10.398 1 95.06 119 LEU B O 1
ATOM 2941 N N . SER B 1 120 ? -8.305 -12.492 -8.539 1 95.62 120 SER B N 1
ATOM 2942 C CA . SER B 1 120 ? -7.406 -13.547 -8.07 1 95.62 120 SER B CA 1
ATOM 2943 C C . SER B 1 120 ? -8.156 -14.852 -7.84 1 95.62 120 SER B C 1
ATOM 2945 O O . SER B 1 120 ? -7.672 -15.93 -8.195 1 95.62 120 SER B O 1
ATOM 2947 N N . SER B 1 121 ? -9.352 -14.742 -7.285 1 94.69 121 SER B N 1
ATOM 2948 C CA . SER B 1 121 ? -10.18 -15.922 -7.039 1 94.69 121 SER B CA 1
ATOM 2949 C C . SER B 1 121 ? -10.648 -16.547 -8.344 1 94.69 121 SER B C 1
ATOM 2951 O O . SER B 1 121 ? -10.641 -17.781 -8.484 1 94.69 121 SER B O 1
ATOM 2953 N N . LEU B 1 122 ? -10.992 -15.695 -9.219 1 95.44 122 LEU B N 1
ATOM 2954 C CA . LEU B 1 122 ? -11.5 -16.156 -10.508 1 95.44 122 LEU B CA 1
ATOM 2955 C C . LEU B 1 122 ? -10.406 -16.859 -11.297 1 95.44 122 LEU B C 1
ATOM 2957 O O . LEU B 1 122 ? -10.641 -17.938 -11.867 1 95.44 122 LEU B O 1
ATOM 2961 N N . ILE B 1 123 ? -9.281 -16.344 -11.297 1 96.06 123 ILE B N 1
ATOM 2962 C CA . ILE B 1 123 ? -8.156 -16.812 -12.102 1 96.06 123 ILE B CA 1
ATOM 2963 C C . ILE B 1 123 ? -7.672 -18.156 -11.578 1 96.06 123 ILE B C 1
ATOM 2965 O O . ILE B 1 123 ? -7.344 -19.047 -12.352 1 96.06 123 ILE B O 1
ATOM 2969 N N . SER B 1 124 ? -7.664 -18.312 -10.273 1 95.94 124 SER B N 1
ATOM 2970 C CA . SER B 1 124 ? -7.109 -19.531 -9.688 1 95.94 124 SER B CA 1
ATOM 2971 C C . SER B 1 124 ? -8.211 -20.5 -9.289 1 95.94 124 SER B C 1
ATOM 2973 O O . SER B 1 124 ? -7.969 -21.438 -8.523 1 95.94 124 SER B O 1
ATOM 2975 N N . GLU B 1 125 ? -9.422 -20.234 -9.727 1 94.5 125 GLU B N 1
ATOM 2976 C CA . GLU B 1 125 ? -10.562 -21.031 -9.305 1 94.5 125 GLU B CA 1
ATOM 2977 C C . GLU B 1 125 ? -10.336 -22.516 -9.586 1 94.5 125 GLU B C 1
ATOM 2979 O O . GLU B 1 125 ? -9.969 -22.891 -10.695 1 94.5 125 GLU B O 1
ATOM 2984 N N . GLY B 1 126 ? -10.531 -23.344 -8.555 1 92 126 GLY B N 1
ATOM 2985 C CA . GLY B 1 126 ? -10.406 -24.797 -8.711 1 92 126 GLY B CA 1
ATOM 2986 C C . GLY B 1 126 ? -8.977 -25.281 -8.617 1 92 126 GLY B C 1
ATOM 2987 O O . GLY B 1 126 ? -8.719 -26.484 -8.75 1 92 126 GLY B O 1
ATOM 2988 N N . ASN B 1 127 ? -8.031 -24.391 -8.477 1 95.5 127 ASN B N 1
ATOM 2989 C CA . ASN B 1 127 ? -6.613 -24.734 -8.391 1 95.5 127 ASN B CA 1
ATOM 2990 C C . ASN B 1 127 ? -5.984 -24.219 -7.102 1 95.5 127 ASN B C 1
ATOM 2992 O O . ASN B 1 127 ? -6.523 -23.312 -6.469 1 95.5 127 ASN B O 1
ATOM 2996 N N . LYS B 1 128 ? -4.938 -24.828 -6.707 1 95.62 128 LYS B N 1
ATOM 2997 C CA . LYS B 1 128 ? -4.172 -24.312 -5.582 1 95.62 128 LYS B CA 1
ATOM 2998 C C . LYS B 1 128 ? -3.406 -23.047 -5.977 1 95.62 128 LYS B C 1
ATOM 3000 O O . LYS B 1 128 ? -2.91 -22.938 -7.098 1 95.62 128 LYS B O 1
ATOM 3005 N N . SER B 1 129 ? -3.379 -22.141 -5.047 1 97.5 129 SER B N 1
ATOM 3006 C CA . SER B 1 129 ? -2.689 -20.891 -5.32 1 97.5 129 SER B CA 1
ATOM 3007 C C . SER B 1 129 ? -1.885 -20.422 -4.109 1 97.5 129 SER B C 1
ATOM 3009 O O . SER B 1 129 ? -2.182 -20.812 -2.977 1 97.5 129 SER B O 1
ATOM 3011 N N . ALA B 1 130 ? -0.818 -19.703 -4.375 1 97.81 130 ALA B N 1
ATOM 3012 C CA . ALA B 1 130 ? 0.013 -19.031 -3.377 1 97.81 130 ALA B CA 1
ATOM 3013 C C . ALA B 1 130 ? 0.542 -17.703 -3.906 1 97.81 130 ALA B C 1
ATOM 3015 O O . ALA B 1 130 ? 0.504 -17.438 -5.113 1 97.81 130 ALA B O 1
ATOM 3016 N N . SER B 1 131 ? 0.9 -16.891 -2.965 1 98.25 131 SER B N 1
ATOM 3017 C CA . SER B 1 131 ? 1.519 -15.633 -3.379 1 98.25 131 SER B CA 1
ATOM 3018 C C . SER B 1 131 ? 2.973 -15.555 -2.924 1 98.25 131 SER B C 1
ATOM 3020 O O . SER B 1 131 ? 3.369 -16.234 -1.976 1 98.25 131 SER B O 1
ATOM 3022 N N . VAL B 1 132 ? 3.742 -14.906 -3.699 1 98.75 132 VAL B N 1
ATOM 3023 C CA . VAL B 1 132 ? 5.094 -14.508 -3.326 1 98.75 132 VAL B CA 1
ATOM 3024 C C . VAL B 1 132 ? 5.145 -12.992 -3.109 1 98.75 132 VAL B C 1
ATOM 3026 O O . VAL B 1 132 ? 4.879 -12.219 -4.031 1 98.75 132 VAL B O 1
ATOM 3029 N N . PHE B 1 133 ? 5.41 -12.633 -1.888 1 98.75 133 PHE B N 1
ATOM 3030 C CA . PHE B 1 133 ? 5.504 -11.211 -1.574 1 98.75 133 PHE B CA 1
ATOM 3031 C C . PHE B 1 133 ? 6.957 -10.758 -1.551 1 98.75 133 PHE B C 1
ATOM 3033 O O . PHE B 1 133 ? 7.773 -11.305 -0.804 1 98.75 133 PHE B O 1
ATOM 3040 N N . LEU B 1 134 ? 7.25 -9.727 -2.344 1 98.88 134 LEU B N 1
ATOM 3041 C CA . LEU B 1 134 ? 8.617 -9.227 -2.484 1 98.88 134 LEU B CA 1
ATOM 3042 C C . LEU B 1 134 ? 8.867 -8.062 -1.528 1 98.88 134 LEU B C 1
ATOM 3044 O O . LEU B 1 134 ? 8.258 -7 -1.661 1 98.88 134 LEU B O 1
ATOM 3048 N N . MET B 1 135 ? 9.75 -8.32 -0.612 1 98.5 135 MET B N 1
ATOM 3049 C CA . MET B 1 135 ? 10.312 -7.254 0.208 1 98.5 135 MET B CA 1
ATOM 3050 C C . MET B 1 135 ? 11.602 -6.727 -0.399 1 98.5 135 MET B C 1
ATOM 3052 O O . MET B 1 135 ? 12.633 -7.402 -0.351 1 98.5 135 MET B O 1
ATOM 3056 N N . ASP B 1 136 ? 11.531 -5.535 -0.908 1 97.88 136 ASP B N 1
ATOM 3057 C CA . ASP B 1 136 ? 12.695 -4.945 -1.566 1 97.88 136 ASP B CA 1
ATOM 3058 C C . ASP B 1 136 ? 13.859 -4.801 -0.595 1 97.88 136 ASP B C 1
ATOM 3060 O O . ASP B 1 136 ? 13.75 -4.113 0.423 1 97.88 136 ASP B O 1
ATOM 3064 N N . SER B 1 137 ? 15.016 -5.324 -0.974 1 97.81 137 SER B N 1
ATOM 3065 C CA . SER B 1 137 ? 16.172 -5.379 -0.089 1 97.81 137 SER B CA 1
ATOM 3066 C C . SER B 1 137 ? 16.688 -3.98 0.246 1 97.81 137 SER B C 1
ATOM 3068 O O . SER B 1 137 ? 17.234 -3.754 1.327 1 97.81 137 SER B O 1
ATOM 3070 N N . PHE B 1 138 ? 16.469 -3.08 -0.626 1 95.19 138 PHE B N 1
ATOM 3071 C CA . PHE B 1 138 ? 16.906 -1.712 -0.371 1 95.19 138 PHE B CA 1
ATOM 3072 C C . PHE B 1 138 ? 16.172 -1.122 0.825 1 95.19 138 PHE B C 1
ATOM 3074 O O . PHE B 1 138 ? 16.766 -0.407 1.636 1 95.19 138 PHE B O 1
ATOM 3081 N N . LEU B 1 139 ? 14.969 -1.413 0.937 1 96 139 LEU B N 1
ATOM 3082 C CA . LEU B 1 139 ? 14.18 -0.93 2.062 1 96 139 LEU B CA 1
ATOM 3083 C C . LEU B 1 139 ? 14.352 -1.831 3.279 1 96 139 LEU B C 1
ATOM 3085 O O . LEU B 1 139 ? 14.461 -1.345 4.406 1 96 139 LEU B O 1
ATOM 3089 N N . ALA B 1 140 ? 14.438 -3.115 2.99 1 97.31 140 ALA B N 1
ATOM 3090 C CA . ALA B 1 140 ? 14.359 -4.133 4.035 1 97.31 140 ALA B CA 1
ATOM 3091 C C . ALA B 1 140 ? 15.633 -4.152 4.879 1 97.31 140 ALA B C 1
ATOM 3093 O O . ALA B 1 140 ? 15.672 -4.781 5.938 1 97.31 140 ALA B O 1
ATOM 3094 N N . LYS B 1 141 ? 16.672 -3.469 4.445 1 96.88 141 LYS B N 1
ATOM 3095 C CA . LYS B 1 141 ? 17.906 -3.479 5.219 1 96.88 141 LYS B CA 1
ATOM 3096 C C . LYS B 1 141 ? 17.828 -2.52 6.402 1 96.88 141 LYS B C 1
ATOM 3098 O O . LYS B 1 141 ? 18.688 -2.535 7.281 1 96.88 141 LYS B O 1
ATOM 3103 N N . ASP B 1 142 ? 16.812 -1.666 6.453 1 96.31 142 ASP B N 1
ATOM 3104 C CA . ASP B 1 142 ? 16.484 -0.82 7.594 1 96.31 142 ASP B CA 1
ATOM 3105 C C . ASP B 1 142 ? 15.461 -1.493 8.5 1 96.31 142 ASP B C 1
ATOM 3107 O O . ASP B 1 142 ? 14.461 -2.031 8.023 1 96.31 142 ASP B O 1
ATOM 3111 N N . ALA B 1 143 ? 15.727 -1.476 9.781 1 97.06 143 ALA B N 1
ATOM 3112 C CA . ALA B 1 143 ? 14.906 -2.232 10.727 1 97.06 143 ALA B CA 1
ATOM 3113 C C . ALA B 1 143 ? 13.445 -1.791 10.664 1 97.06 143 ALA B C 1
ATOM 3115 O O . ALA B 1 143 ? 12.539 -2.625 10.609 1 97.06 143 ALA B O 1
ATOM 3116 N N . ARG B 1 144 ? 13.195 -0.49 10.672 1 96.31 144 ARG B N 1
ATOM 3117 C CA . ARG B 1 144 ? 11.836 0.025 10.648 1 96.31 144 ARG B CA 1
ATOM 3118 C C . ARG B 1 144 ? 11.125 -0.355 9.359 1 96.31 144 ARG B C 1
ATOM 3120 O O . ARG B 1 144 ? 9.961 -0.767 9.375 1 96.31 144 ARG B O 1
ATOM 3127 N N . SER B 1 145 ? 11.891 -0.21 8.297 1 97.25 145 SER B N 1
ATOM 3128 C CA . SER B 1 145 ? 11.336 -0.582 7 1 97.25 145 SER B CA 1
ATOM 3129 C C . SER B 1 145 ? 11.07 -2.082 6.918 1 97.25 145 SER B C 1
ATOM 3131 O O . SER B 1 145 ? 10.102 -2.518 6.297 1 97.25 145 SER B O 1
ATOM 3133 N N . TYR B 1 146 ? 11.961 -2.889 7.555 1 98.06 146 TYR B N 1
ATOM 3134 C CA . TYR B 1 146 ? 11.781 -4.336 7.586 1 98.06 146 TYR B CA 1
ATOM 3135 C C . TYR B 1 146 ? 10.461 -4.707 8.25 1 98.06 146 TYR B C 1
ATOM 3137 O O . TYR B 1 146 ? 9.672 -5.469 7.695 1 98.06 146 TYR B O 1
ATOM 3145 N N . ILE B 1 147 ? 10.172 -4.145 9.391 1 97.69 147 ILE B N 1
ATOM 3146 C CA . ILE B 1 147 ? 8.938 -4.402 10.117 1 97.69 147 ILE B CA 1
ATOM 3147 C C . ILE B 1 147 ? 7.746 -3.891 9.305 1 97.69 147 ILE B C 1
ATOM 3149 O O . ILE B 1 147 ? 6.711 -4.555 9.227 1 97.69 147 ILE B O 1
ATOM 3153 N N . SER B 1 148 ? 7.941 -2.717 8.727 1 97.94 148 SER B N 1
ATOM 3154 C CA . SER B 1 148 ? 6.895 -2.129 7.891 1 97.94 148 SER B CA 1
ATOM 3155 C C . SER B 1 148 ? 6.496 -3.068 6.762 1 97.94 148 SER B C 1
ATOM 3157 O O . SER B 1 148 ? 5.305 -3.287 6.52 1 97.94 148 SER B O 1
ATOM 3159 N N . LEU B 1 149 ? 7.453 -3.625 6.145 1 98.38 149 LEU B N 1
ATOM 3160 C CA . LEU B 1 149 ? 7.188 -4.508 5.016 1 98.38 149 LEU B CA 1
ATOM 3161 C C . LEU B 1 149 ? 6.523 -5.801 5.48 1 98.38 149 LEU B C 1
ATOM 3163 O O . LEU B 1 149 ? 5.66 -6.344 4.789 1 98.38 149 LEU B O 1
ATOM 3167 N N . LEU B 1 150 ? 6.93 -6.297 6.633 1 97.94 150 LEU B N 1
ATOM 3168 C CA . LEU B 1 150 ? 6.281 -7.477 7.188 1 97.94 150 LEU B CA 1
ATOM 3169 C C . LEU B 1 150 ? 4.816 -7.191 7.512 1 97.94 150 LEU B C 1
ATOM 3171 O O . LEU B 1 150 ? 3.945 -8.023 7.262 1 97.94 150 LEU B O 1
ATOM 3175 N N . LEU B 1 151 ? 4.551 -6.027 8.031 1 97.81 151 LEU B N 1
ATOM 3176 C CA . LEU B 1 151 ? 3.18 -5.625 8.32 1 97.81 151 LEU B CA 1
ATOM 3177 C C . LEU B 1 151 ? 2.373 -5.477 7.031 1 97.81 151 LEU B C 1
ATOM 3179 O O . LEU B 1 151 ? 1.218 -5.902 6.965 1 97.81 151 LEU B O 1
ATOM 3183 N N . LEU B 1 152 ? 2.99 -4.887 6.07 1 98.44 152 LEU B N 1
ATOM 3184 C CA . LEU B 1 152 ? 2.328 -4.754 4.777 1 98.44 152 LEU B CA 1
ATOM 3185 C C . LEU B 1 152 ? 1.993 -6.121 4.191 1 98.44 152 LEU B C 1
ATOM 3187 O O . LEU B 1 152 ? 0.882 -6.336 3.703 1 98.44 152 LEU B O 1
ATOM 3191 N N . SER B 1 153 ? 2.936 -7.031 4.242 1 98.12 153 SER B N 1
ATOM 3192 C CA . SER B 1 153 ? 2.711 -8.383 3.734 1 98.12 153 SER B CA 1
ATOM 3193 C C . SER B 1 153 ? 1.546 -9.055 4.453 1 98.12 153 SER B C 1
ATOM 3195 O O . SER B 1 153 ? 0.727 -9.727 3.82 1 98.12 153 SER B O 1
ATOM 3197 N N . SER B 1 154 ? 1.48 -8.875 5.723 1 97.12 154 SER B N 1
ATOM 3198 C CA . SER B 1 154 ? 0.393 -9.453 6.512 1 97.12 154 SER B CA 1
ATOM 3199 C C . SER B 1 154 ? -0.945 -8.812 6.148 1 97.12 154 SER B C 1
ATOM 3201 O O . SER B 1 154 ? -1.971 -9.492 6.105 1 97.12 154 SER B O 1
ATOM 3203 N N . SER B 1 155 ? -0.892 -7.547 5.977 1 97.81 155 SER B N 1
ATOM 3204 C CA . SER B 1 155 ? -2.086 -6.836 5.539 1 97.81 155 SER B CA 1
ATOM 3205 C C . SER B 1 155 ? -2.643 -7.434 4.25 1 97.81 155 SER B C 1
ATOM 3207 O O . SER B 1 155 ? -3.84 -7.707 4.152 1 97.81 155 SER B O 1
ATOM 3209 N N . ILE B 1 156 ? -1.778 -7.68 3.375 1 97.56 156 ILE B N 1
ATOM 3210 C CA . ILE B 1 156 ? -2.156 -8.203 2.066 1 97.56 156 ILE B CA 1
ATOM 3211 C C . ILE B 1 156 ? -2.65 -9.641 2.211 1 97.56 156 ILE B C 1
ATOM 3213 O O . ILE B 1 156 ? -3.586 -10.055 1.523 1 97.56 156 ILE B O 1
ATOM 3217 N N . LYS B 1 157 ? -2.016 -10.367 3.057 1 95.62 157 LYS B N 1
ATOM 3218 C CA . LYS B 1 157 ? -2.443 -11.742 3.316 1 95.62 157 LYS B CA 1
ATOM 3219 C C . LYS B 1 157 ? -3.891 -11.781 3.799 1 95.62 157 LYS B C 1
ATOM 3221 O O . LYS B 1 157 ? -4.66 -12.664 3.396 1 95.62 157 LYS B O 1
ATOM 3226 N N . PHE B 1 158 ? -4.309 -10.859 4.629 1 95.38 158 PHE B N 1
ATOM 3227 C CA . PHE B 1 158 ? -5.684 -10.789 5.109 1 95.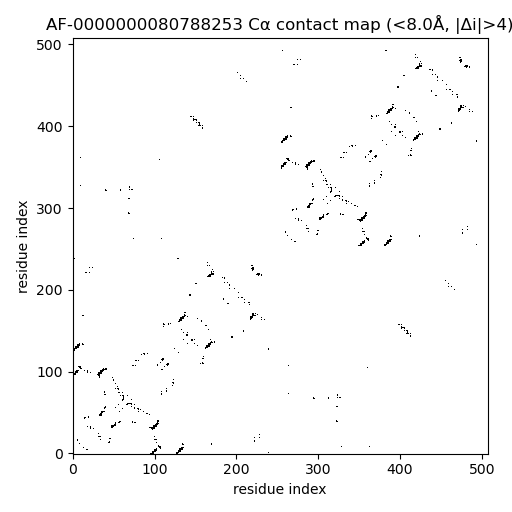38 158 PHE B CA 1
ATOM 3228 C C . PHE B 1 158 ? -6.641 -10.477 3.967 1 95.38 158 PHE B C 1
ATOM 3230 O O . PHE B 1 158 ? -7.789 -10.922 3.973 1 95.38 158 PHE B O 1
ATOM 3237 N N . ARG B 1 159 ? -6.18 -9.766 2.984 1 94.94 159 ARG B N 1
ATOM 3238 C CA . ARG B 1 159 ? -7.031 -9.32 1.885 1 94.94 159 ARG B CA 1
ATOM 3239 C C . ARG B 1 159 ? -7.219 -10.43 0.854 1 94.94 159 ARG B C 1
ATOM 3241 O O . ARG B 1 159 ? -8.328 -10.641 0.356 1 94.94 159 ARG B O 1
ATOM 3248 N N . LEU B 1 160 ? -6.16 -11.094 0.543 1 93.88 160 LEU B N 1
ATOM 3249 C CA . LEU B 1 160 ? -6.199 -12.016 -0.59 1 93.88 160 LEU B CA 1
ATOM 3250 C C . LEU B 1 160 ? -6.445 -13.445 -0.121 1 93.88 160 LEU B C 1
ATOM 3252 O O . LEU B 1 160 ? -6.816 -14.312 -0.919 1 93.88 160 LEU B O 1
ATOM 3256 N N . VAL B 1 161 ? -6.281 -13.727 1.044 1 90.94 161 VAL B N 1
ATOM 3257 C CA . VAL B 1 161 ? -6.605 -14.992 1.688 1 90.94 161 VAL B CA 1
ATOM 3258 C C . VAL B 1 161 ? -5.922 -16.141 0.944 1 90.94 161 VAL B C 1
ATOM 3260 O O . VAL B 1 161 ? -6.586 -17.078 0.495 1 90.94 161 VAL B O 1
ATOM 3263 N N . MET B 1 162 ? -4.68 -16.156 0.786 1 92.25 162 MET B N 1
ATOM 3264 C CA . MET B 1 162 ? -3.904 -17.25 0.206 1 92.25 162 MET B CA 1
ATOM 3265 C C . MET B 1 162 ? -2.553 -17.375 0.901 1 92.25 162 MET B C 1
ATOM 3267 O O . MET B 1 162 ? -2.012 -16.391 1.413 1 92.25 162 MET B O 1
ATOM 3271 N N . PRO B 1 163 ? -2.072 -18.562 0.911 1 94.88 163 PRO B N 1
ATOM 3272 C CA . PRO B 1 163 ? -0.737 -18.734 1.487 1 94.88 163 PRO B CA 1
ATOM 3273 C C . PRO B 1 163 ? 0.307 -17.844 0.833 1 94.88 163 PRO B C 1
ATOM 3275 O O . PRO B 1 163 ? 0.205 -17.531 -0.358 1 94.88 163 PRO B O 1
ATOM 3278 N N . GLN B 1 164 ? 1.261 -17.5 1.669 1 96.44 164 GLN B N 1
ATOM 3279 C CA . GLN B 1 164 ? 2.199 -16.484 1.199 1 96.44 164 GLN B CA 1
ATOM 3280 C C . GLN B 1 164 ? 3.639 -16.875 1.525 1 96.44 164 GLN B C 1
ATOM 3282 O O . GLN B 1 164 ? 3.922 -17.359 2.623 1 96.44 164 GLN B O 1
ATOM 3287 N N . VAL B 1 165 ? 4.504 -16.703 0.527 1 97.75 165 VAL B N 1
ATOM 3288 C CA . VAL B 1 165 ? 5.945 -16.812 0.729 1 97.75 165 VAL B CA 1
ATOM 3289 C C . VAL B 1 165 ? 6.582 -15.43 0.719 1 97.75 165 VAL B C 1
ATOM 3291 O O . VAL B 1 165 ? 6.328 -14.633 -0.185 1 97.75 165 VAL B O 1
ATOM 3294 N N . LEU B 1 166 ? 7.363 -15.172 1.727 1 98.06 166 LEU B N 1
ATOM 3295 C CA . LEU B 1 166 ? 8.062 -13.891 1.798 1 98.06 166 LEU B CA 1
ATOM 3296 C C . LEU B 1 166 ? 9.469 -14.008 1.214 1 98.06 166 LEU B C 1
ATOM 3298 O O . LEU B 1 166 ? 10.188 -14.961 1.514 1 98.06 166 LEU B O 1
ATOM 3302 N N . THR B 1 167 ? 9.836 -13.016 0.37 1 98.69 167 THR B N 1
ATOM 3303 C CA . THR B 1 167 ? 11.18 -13 -0.2 1 98.69 167 THR B CA 1
ATOM 3304 C C . THR B 1 167 ? 11.828 -11.633 -0.008 1 98.69 167 THR B C 1
ATOM 3306 O O . THR B 1 167 ? 11.148 -10.609 0.019 1 98.69 167 THR B O 1
ATOM 3309 N N . LEU B 1 168 ? 13.125 -11.672 0.235 1 98.62 168 LEU B N 1
ATOM 3310 C CA . LEU B 1 168 ? 13.953 -10.484 0.054 1 98.62 168 LEU B CA 1
ATOM 3311 C C . LEU B 1 168 ? 14.422 -10.359 -1.393 1 98.62 168 LEU B C 1
ATOM 3313 O O . LEU B 1 168 ? 15.391 -11 -1.794 1 98.62 168 LEU B O 1
ATOM 3317 N N . SER B 1 169 ? 13.695 -9.516 -2.104 1 98.69 169 SER B N 1
ATOM 3318 C CA . SER B 1 169 ? 14.023 -9.391 -3.52 1 98.69 169 SER B CA 1
ATOM 3319 C C . SER B 1 169 ? 15.281 -8.539 -3.719 1 98.69 169 SER B C 1
ATOM 3321 O O . SER B 1 169 ? 15.695 -7.812 -2.816 1 98.69 169 SER B O 1
ATOM 3323 N N . LYS B 1 170 ? 15.953 -8.703 -4.84 1 98.44 170 LYS B N 1
ATOM 3324 C CA . LYS B 1 170 ? 17.188 -8.008 -5.188 1 98.44 170 LYS B CA 1
ATOM 3325 C C . LYS B 1 170 ? 18.281 -8.281 -4.152 1 98.44 170 LYS B C 1
ATOM 3327 O O . LYS B 1 170 ? 19.016 -7.379 -3.77 1 98.44 170 LYS B O 1
ATOM 3332 N N . ALA B 1 171 ? 18.359 -9.461 -3.783 1 98.38 171 ALA B N 1
ATOM 3333 C CA . ALA B 1 171 ? 19.281 -9.859 -2.717 1 98.38 171 ALA B CA 1
ATOM 3334 C C . ALA B 1 171 ? 20.734 -9.602 -3.117 1 98.38 171 ALA B C 1
ATOM 3336 O O . ALA B 1 171 ? 21.609 -9.516 -2.258 1 98.38 171 ALA B O 1
ATOM 3337 N N . ASP B 1 172 ? 20.969 -9.477 -4.398 1 98.06 172 ASP B N 1
ATOM 3338 C CA . ASP B 1 172 ? 22.312 -9.227 -4.891 1 98.06 172 ASP B CA 1
ATOM 3339 C C . ASP B 1 172 ? 22.797 -7.832 -4.484 1 98.06 172 ASP B C 1
ATOM 3341 O O . ASP B 1 172 ? 24 -7.547 -4.531 1 98.06 172 ASP B O 1
ATOM 3345 N N . LEU B 1 173 ? 21.906 -7.02 -4.066 1 96.94 173 LEU B N 1
ATOM 3346 C CA . LEU B 1 173 ? 22.266 -5.664 -3.662 1 96.94 173 LEU B CA 1
ATOM 3347 C C . LEU B 1 173 ? 22.688 -5.629 -2.195 1 96.94 173 LEU B C 1
ATOM 3349 O O . LEU B 1 173 ? 23.203 -4.617 -1.718 1 96.94 173 LEU B O 1
ATOM 3353 N N . LEU B 1 174 ? 22.453 -6.672 -1.452 1 97.69 174 LEU B N 1
ATOM 3354 C CA . LEU B 1 174 ? 22.844 -6.734 -0.047 1 97.69 174 LEU B CA 1
ATOM 3355 C C . LEU B 1 174 ? 24.281 -7.227 0.099 1 97.69 174 LEU B C 1
ATOM 3357 O O . LEU B 1 174 ? 24.672 -8.188 -0.554 1 97.69 174 LEU B O 1
ATOM 3361 N N . THR B 1 175 ? 25.047 -6.559 0.945 1 97.69 175 THR B N 1
ATOM 3362 C CA . THR B 1 175 ? 26.344 -7.086 1.324 1 97.69 175 THR B CA 1
ATOM 3363 C C . THR B 1 175 ? 26.203 -8.281 2.256 1 97.69 175 THR B C 1
ATOM 3365 O O . THR B 1 175 ? 25.156 -8.461 2.881 1 97.69 175 THR B O 1
ATO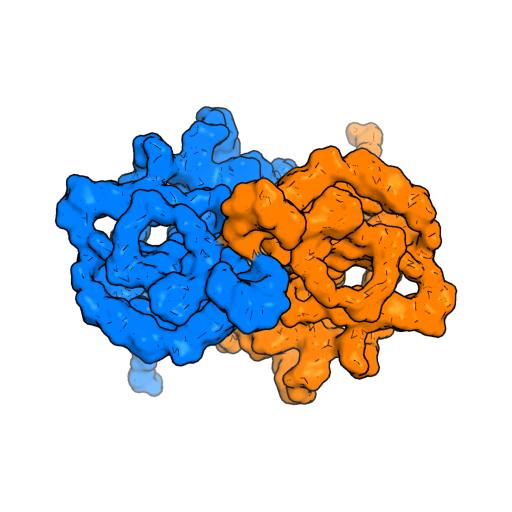M 3368 N N . PRO B 1 176 ? 27.188 -9.094 2.316 1 96.88 176 PRO B N 1
ATOM 3369 C CA . PRO B 1 176 ? 27.141 -10.211 3.262 1 96.88 176 PRO B CA 1
ATOM 3370 C C . PRO B 1 176 ? 26.875 -9.758 4.695 1 96.88 176 PRO B C 1
ATOM 3372 O O . PRO B 1 176 ? 26.141 -10.43 5.434 1 96.88 176 PRO B O 1
ATOM 3375 N N . GLN B 1 177 ? 27.422 -8.617 5.047 1 97.62 177 GLN B N 1
ATOM 3376 C CA . GLN B 1 177 ? 27.219 -8.086 6.391 1 97.62 177 GLN B CA 1
ATOM 3377 C C . GLN B 1 177 ? 25.766 -7.676 6.613 1 97.62 177 GLN B C 1
ATOM 3379 O O . GLN B 1 177 ? 25.188 -7.934 7.676 1 97.62 177 GLN B O 1
ATOM 3384 N N . GLU B 1 178 ? 25.234 -7.09 5.633 1 97.62 178 GLU B N 1
ATOM 3385 C CA . GLU B 1 178 ? 23.844 -6.691 5.719 1 97.62 178 GLU B CA 1
ATOM 3386 C C . GLU B 1 178 ? 22.922 -7.91 5.812 1 97.62 178 GLU B C 1
ATOM 3388 O O . GLU B 1 178 ? 21.969 -7.918 6.598 1 97.62 178 GLU B O 1
ATOM 3393 N N . LEU B 1 179 ? 23.172 -8.883 5.039 1 97.44 179 LEU B N 1
ATOM 3394 C CA . LEU B 1 179 ? 22.391 -10.109 5.066 1 97.44 179 LEU B CA 1
ATOM 3395 C C . LEU B 1 179 ? 22.5 -10.797 6.422 1 97.44 179 LEU B C 1
ATOM 3397 O O . LEU B 1 179 ? 21.5 -11.289 6.957 1 97.44 179 LEU B O 1
ATOM 3401 N N . GLU B 1 180 ? 23.656 -10.828 6.938 1 97.25 180 GLU B N 1
ATOM 3402 C CA . GLU B 1 180 ? 23.859 -11.422 8.258 1 97.25 180 GLU B CA 1
ATOM 3403 C C . GLU B 1 180 ? 23.109 -10.648 9.328 1 97.25 180 GLU B C 1
ATOM 3405 O O . GLU B 1 180 ? 22.531 -11.25 10.242 1 97.25 180 GLU B O 1
ATOM 3410 N N . ARG B 1 181 ? 23.141 -9.398 9.234 1 97.25 181 ARG B N 1
ATOM 3411 C CA . ARG B 1 181 ? 22.391 -8.57 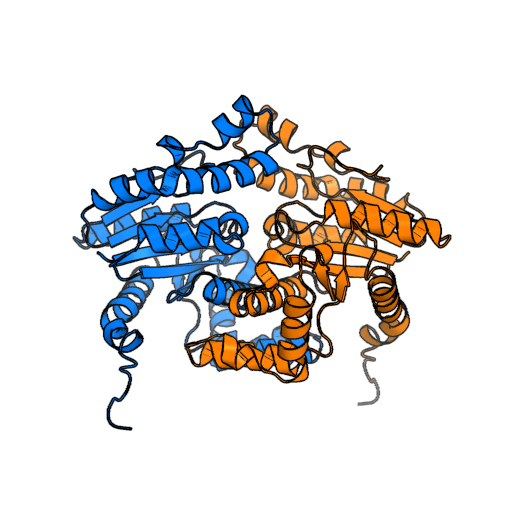10.18 1 97.25 181 ARG B CA 1
ATOM 3412 C C . ARG B 1 181 ? 20.891 -8.898 10.125 1 97.25 181 ARG B C 1
ATOM 3414 O O . ARG B 1 181 ? 20.25 -9.062 11.172 1 97.25 181 ARG B O 1
ATOM 3421 N N . ILE B 1 182 ? 20.406 -9.008 8.953 1 97.19 182 ILE B N 1
ATOM 3422 C CA . ILE B 1 182 ? 18.984 -9.336 8.773 1 97.19 182 ILE B CA 1
ATOM 3423 C C . ILE B 1 182 ? 18.703 -10.711 9.359 1 97.19 182 ILE B C 1
ATOM 3425 O O . ILE B 1 182 ? 17.672 -10.906 10.016 1 97.19 182 ILE B O 1
ATOM 3429 N N . ARG B 1 183 ? 19.547 -11.641 9.133 1 95.94 183 ARG B N 1
ATOM 3430 C CA . ARG B 1 183 ? 19.391 -12.969 9.719 1 95.94 183 ARG B CA 1
ATOM 3431 C C . ARG B 1 183 ? 19.328 -12.898 11.234 1 95.94 183 ARG B C 1
ATOM 3433 O O . ARG B 1 183 ? 18.484 -13.539 11.859 1 95.94 183 ARG B O 1
ATOM 3440 N N . ASN B 1 184 ? 20.188 -12.086 11.797 1 95.38 184 ASN B N 1
ATOM 3441 C CA . ASN B 1 184 ? 20.266 -11.945 13.242 1 95.38 184 ASN B CA 1
ATOM 3442 C C . ASN B 1 184 ? 19.016 -11.242 13.797 1 95.38 184 ASN B C 1
ATOM 3444 O O . ASN B 1 184 ? 18.594 -11.508 14.922 1 95.38 184 ASN B O 1
ATOM 3448 N N . TRP B 1 185 ? 18.516 -10.305 12.992 1 95.44 185 TRP B N 1
ATOM 3449 C CA . TRP B 1 185 ? 17.281 -9.641 13.383 1 95.44 185 TRP B CA 1
ATOM 3450 C C . TRP B 1 185 ? 16.203 -10.656 13.766 1 95.44 185 TRP B C 1
ATOM 3452 O O . TRP B 1 185 ? 15.492 -10.469 14.75 1 95.44 185 TRP B O 1
ATOM 3462 N N . ILE B 1 186 ? 16.141 -11.734 13.039 1 92.94 186 ILE B N 1
ATOM 3463 C CA . ILE B 1 186 ? 15.055 -12.703 13.195 1 92.94 186 ILE B CA 1
ATOM 3464 C C . ILE B 1 186 ? 15.477 -13.789 14.172 1 92.94 186 ILE B C 1
ATOM 3466 O O . ILE B 1 186 ? 14.75 -14.109 15.117 1 92.94 186 ILE B O 1
ATOM 3470 N N . GLU B 1 187 ? 16.641 -14.359 14.039 1 91.19 187 GLU B N 1
ATOM 3471 C CA . GLU B 1 187 ? 17.078 -15.508 14.828 1 91.19 187 GLU B CA 1
ATOM 3472 C C . GLU B 1 187 ? 17.344 -15.117 16.281 1 91.19 187 GLU B C 1
ATOM 3474 O O . GLU B 1 187 ? 17.062 -15.891 17.188 1 91.19 187 GLU B O 1
ATOM 3479 N N . GLU B 1 188 ? 17.812 -13.93 16.469 1 91.5 188 GLU B N 1
ATOM 3480 C CA . GLU B 1 188 ? 18.188 -13.508 17.812 1 91.5 188 GLU B CA 1
ATOM 3481 C C . GLU B 1 188 ? 17.203 -12.469 18.344 1 91.5 188 GLU B C 1
ATOM 3483 O O . GLU B 1 188 ? 17.266 -12.102 19.531 1 91.5 188 GLU B O 1
ATOM 3488 N N . GLY B 1 189 ? 16.375 -12 17.469 1 90.81 189 GLY B N 1
ATOM 3489 C CA . GLY B 1 189 ? 15.422 -10.984 17.891 1 90.81 189 GLY B CA 1
ATOM 3490 C C . GLY B 1 189 ? 16.047 -9.609 18.062 1 90.81 189 GLY B C 1
ATOM 3491 O O . GLY B 1 189 ? 15.484 -8.742 18.734 1 90.81 189 GLY B O 1
ATOM 3492 N N . SER B 1 190 ? 17.172 -9.344 17.469 1 94.56 190 SER B N 1
ATOM 3493 C CA . SER B 1 190 ? 17.953 -8.125 17.703 1 94.56 190 SER B CA 1
ATOM 3494 C C . SER B 1 190 ? 17.312 -6.93 17 1 94.56 190 SER B C 1
ATOM 3496 O O . SER B 1 190 ? 17.719 -5.785 17.219 1 94.56 190 SER B O 1
ATOM 3498 N N . ILE B 1 191 ? 16.297 -7.219 16.172 1 95.38 191 ILE B N 1
ATOM 3499 C CA . ILE B 1 191 ? 15.688 -6.137 15.406 1 95.38 191 ILE B CA 1
ATOM 3500 C C . ILE B 1 191 ? 15.055 -5.125 16.359 1 95.38 191 ILE B C 1
ATOM 3502 O O . ILE B 1 191 ? 15.016 -3.93 16.062 1 95.38 191 ILE B O 1
ATOM 3506 N N . ILE B 1 192 ? 14.547 -5.566 17.438 1 94.25 192 ILE B N 1
ATOM 3507 C CA . ILE B 1 192 ? 13.859 -4.711 18.391 1 94.25 192 ILE B CA 1
ATOM 3508 C C . ILE B 1 192 ? 14.797 -3.607 18.875 1 94.25 192 ILE B C 1
ATOM 3510 O O . ILE B 1 192 ? 14.383 -2.455 19.031 1 94.25 192 ILE B O 1
ATOM 3514 N N . ASP B 1 193 ? 16.047 -3.955 19.016 1 94.44 193 ASP B N 1
ATOM 3515 C CA . ASP B 1 193 ? 17.062 -2.988 19.422 1 94.44 193 ASP B CA 1
ATOM 3516 C C . ASP B 1 193 ? 17.312 -1.958 18.328 1 94.44 193 ASP B C 1
ATOM 3518 O O . ASP B 1 193 ? 17.625 -0.799 18.625 1 94.44 193 ASP B O 1
ATOM 3522 N N . ASP B 1 194 ? 17.172 -2.387 17.125 1 96.12 194 ASP B N 1
ATOM 3523 C CA . ASP B 1 194 ? 17.531 -1.543 15.992 1 96.12 194 ASP B CA 1
ATOM 3524 C C . ASP B 1 194 ? 16.359 -0.631 15.602 1 96.12 194 ASP B C 1
ATOM 3526 O O . ASP B 1 194 ? 16.516 0.257 14.758 1 96.12 194 ASP B O 1
ATOM 3530 N N . LEU B 1 195 ? 15.203 -0.836 16.188 1 95.12 195 LEU B N 1
ATOM 3531 C CA . LEU B 1 195 ? 14.031 -0.023 15.875 1 95.12 195 LEU B CA 1
ATOM 3532 C C . LEU B 1 195 ? 14.148 1.357 16.516 1 95.12 195 LEU B C 1
ATOM 3534 O O . LEU B 1 195 ? 13.445 2.291 16.109 1 95.12 195 LEU B O 1
ATOM 3538 N N . GLY B 1 196 ? 15.039 1.482 17.453 1 90.56 196 GLY B N 1
ATOM 3539 C CA . GLY B 1 196 ? 15.125 2.732 18.203 1 90.56 196 GLY B CA 1
ATOM 3540 C C . GLY B 1 196 ? 13.953 2.951 19.141 1 90.56 196 GLY B C 1
ATOM 3541 O O . GLY B 1 196 ? 13.445 2 19.734 1 90.56 196 GLY B O 1
ATOM 3542 N N . VAL B 1 197 ? 13.602 4.207 19.328 1 88.12 197 VAL B N 1
ATOM 3543 C CA . VAL B 1 197 ? 12.508 4.551 20.234 1 88.12 197 VAL B CA 1
ATOM 3544 C C . VAL B 1 197 ? 11.172 4.414 19.5 1 88.12 197 VAL B C 1
ATOM 3546 O O . VAL B 1 197 ? 10.953 5.07 18.484 1 88.12 197 VAL B O 1
ATOM 3549 N N . ILE B 1 198 ? 10.352 3.527 20.031 1 89.62 198 ILE B N 1
ATOM 3550 C CA . ILE B 1 198 ? 9.016 3.326 19.469 1 89.62 198 ILE B CA 1
ATOM 3551 C C . ILE B 1 198 ? 7.996 3.244 20.594 1 89.62 198 ILE B C 1
ATOM 3553 O O . ILE B 1 198 ? 8.352 2.969 21.75 1 89.62 198 ILE B O 1
ATOM 3557 N N . ASP B 1 199 ? 6.766 3.6 20.328 1 90.25 199 ASP B N 1
ATOM 3558 C CA . ASP B 1 199 ? 5.719 3.535 21.344 1 90.25 199 ASP B CA 1
ATOM 3559 C C . ASP B 1 199 ? 5.363 2.086 21.688 1 90.25 199 ASP B C 1
ATOM 3561 O O . ASP B 1 199 ? 5.832 1.16 21.016 1 90.25 199 ASP B O 1
ATOM 3565 N N . GLU B 1 200 ? 4.625 1.879 22.656 1 90 200 GLU B N 1
ATOM 3566 C CA . GLU B 1 200 ? 4.293 0.556 23.188 1 90 200 GLU B CA 1
ATOM 3567 C C . GLU B 1 200 ? 3.531 -0.27 22.156 1 90 200 GLU B C 1
ATOM 3569 O O . GLU B 1 200 ? 3.779 -1.468 22 1 90 200 GLU B O 1
ATOM 3574 N N . TYR B 1 201 ? 2.613 0.347 21.547 1 90.25 201 TYR B N 1
ATOM 3575 C CA . TYR B 1 201 ? 1.826 -0.335 20.516 1 90.25 201 TYR B CA 1
ATOM 3576 C C . TYR B 1 201 ? 2.723 -0.883 19.406 1 90.25 201 TYR B C 1
ATOM 3578 O O . TYR B 1 201 ? 2.604 -2.049 19.031 1 90.25 201 TYR B O 1
ATOM 3586 N N . SER B 1 202 ? 3.607 -0.068 18.922 1 92.75 202 SER B N 1
ATOM 3587 C CA . SER B 1 202 ? 4.531 -0.461 17.859 1 92.75 202 SER B CA 1
ATOM 3588 C C . SER B 1 202 ? 5.461 -1.577 18.328 1 92.75 202 SER B C 1
ATOM 3590 O O . SER B 1 202 ? 5.766 -2.5 17.578 1 92.75 202 SER B O 1
ATOM 3592 N N . TYR B 1 203 ? 5.859 -1.461 19.531 1 94.19 203 TYR B N 1
ATOM 3593 C CA . TYR B 1 203 ? 6.723 -2.486 20.109 1 94.19 203 TYR B CA 1
ATOM 3594 C C . TYR B 1 203 ? 6.012 -3.834 20.156 1 94.19 203 TYR B C 1
ATOM 3596 O O . TYR B 1 203 ? 6.57 -4.852 19.734 1 94.19 203 TYR B O 1
ATOM 3604 N N . GLU B 1 204 ? 4.805 -3.865 20.609 1 93.88 204 GLU B N 1
ATOM 3605 C CA . GLU B 1 204 ? 4.035 -5.102 20.719 1 93.88 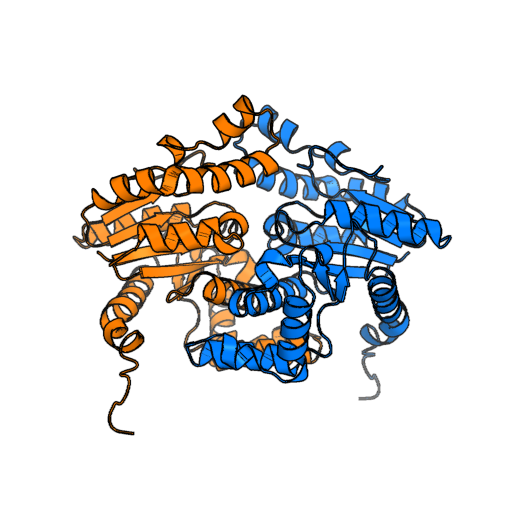204 GLU B CA 1
ATOM 3606 C C . GLU B 1 204 ? 3.793 -5.73 19.344 1 93.88 204 GLU B C 1
ATOM 3608 O O . GLU B 1 204 ? 3.877 -6.949 19.203 1 93.88 204 GLU B O 1
ATOM 3613 N N . LEU B 1 205 ? 3.551 -4.914 18.438 1 94.19 205 LEU B N 1
ATOM 3614 C CA . LEU B 1 205 ? 3.312 -5.402 17.094 1 94.19 205 LEU B CA 1
ATOM 3615 C C . LEU B 1 205 ? 4.578 -6.016 16.5 1 94.19 205 LEU B C 1
ATOM 3617 O O . LEU B 1 205 ? 4.543 -7.117 15.953 1 94.19 205 LEU B O 1
ATOM 3621 N N . ALA B 1 206 ? 5.66 -5.23 16.625 1 95.12 206 ALA B N 1
ATOM 3622 C CA . ALA B 1 206 ? 6.938 -5.727 16.109 1 95.12 206 ALA B CA 1
ATOM 3623 C C . ALA B 1 206 ? 7.305 -7.059 16.75 1 95.12 206 ALA B C 1
ATOM 3625 O O . ALA B 1 206 ? 7.699 -8 16.062 1 95.12 206 ALA B O 1
ATOM 3626 N N . ASN B 1 207 ? 7.098 -7.16 18.031 1 94.12 207 ASN B N 1
ATOM 3627 C CA . ASN B 1 207 ? 7.41 -8.391 18.75 1 94.12 207 ASN B CA 1
ATOM 3628 C C . ASN B 1 207 ? 6.539 -9.555 18.297 1 94.12 207 ASN B C 1
ATOM 3630 O O . ASN B 1 207 ? 7.023 -10.672 18.125 1 94.12 207 ASN B O 1
ATOM 3634 N N . THR B 1 208 ? 5.285 -9.297 18.141 1 93.75 208 THR B N 1
ATOM 3635 C CA . THR B 1 208 ? 4.359 -10.328 17.703 1 93.75 208 THR B CA 1
ATOM 3636 C C . THR B 1 208 ? 4.77 -10.875 16.328 1 93.75 208 THR B C 1
ATOM 3638 O O . THR B 1 208 ? 4.762 -12.086 16.109 1 93.75 208 THR B O 1
ATOM 3641 N N . ILE B 1 209 ? 5.18 -9.984 15.445 1 94.56 209 ILE B N 1
ATOM 3642 C CA . ILE B 1 209 ? 5.59 -10.383 14.102 1 94.56 209 ILE B CA 1
ATOM 3643 C C . ILE B 1 209 ? 6.84 -11.258 14.188 1 94.56 209 ILE B C 1
ATOM 3645 O O . ILE B 1 209 ? 6.879 -12.352 13.617 1 94.56 209 ILE B O 1
ATOM 3649 N N . ILE B 1 210 ? 7.793 -10.805 14.93 1 93.38 210 ILE B N 1
ATOM 3650 C CA . ILE B 1 210 ? 9.094 -11.461 14.984 1 93.38 210 ILE B CA 1
ATOM 3651 C C . ILE B 1 210 ? 8.969 -12.812 15.672 1 93.38 210 ILE B C 1
ATOM 3653 O O . ILE B 1 210 ? 9.578 -13.797 15.242 1 93.38 210 ILE B O 1
ATOM 3657 N N . GLU B 1 211 ? 8.156 -12.883 16.656 1 91.38 211 GLU B N 1
ATOM 3658 C CA . GLU B 1 211 ? 7.992 -14.117 17.406 1 91.38 211 GLU B CA 1
ATOM 3659 C C . GLU B 1 211 ? 7.262 -15.172 16.578 1 91.38 211 GLU B C 1
ATOM 3661 O O . GLU B 1 211 ? 7.41 -16.375 16.828 1 91.38 211 GLU B O 1
ATOM 3666 N N . ASN B 1 212 ? 6.477 -14.742 15.648 1 89.19 212 ASN B N 1
ATOM 3667 C CA . ASN B 1 212 ? 5.652 -15.688 14.914 1 89.19 212 ASN B CA 1
ATOM 3668 C C . ASN B 1 212 ? 6.215 -15.969 13.523 1 89.19 212 ASN B C 1
ATOM 3670 O O . ASN B 1 212 ? 5.664 -16.766 12.773 1 89.19 212 ASN B O 1
ATOM 3674 N N . LEU B 1 213 ? 7.254 -15.219 13.25 1 87.5 213 LEU B N 1
ATOM 3675 C CA . LEU B 1 213 ? 7.922 -15.492 11.984 1 87.5 213 LEU B CA 1
ATOM 3676 C C . LEU B 1 213 ? 8.797 -16.734 12.086 1 87.5 213 LEU B C 1
ATOM 3678 O O . LEU B 1 213 ? 9.688 -16.812 12.938 1 87.5 213 LEU B O 1
ATOM 3682 N N . ASP B 1 214 ? 8.484 -17.766 11.398 1 78.19 214 ASP B N 1
ATOM 3683 C CA . ASP B 1 214 ? 9.227 -19.016 11.477 1 78.19 214 ASP B CA 1
ATOM 3684 C C . ASP B 1 214 ? 10.625 -18.859 10.883 1 78.19 214 ASP B C 1
ATOM 3686 O O . ASP B 1 214 ? 11.609 -19.344 11.461 1 78.19 214 ASP B O 1
ATOM 3690 N N . ASN B 1 215 ? 10.695 -18.266 9.766 1 85.19 215 ASN B N 1
ATOM 3691 C CA . ASN B 1 215 ? 11.953 -18.109 9.047 1 85.19 215 ASN B CA 1
ATOM 3692 C C . ASN B 1 215 ? 12.062 -16.719 8.422 1 85.19 215 ASN B C 1
ATOM 3694 O O . ASN B 1 215 ? 11.055 -16.031 8.219 1 85.19 215 ASN B O 1
ATOM 3698 N N . MET B 1 216 ? 13.344 -16.312 8.289 1 91.94 216 MET B N 1
ATOM 3699 C CA . MET B 1 216 ? 13.57 -15.078 7.543 1 91.94 216 MET B CA 1
ATOM 3700 C C . MET B 1 216 ? 13.055 -15.203 6.113 1 91.94 216 MET B C 1
ATOM 3702 O O . MET B 1 216 ? 13.148 -16.281 5.512 1 91.94 216 MET B O 1
ATOM 3706 N N . PRO B 1 217 ? 12.523 -14.141 5.555 1 97.44 217 PRO B N 1
ATOM 3707 C CA . PRO B 1 217 ? 12.188 -14.156 4.129 1 97.44 217 PRO B CA 1
ATOM 3708 C C . PRO B 1 217 ? 13.352 -14.633 3.258 1 97.44 217 PRO B C 1
ATOM 3710 O O . PRO B 1 217 ? 14.508 -14.336 3.551 1 97.44 217 PRO B O 1
ATOM 3713 N N . ILE B 1 218 ? 13.055 -15.328 2.236 1 98.38 218 ILE B N 1
ATOM 3714 C CA . ILE B 1 218 ? 14.055 -15.977 1.396 1 98.38 218 ILE B CA 1
ATOM 3715 C C . ILE B 1 218 ? 14.758 -14.922 0.539 1 98.38 218 ILE B C 1
ATOM 3717 O O . ILE B 1 218 ? 14.125 -14.258 -0.28 1 98.38 218 ILE B O 1
ATOM 3721 N N . PRO B 1 219 ? 16.094 -14.758 0.715 1 98.56 219 PRO B N 1
ATOM 3722 C CA . PRO B 1 219 ? 16.797 -13.883 -0.217 1 98.56 219 PRO B CA 1
ATOM 3723 C C . PRO B 1 219 ? 16.781 -14.406 -1.649 1 98.56 219 PRO B C 1
ATOM 3725 O O . PRO B 1 219 ? 17.172 -15.555 -1.891 1 98.56 219 PRO B O 1
ATOM 3728 N N . VAL B 1 220 ? 16.328 -13.578 -2.562 1 98.81 220 VAL B N 1
ATOM 3729 C CA . VAL B 1 220 ? 16.219 -13.992 -3.957 1 98.81 220 VAL B CA 1
ATOM 3730 C C . VAL B 1 220 ? 16.797 -12.906 -4.867 1 98.81 220 VAL B C 1
ATOM 3732 O O . VAL B 1 220 ? 16.516 -11.719 -4.676 1 98.81 220 VAL B O 1
ATOM 3735 N N . SER B 1 221 ? 17.609 -13.266 -5.797 1 98.69 221 SER B N 1
ATOM 3736 C CA . SER B 1 221 ? 18.047 -12.383 -6.871 1 98.69 221 SER B CA 1
ATOM 3737 C C . SER B 1 221 ? 17.609 -12.906 -8.234 1 98.69 221 SER B C 1
ATOM 3739 O O . SER B 1 221 ? 18.031 -13.984 -8.656 1 98.69 221 SER B O 1
ATOM 3741 N N . SER B 1 222 ? 16.844 -12.117 -8.898 1 98.19 222 SER B N 1
ATOM 3742 C CA . SER B 1 222 ? 16.406 -12.492 -10.242 1 98.19 222 SER B CA 1
ATOM 3743 C C . SER B 1 222 ? 17.531 -12.383 -11.25 1 98.19 222 SER B C 1
ATOM 3745 O O . SER B 1 222 ? 17.469 -12.953 -12.336 1 98.19 222 SER B O 1
ATOM 3747 N N . ILE B 1 223 ? 18.531 -11.672 -10.898 1 97.06 223 ILE B N 1
ATOM 3748 C CA . ILE B 1 223 ? 19.656 -11.43 -11.789 1 97.06 223 ILE B CA 1
ATOM 3749 C C . ILE B 1 223 ? 20.641 -12.594 -11.711 1 97.06 223 ILE B C 1
ATOM 3751 O O . ILE B 1 223 ? 21.062 -13.125 -12.742 1 97.06 223 ILE B O 1
ATOM 3755 N N . THR B 1 224 ? 20.922 -13.125 -10.523 1 97.44 224 THR B N 1
ATOM 3756 C CA . THR B 1 224 ? 21.922 -14.172 -10.344 1 97.44 224 THR B CA 1
ATOM 3757 C C . THR B 1 224 ? 21.25 -15.547 -10.234 1 97.44 224 THR B C 1
ATOM 3759 O O . THR B 1 224 ? 21.906 -16.578 -10.414 1 97.44 224 THR B O 1
ATOM 3762 N N . GLY B 1 225 ? 19.984 -15.547 -9.852 1 97.62 225 GLY B N 1
ATOM 3763 C CA . GLY B 1 225 ? 19.281 -16.797 -9.648 1 97.62 225 GLY B CA 1
ATOM 3764 C C . GLY B 1 225 ? 19.359 -17.312 -8.219 1 97.62 225 GLY B C 1
ATOM 3765 O O . GLY B 1 225 ? 18.719 -18.312 -7.867 1 97.62 225 GLY B O 1
ATOM 3766 N N . GLU B 1 226 ? 20.094 -16.594 -7.445 1 97.81 226 GLU B N 1
ATOM 3767 C CA . GLU B 1 226 ? 20.219 -17 -6.051 1 97.81 226 GLU B CA 1
ATOM 3768 C C . GLU B 1 226 ? 18.859 -17.031 -5.359 1 97.81 226 GLU B C 1
ATOM 3770 O O . GLU B 1 226 ? 18.031 -16.141 -5.555 1 97.81 226 GLU B O 1
ATOM 3775 N N . GLY B 1 227 ? 18.625 -18.125 -4.586 1 98.5 227 GLY B N 1
ATOM 3776 C CA . GLY B 1 227 ? 17.438 -18.203 -3.754 1 98.5 227 GLY B CA 1
ATOM 3777 C C . GLY B 1 227 ? 16.25 -18.828 -4.469 1 98.5 227 GLY B C 1
ATOM 3778 O O . GLY B 1 227 ? 15.234 -19.125 -3.842 1 98.5 227 GLY B O 1
ATOM 3779 N N . LEU B 1 228 ? 16.344 -19.047 -5.766 1 98.69 228 LEU B N 1
ATOM 3780 C CA . LEU B 1 228 ? 15.211 -19.578 -6.527 1 98.69 228 LEU B CA 1
ATOM 3781 C C . LEU B 1 228 ? 14.922 -21.016 -6.125 1 98.69 228 LEU B C 1
ATOM 3783 O O . LEU B 1 228 ? 13.758 -21.438 -6.105 1 98.69 228 LEU B O 1
ATOM 3787 N N . ASP B 1 229 ? 15.93 -21.766 -5.793 1 98.44 229 ASP B N 1
ATOM 3788 C CA . ASP B 1 229 ? 15.734 -23.141 -5.309 1 98.44 229 ASP B CA 1
ATOM 3789 C C . ASP B 1 229 ? 14.93 -23.141 -4.012 1 98.44 229 ASP B C 1
ATOM 3791 O O . ASP B 1 229 ? 14.008 -23.953 -3.854 1 98.44 229 ASP B O 1
ATOM 3795 N N . GLU B 1 230 ? 15.352 -22.297 -3.143 1 98.25 230 GLU B N 1
ATOM 3796 C CA . GLU B 1 230 ? 14.656 -22.203 -1.861 1 98.25 230 GLU B CA 1
ATOM 3797 C C . GLU B 1 230 ? 13.219 -21.719 -2.045 1 98.25 230 GLU B C 1
ATOM 3799 O O . GLU B 1 230 ? 12.312 -22.219 -1.377 1 98.25 230 GLU B O 1
ATOM 3804 N N . LEU B 1 231 ? 13.031 -20.734 -2.922 1 98.62 231 LEU B N 1
ATOM 3805 C CA . LEU B 1 231 ? 11.688 -20.25 -3.219 1 98.62 231 LEU B CA 1
ATOM 3806 C C . LEU B 1 231 ? 10.805 -21.359 -3.768 1 98.62 231 LEU B C 1
ATOM 3808 O O . LEU B 1 231 ? 9.68 -21.547 -3.309 1 98.62 231 LEU B O 1
ATOM 3812 N N . TYR B 1 232 ? 11.359 -22.109 -4.66 1 98.19 232 TYR B N 1
ATOM 3813 C CA . TYR B 1 232 ? 10.641 -23.234 -5.238 1 98.19 232 TYR B CA 1
ATOM 3814 C C . TYR B 1 232 ? 10.273 -24.266 -4.172 1 98.19 232 TYR B C 1
ATOM 3816 O O . TYR B 1 232 ? 9.148 -24.766 -4.141 1 98.19 232 TYR B O 1
ATOM 3824 N N . ALA B 1 233 ? 11.188 -24.594 -3.373 1 97.5 233 ALA B N 1
ATOM 3825 C CA . ALA B 1 233 ? 10.961 -25.578 -2.309 1 97.5 233 ALA B CA 1
ATOM 3826 C C . ALA B 1 233 ? 9.82 -25.125 -1.396 1 97.5 233 ALA B C 1
ATOM 3828 O O . ALA B 1 233 ? 8.969 -25.938 -1.012 1 97.5 233 ALA B O 1
ATOM 3829 N N . GLU B 1 234 ? 9.812 -23.906 -1.048 1 97 234 GLU B N 1
ATOM 3830 C CA . GLU B 1 234 ? 8.766 -23.375 -0.18 1 97 234 GLU B CA 1
ATOM 3831 C C . GLU B 1 234 ? 7.402 -23.438 -0.867 1 97 234 GLU B C 1
ATOM 3833 O O . GLU B 1 234 ? 6.395 -23.766 -0.235 1 97 234 GLU B O 1
ATOM 3838 N N . LEU B 1 235 ? 7.363 -23.062 -2.109 1 97.69 235 LEU B N 1
ATOM 3839 C CA . LEU B 1 235 ? 6.125 -23.141 -2.877 1 97.69 235 LEU B CA 1
ATOM 3840 C C . LEU B 1 235 ? 5.621 -24.578 -2.93 1 97.69 235 LEU B C 1
ATOM 3842 O O . LEU B 1 235 ? 4.422 -24.828 -2.766 1 97.69 235 LEU B O 1
ATOM 3846 N N . GLN B 1 236 ? 6.504 -25.562 -3.088 1 96.19 236 GLN B N 1
ATOM 3847 C CA . GLN B 1 236 ? 6.129 -26.969 -3.105 1 96.19 236 GLN B CA 1
ATOM 3848 C C . GLN B 1 236 ? 5.547 -27.406 -1.762 1 96.19 236 GLN B C 1
ATOM 3850 O O . GLN B 1 236 ? 4.586 -28.172 -1.714 1 96.19 236 GLN B O 1
ATOM 3855 N N . ARG B 1 237 ? 6.184 -26.922 -0.772 1 95.19 237 ARG B N 1
ATOM 3856 C CA . ARG B 1 237 ? 5.672 -27.25 0.558 1 95.19 237 ARG B CA 1
ATOM 3857 C C . ARG B 1 237 ? 4.238 -26.75 0.727 1 95.19 237 ARG B C 1
ATOM 3859 O O . ARG B 1 237 ? 3.395 -27.469 1.269 1 95.19 237 ARG B O 1
ATOM 3866 N N . ILE B 1 238 ? 3.965 -25.594 0.263 1 94.69 238 ILE B N 1
ATOM 3867 C CA . ILE B 1 238 ? 2.631 -25.016 0.35 1 94.69 238 ILE B CA 1
ATOM 3868 C C . ILE B 1 238 ? 1.653 -25.828 -0.494 1 94.69 238 ILE B C 1
ATOM 3870 O O . ILE B 1 238 ? 0.561 -26.172 -0.034 1 94.69 238 ILE B O 1
ATOM 3874 N N . PHE B 1 239 ? 2.025 -26.188 -1.677 1 94.75 239 PHE B N 1
ATOM 3875 C CA . PHE B 1 239 ? 1.133 -26.859 -2.609 1 94.75 239 PHE B CA 1
ATOM 3876 C C . PHE B 1 239 ? 0.929 -28.312 -2.199 1 94.75 239 PHE B C 1
ATOM 3878 O O . PHE B 1 239 ? -0.14 -28.891 -2.428 1 94.75 239 PHE B O 1
ATOM 3885 N N . ALA B 1 240 ? 1.942 -28.984 -1.582 1 88.31 240 ALA B N 1
ATOM 3886 C CA . ALA B 1 240 ? 1.831 -30.359 -1.106 1 88.31 240 ALA B CA 1
ATOM 3887 C C . ALA B 1 240 ? 0.992 -30.438 0.166 1 88.31 240 ALA B C 1
ATOM 3889 O O . ALA B 1 240 ? 0.265 -31.406 0.381 1 88.31 240 ALA B O 1
ATOM 3890 N N . GLY B 1 241 ? 1.287 -29.609 1.229 1 72.12 241 GLY B N 1
ATOM 3891 C CA . GLY B 1 241 ? 0.607 -29.594 2.514 1 72.12 241 GLY B CA 1
ATOM 3892 C C . GLY B 1 241 ? -0.836 -29.125 2.42 1 72.12 241 GLY B C 1
ATOM 3893 O O . GLY B 1 241 ? -1.597 -29.25 3.383 1 72.12 241 GLY B O 1
ATOM 3894 N N . GLY B 1 242 ? -1.307 -28.344 1.653 1 54.91 242 GLY B N 1
ATOM 3895 C CA . GLY B 1 242 ? -2.602 -27.688 1.572 1 54.91 242 GLY B CA 1
ATOM 3896 C C . GLY B 1 242 ? -3.764 -28.656 1.562 1 54.91 242 GLY B C 1
ATOM 3897 O O . GLY B 1 242 ? -4.918 -28.25 1.401 1 54.91 242 GLY B O 1
ATOM 3898 N N . GLU B 1 243 ? -3.764 -29.922 1.459 1 43.47 243 GLU B N 1
ATOM 3899 C CA . GLU B 1 243 ? -4.984 -30.688 1.679 1 43.47 243 GLU B CA 1
ATOM 3900 C C . GLU B 1 243 ? -5.66 -30.297 2.99 1 43.47 243 GLU B C 1
ATOM 3902 O O . GLU B 1 243 ? -6.887 -30.328 3.096 1 43.47 243 GLU B O 1
ATOM 3907 N N . ASP B 1 244 ? -5.004 -30.109 4.203 1 40.81 244 ASP B N 1
ATOM 3908 C CA . ASP B 1 244 ? -5.594 -29.906 5.523 1 40.81 244 ASP B CA 1
ATOM 3909 C C . ASP B 1 244 ? -6.121 -28.484 5.684 1 40.81 244 ASP B C 1
ATOM 3911 O O . ASP B 1 244 ? -6.625 -28.125 6.75 1 40.81 244 ASP B O 1
ATOM 3915 N N . TYR B 1 245 ? -5.895 -27.531 4.957 1 39.72 245 TYR B N 1
ATOM 3916 C CA . TYR B 1 245 ? -6.523 -26.234 5.199 1 39.72 245 TYR B CA 1
ATOM 3917 C C . TYR B 1 245 ? -8.031 -26.312 4.988 1 39.72 245 TYR B C 1
ATOM 3919 O O . TYR B 1 245 ? -8.797 -25.625 5.664 1 39.72 245 TYR B O 1
ATOM 3927 N N . LEU B 1 246 ? -8.609 -27.047 4.043 1 36.66 246 LEU B N 1
ATOM 3928 C CA . LEU B 1 246 ? -10.055 -27.141 3.846 1 36.66 246 LEU B CA 1
ATOM 3929 C C . LEU B 1 246 ? -10.672 -28.094 4.859 1 36.66 246 LEU B C 1
ATOM 3931 O O . LEU B 1 246 ? -11.898 -28.141 5.02 1 36.66 246 LEU B O 1
ATOM 3935 N N . THR B 1 247 ? -10.086 -29.125 5.281 1 34.53 247 THR B N 1
ATOM 3936 C CA . THR B 1 247 ? -10.766 -30.188 6.012 1 34.53 247 THR B CA 1
ATOM 3937 C C . THR B 1 247 ? -11.07 -29.75 7.441 1 34.53 247 THR B C 1
ATOM 3939 O O . THR B 1 247 ? -10.43 -30.203 8.391 1 34.53 247 THR B O 1
ATOM 3942 N N . GLU B 1 248 ? -11.32 -28.484 7.812 1 32.97 248 GLU B N 1
ATOM 3943 C CA . GLU B 1 248 ? -12.141 -28.422 9.023 1 32.97 248 GLU B CA 1
ATOM 3944 C C . GLU B 1 248 ? -13.422 -29.234 8.859 1 32.97 248 GLU B C 1
ATOM 3946 O O . GLU B 1 248 ? -14.273 -28.906 8.039 1 32.97 248 GLU B O 1
ATOM 3951 N N . GLU B 1 249 ? -13.422 -30.531 8.922 1 29.97 249 GLU B N 1
ATOM 3952 C CA . GLU B 1 249 ? -14.492 -31.516 9.109 1 29.97 249 GLU B CA 1
ATOM 3953 C C . GLU B 1 249 ? -15.531 -31 10.109 1 29.97 249 GLU B C 1
ATOM 3955 O O . GLU B 1 249 ? -15.18 -30.516 11.18 1 29.97 249 GLU B O 1
ATOM 3960 N N . PRO B 1 250 ? -16.781 -30.656 9.711 1 32.62 250 PRO B N 1
ATOM 3961 C CA . PRO B 1 250 ? -17.938 -30.688 10.609 1 32.62 250 PRO B CA 1
ATOM 3962 C C . PRO B 1 250 ? -18 -31.953 11.445 1 32.62 250 PRO B C 1
ATOM 3964 O O . PRO B 1 250 ? -17.891 -33.062 10.906 1 32.62 250 PRO B O 1
ATOM 3967 N N . SER B 1 251 ? -17.328 -32.094 12.523 1 27.84 251 SER B N 1
ATOM 3968 C CA . SER B 1 251 ? -17.594 -33.219 13.383 1 27.84 251 SER B CA 1
ATOM 3969 C C . SER B 1 251 ? -19.094 -33.406 13.617 1 27.84 251 SER B C 1
ATOM 3971 O O . SER B 1 251 ? -19.766 -32.469 14.078 1 27.84 251 SER B O 1
ATOM 3973 N N . PRO B 1 252 ? -19.688 -34.188 12.805 1 27.94 252 PRO B N 1
ATOM 3974 C CA . PRO B 1 252 ? -21.016 -34.656 13.164 1 27.94 252 PRO B CA 1
ATOM 3975 C C . PRO B 1 252 ? -21.125 -35.094 14.625 1 27.94 252 PRO B C 1
ATOM 3977 O O . PRO B 1 252 ? -22.234 -35.219 15.164 1 27.94 252 PRO B O 1
ATOM 3980 N N . LYS B 1 253 ? -20.062 -35.781 15.109 1 23.25 253 LYS B N 1
ATOM 3981 C CA . LYS B 1 253 ? -20.344 -36.5 16.359 1 23.25 253 LYS B CA 1
ATOM 3982 C C . LYS B 1 253 ? -20.562 -35.531 17.516 1 23.25 253 LYS B C 1
ATOM 3984 O O . LYS B 1 253 ? -21.016 -35.938 18.594 1 23.25 253 LYS B O 1
ATOM 3989 N N . LEU B 1 254 ? -20.312 -34.219 17.656 1 21.66 254 LEU B N 1
ATOM 3990 C CA . LEU B 1 254 ? -21.031 -33.688 18.812 1 21.66 254 LEU B CA 1
ATOM 3991 C C . LEU B 1 254 ? -22.391 -33.156 18.406 1 21.66 254 LEU B C 1
ATOM 3993 O O . LEU B 1 254 ? -22.547 -32.594 17.312 1 21.66 254 LEU B O 1
#

Foldseek 3Di:
DEEEEEAEAFPLCLLLVLVLLCVVCVVVVFWEAEEEAALADDDGPDDHLHYCVVVFHLVVQCVVVVDDPVVSRLVRLVVVLVCLVVLLVSLVVDDTPYYYYRHYNHRCSQQVDPSNQVNVCSNQPPHAYEYEYEDELVQCLQLVSVLVSLVVVVSSCVRNVHHYAYAHEQLVVDDPVSVVVQQCCQPVVCSLVRNPDDDPVVSVSSVVSSVPDPHDHFYAYSVVGPRSVVVVVVSVVRRVPPPPVPPPPPPPPD/DEEEEEAEAFPLCLLLVLVLLCVVCVVVVFWEAEEEAALADDDGPDDHLHYCVVVFHLVVQCVVVVDDPVVSRLVRLVVVLVCLVVLLVSLVVDDTPYYYYRHYNHRCSQQVDPSNQVNVCSNQPPHAYEYEYEDELVQCLQLVSVLVSLVVVVSSCVRNVHHYAYEHEQLVVDDPVSVVVQQCCQPVVCSLVRNPDDDPVVSVSSVVSSVPDPHRHFYAYSVVGPRSVVVVVVSVVRRVPPPPVPPPPPPPPD

Solvent-accessible surface area (backbone atoms only — not comparable to full-atom values): 26980 Å² total; per-residue (Å²): 89,36,32,38,38,41,39,36,51,66,88,30,46,51,69,54,37,52,42,38,53,47,51,53,37,46,74,69,72,36,50,66,41,32,34,37,58,31,37,47,68,81,79,69,94,60,80,57,75,42,53,41,47,80,80,39,34,18,67,57,46,16,65,76,68,70,43,42,49,58,56,14,52,55,50,36,51,56,52,46,55,79,39,44,68,60,50,41,55,58,52,67,68,61,84,40,55,31,36,40,35,40,51,35,61,50,37,60,71,32,58,74,33,72,53,29,42,52,48,55,50,56,70,37,58,97,39,55,57,34,31,38,40,34,39,32,37,84,50,44,75,36,49,39,40,33,53,16,47,53,30,38,52,51,16,43,38,48,50,61,68,48,54,73,45,55,27,24,19,51,36,78,75,52,50,73,66,55,50,51,50,55,51,39,26,56,78,69,50,51,37,65,70,61,50,59,90,67,56,69,64,57,46,52,51,52,48,53,51,53,74,58,47,88,65,77,54,45,51,25,16,60,85,81,52,47,40,50,66,59,51,50,51,51,52,47,50,53,69,68,60,50,70,69,74,70,62,76,64,79,69,70,85,111,88,38,32,38,36,39,39,36,51,66,86,29,45,52,70,55,38,54,41,40,52,47,52,53,36,47,75,69,73,37,50,66,41,33,34,37,58,31,37,47,68,82,81,72,94,61,79,58,74,41,53,40,46,80,79,40,34,17,68,57,46,15,64,77,66,70,43,42,50,58,55,13,51,56,49,35,49,56,51,45,55,78,38,44,67,60,50,42,55,59,53,69,68,60,82,40,55,32,36,38,33,39,50,35,61,49,37,60,70,33,58,76,33,70,52,31,44,51,49,54,49,56,68,36,58,98,39,54,58,35,32,39,38,35,38,32,36,83,50,43,74,36,49,40,40,32,53,18,48,52,31,38,53,50,16,43,37,48,51,60,69,48,54,72,44,53,26,24,19,51,35,77,76,51,49,72,68,56,50,49,49,53,51,38,27,56,78,71,51,50,37,65,71,61,50,59,90,68,56,69,62,58,48,53,49,52,49,54,52,54,74,59,48,88,64,75,55,45,51,25,16,58,86,81,49,46,39,50,66,59,51,49,51,52,52,47,50,52,69,68,60,52,70,66,73,71,61,72,69,79,66,72,84,112

InterPro domains:
  IPR004130 GPN-loop GTPase [PF03029] (6-239)
  IPR004130 GPN-loop GTPase [PTHR21231] (5-238)
  IPR027417 P-loop containing nucleoside triphosphate hydrolase [G3DSA:3.40.50.300] (1-241)
  IPR027417 P-loop containing nucleoside triphosphate hydrolase [SSF52540] (3-237)

Nearest PDB structures (foldseek):
  7zhf-assembly1_A  TM=9.592E-01  e=8.843E-38  Sulfolobus acidocaldarius
  5hci-assembly5_E  TM=8.930E-01  e=1.396E-20  Saccharomyces cerevisiae
  1yr6-assembly1_A  TM=8.809E-01  e=5.059E-20  Pyrococcus abyssi
  5hci-assembly4_F-5  TM=8.670E-01  e=1.567E-18  Saccharomyces cerevisiae
  5hcn-assembly1_A  TM=7.688E-01  e=3.570E-17  Saccharomyces cerevisiae

Secondary structure (DSSP, 8-state):
-EEEEEEESTTSSHHHHHHHHHHHHHHTT--EEEEE--TT----SS--SEEGGGT--HHHHHHHHT--HHHHHHHHHHHHHHTHHHHHHHHHT---SEEEEE--SSTHHHHTSHHHHHHHHHHTTTSEEEEEEEEEHHHHTSHHHHHHHHHHHHHHHHHH-S-EEEEEE-GGGS-HHHHHHHHHHHHT-THHHHT-S--HHHHHHHHHHHHH--SPPEE--TTT-TTHHHHHHHHHHHHHHTHHHH--------/-EEEEEEESTTSSHHHHHHHHHHHHHHTT--EEEEE--TT----SS--SEEGGGT--HHHHHHHHT--HHHHHHHHHHHHHHTHHHHHHHHHT---SEEEEE--SSTHHHHTSHHHHHHHHHHTTTSEEEEEEEEEHHHHTSHHHHHHHHHHHHHHHHHH-S-EEEEEE-GGGS-HHHHHHHHHHHHT-THHHHT-S--HHHHHHHHHHHHH--SPPEE--TTT-TTHHHHHHHHHHHHHHTHHHH-----S--

Radius of gyration: 22.75 Å; Cα contacts (8 Å, |Δi|>4): 865; chains: 2; bounding box: 53×68×61 Å

pLDDT: mean 92.47, std 14.02, range [21.47, 98.88]

Sequence (508 aa):
MYFIFILGTAGSGKTTLVKSLQDYLLDNEMDTAIINLDPAVEQIPYKPDFDVRELVDAFEVMEKYGLGPNSSLIASIDLLLTKAKEIKEEVNRIEANYVIVDTPGQIELFAYRETGRILSSLISEGNKSASVFLMDSFLAKDARSYISLLLLSSSIKFRLVMPQVLTLSKADLLTPQELERIRNWIEEGSIIDDLGVIDEYSYELANTIIENLDNMPIPVSSITGEGLDELYAELQRIFAGGEDYLTEEPSPKLMYFIFILGTAGSGKTTLVKSLQDYLLDNEMDTAIINLDPAVEQIPYKPDFDVRELVDAFEVMEKYGLGPNSSLIASIDLLLTKAKEIKEEVNRIEANYVIVDTPGQIELFAYRETGRILSSLISEGNKSASVFLMDSFLAKDARSYISLLLLSSSIKFRLVMPQVLTLSKADLLTPQELERIRNWIEEGSIIDDLGVIDEYSYELANTIIENLDNMPIPVSSITGEGLDELYAELQRIFAGGEDYLTEEPSPKL